Protein AF-A0A7S4JQU4-F1 (afdb_monomer_lite)

Foldseek 3Di:
DDDDDPLVVCVVVLVVQLLVLLPDQLLPHLLLVQCLVALLQEWEWEPAQLAIDTQDHHNQPDDPDLSLVSSLSVLLSQLCDCQQHNNVVSVVVNVLSCVLSDPPDDSPDDSSVSSSVSCVPPPVRGDDTSNNSLSSCRHDSSCVSVVVSCCVQPCVQFNKDWDPSFWHWYWYHYPFKIKIKTKGKIWGPPPPPLQQTKMWMKMWIWIDGPPDRIDIDIATQEMGRHPNHHPVNVVSNCSRRVVRHDPLRQLSHQLPPPCDLQLLLLQLLQQFFDDWDPPDLFKTKTAFDPDDDFLVRSLVSLLVLCVSLVNVVSNVLSVPQDPVLRPDPDDSSVSSSNSRNPDPDDCLDPSNSLSSNQGCSSCVVVVVVLCVQQCVQFAKAFDPRFWMWMWGHDSWKTKIKIKGKMWGPDPDLQQTKIWMKIWIWIAGNSSPDGPDIDIATADIDHRPNHHPVNVVSCCVSRVVRHDPPPPPPPPPPDDDDDDDDDDDDPDDQDPLNVLVVVLVVCVVVQVVADFCDQVPDDTHTPSVVSVLVNVPVVDPPDDRPPSPDDPVRVVVVVVVVVVVVVD

pLDDT: mean 83.94, std 16.04, range [27.67, 97.81]

Radius of gyration: 31.35 Å; chains: 1; bounding box: 81×71×100 Å

Structure (mmCIF, N/CA/C/O backbone):
data_AF-A0A7S4JQU4-F1
#
_entry.id   AF-A0A7S4JQU4-F1
#
loop_
_atom_site.group_PDB
_atom_site.id
_atom_site.type_symbol
_atom_site.label_atom_id
_atom_site.label_alt_id
_atom_site.label_comp_id
_atom_site.label_asym_id
_atom_site.label_entity_id
_atom_site.label_seq_id
_atom_site.pdbx_PDB_ins_code
_atom_site.Cartn_x
_atom_site.Cartn_y
_atom_site.Cartn_z
_atom_site.occupancy
_atom_site.B_iso_or_equiv
_atom_site.auth_seq_id
_atom_site.auth_comp_id
_atom_site.auth_asym_id
_atom_site.auth_atom_id
_atom_site.pdbx_PDB_model_num
ATOM 1 N N . MET A 1 1 ? 35.955 -9.091 7.797 1.00 28.62 1 MET A N 1
ATOM 2 C CA . MET A 1 1 ? 34.805 -10.010 7.665 1.00 28.62 1 MET A CA 1
ATOM 3 C C . MET A 1 1 ? 33.885 -9.771 8.851 1.00 28.62 1 MET A C 1
ATOM 5 O O . MET A 1 1 ? 34.128 -10.321 9.913 1.00 28.62 1 MET A O 1
ATOM 9 N N . ALA A 1 2 ? 32.921 -8.859 8.713 1.00 27.67 2 ALA A N 1
ATOM 10 C CA . ALA A 1 2 ? 31.910 -8.626 9.743 1.00 27.67 2 ALA A CA 1
ATOM 11 C C . ALA A 1 2 ? 30.810 -9.679 9.570 1.00 27.67 2 ALA A C 1
ATOM 13 O O . ALA A 1 2 ? 30.332 -9.871 8.451 1.00 27.67 2 ALA A O 1
ATOM 14 N N . ALA A 1 3 ? 30.474 -10.387 10.647 1.00 29.59 3 ALA A N 1
ATOM 15 C CA . ALA A 1 3 ? 29.395 -11.362 10.666 1.00 29.59 3 ALA A CA 1
ATOM 16 C C . ALA A 1 3 ? 28.101 -10.726 10.130 1.00 29.59 3 ALA A C 1
ATOM 18 O O . ALA A 1 3 ? 27.749 -9.605 10.501 1.00 29.59 3 ALA A O 1
ATOM 19 N N . HIS A 1 4 ? 27.410 -11.428 9.230 1.00 35.84 4 HIS A N 1
ATOM 20 C CA . HIS A 1 4 ? 26.032 -11.090 8.885 1.00 35.84 4 HIS A CA 1
ATOM 21 C C . HIS A 1 4 ? 25.196 -11.052 10.176 1.00 35.84 4 HIS A C 1
ATOM 23 O O . HIS A 1 4 ? 25.405 -11.916 11.030 1.00 35.84 4 HIS A O 1
ATOM 29 N N . PRO A 1 5 ? 24.261 -10.100 10.348 1.00 44.84 5 PRO A N 1
ATOM 30 C CA . PRO A 1 5 ? 23.523 -9.990 11.596 1.00 44.84 5 PRO A CA 1
ATOM 31 C C . PRO A 1 5 ? 22.704 -11.261 11.819 1.00 44.84 5 PRO A C 1
ATOM 33 O O . PRO A 1 5 ? 21.935 -11.669 10.947 1.00 44.84 5 PRO A O 1
ATOM 36 N N . GLU A 1 6 ? 22.810 -11.835 13.014 1.00 49.19 6 GLU A N 1
ATOM 37 C CA . GLU A 1 6 ? 22.021 -12.961 13.540 1.00 49.19 6 GLU A CA 1
ATOM 38 C C . GLU A 1 6 ? 20.499 -12.676 13.619 1.00 49.19 6 GLU A C 1
ATOM 40 O O . GLU A 1 6 ? 19.743 -13.409 14.252 1.00 49.19 6 GLU A O 1
ATOM 45 N N . GLY A 1 7 ? 20.009 -11.625 12.951 1.00 47.19 7 GLY A N 1
ATOM 46 C CA . GLY A 1 7 ? 18.621 -11.166 12.984 1.00 47.19 7 GLY A CA 1
ATOM 47 C C . GLY A 1 7 ? 17.603 -12.180 12.458 1.00 47.19 7 GLY A C 1
ATOM 48 O O . GLY A 1 7 ? 16.443 -12.117 12.849 1.00 47.19 7 GLY A O 1
ATOM 49 N N . LYS A 1 8 ? 18.017 -13.170 11.652 1.00 49.44 8 LYS A N 1
ATOM 50 C CA . LYS A 1 8 ? 17.114 -14.250 11.213 1.00 49.44 8 LYS A CA 1
ATOM 51 C C . LYS A 1 8 ? 16.727 -15.216 12.342 1.00 49.44 8 LYS A C 1
ATOM 53 O O . LYS A 1 8 ? 15.673 -15.833 12.246 1.00 49.44 8 LYS A O 1
ATOM 58 N N . ASN A 1 9 ? 17.512 -15.302 13.420 1.00 56.78 9 ASN A N 1
ATOM 59 C CA . ASN A 1 9 ? 17.240 -16.219 14.535 1.00 56.78 9 ASN A CA 1
ATOM 60 C C . ASN A 1 9 ? 16.360 -15.614 15.644 1.00 56.78 9 ASN A C 1
ATOM 62 O O . ASN A 1 9 ? 15.936 -16.353 16.525 1.00 56.78 9 ASN A O 1
ATOM 66 N N . ARG A 1 10 ? 16.048 -14.307 15.608 1.00 68.94 10 ARG A N 1
ATOM 67 C CA . ARG A 1 10 ? 15.188 -13.646 16.617 1.00 68.94 10 ARG A CA 1
ATOM 68 C C . ARG A 1 10 ? 13.702 -13.610 16.262 1.00 68.94 10 ARG A C 1
ATOM 70 O O . ARG A 1 10 ? 12.894 -13.179 17.079 1.00 68.94 10 ARG A O 1
ATOM 77 N N . VAL A 1 11 ? 13.331 -14.062 15.062 1.00 72.94 11 VAL A N 1
ATOM 78 C CA . VAL A 1 11 ? 11.927 -14.111 14.622 1.00 72.94 11 VAL A CA 1
ATOM 79 C C . VAL A 1 11 ? 11.049 -14.880 15.626 1.00 72.94 11 VAL A C 1
ATOM 81 O O . VAL A 1 11 ? 10.040 -14.315 16.042 1.00 72.94 11 VAL A O 1
ATOM 84 N N . PRO A 1 12 ? 11.452 -16.067 16.133 1.00 78.94 12 PRO A N 1
ATOM 85 C CA . PRO A 1 12 ? 10.636 -16.794 17.105 1.00 78.94 12 PRO A CA 1
ATOM 86 C C . PRO A 1 12 ? 10.444 -16.046 18.432 1.00 78.94 12 PRO A C 1
ATOM 88 O O . PRO A 1 12 ? 9.383 -16.138 19.033 1.00 78.94 12 PRO A O 1
ATOM 91 N N . GLU A 1 13 ? 11.437 -15.286 18.905 1.00 90.12 13 GLU A N 1
ATOM 92 C CA . GLU A 1 13 ? 11.335 -14.549 20.176 1.00 90.12 13 GLU A CA 1
ATOM 93 C C . GLU A 1 13 ? 10.331 -13.392 20.081 1.00 90.12 13 GLU A C 1
ATOM 95 O O . GLU A 1 13 ? 9.493 -13.219 20.965 1.00 90.12 13 GLU A O 1
ATOM 100 N N . ILE A 1 14 ? 10.376 -12.635 18.980 1.00 91.56 14 ILE A N 1
ATOM 101 C CA . ILE A 1 14 ? 9.450 -11.523 18.715 1.00 91.56 14 ILE A CA 1
ATOM 102 C C . ILE A 1 14 ? 8.012 -12.031 18.625 1.00 91.56 14 ILE A C 1
ATOM 104 O O . ILE A 1 14 ? 7.107 -11.414 19.187 1.00 91.56 14 ILE A O 1
ATOM 108 N N . GLU A 1 15 ? 7.808 -13.160 17.946 1.00 91.75 15 GLU A N 1
ATOM 109 C CA . GLU A 1 15 ? 6.507 -13.816 17.850 1.00 91.75 15 GLU A CA 1
ATOM 110 C C . GLU A 1 15 ? 5.935 -14.128 19.233 1.00 91.75 15 GLU A C 1
ATOM 112 O O . GLU A 1 15 ? 4.806 -13.746 19.540 1.00 91.75 15 GLU A O 1
ATOM 117 N N . GLN A 1 16 ? 6.734 -14.761 20.097 1.00 94.44 16 GLN A N 1
ATOM 118 C CA . GLN A 1 16 ? 6.310 -15.115 21.451 1.00 94.44 16 GLN A CA 1
ATOM 119 C C . GLN A 1 16 ? 6.015 -13.879 22.311 1.00 94.44 16 GLN A C 1
ATOM 121 O O . GLN A 1 16 ? 5.042 -13.887 23.064 1.00 94.44 16 GLN A O 1
ATOM 126 N N . GLU A 1 17 ? 6.797 -12.799 22.186 1.00 96.19 17 GLU A N 1
ATOM 127 C CA . GLU A 1 17 ? 6.513 -11.541 22.890 1.00 96.19 17 GLU A CA 1
ATOM 128 C C . GLU A 1 17 ? 5.176 -10.924 22.431 1.00 96.19 17 GLU A C 1
ATOM 130 O O . GLU A 1 17 ? 4.354 -10.558 23.273 1.00 96.19 17 GLU A O 1
ATOM 135 N N . ILE A 1 18 ? 4.912 -10.854 21.118 1.00 96.38 18 ILE A N 1
ATOM 136 C CA . ILE A 1 18 ? 3.650 -10.317 20.569 1.00 96.38 18 ILE A CA 1
ATOM 137 C C . ILE A 1 18 ? 2.457 -11.172 21.012 1.00 96.38 18 ILE A C 1
ATOM 139 O O . ILE A 1 18 ? 1.455 -10.635 21.497 1.00 96.38 18 ILE A O 1
ATOM 143 N N . LEU A 1 19 ? 2.569 -12.498 20.891 1.00 95.56 19 LEU A N 1
ATOM 144 C CA . LEU A 1 19 ? 1.540 -13.438 21.335 1.00 95.56 19 LEU A CA 1
ATOM 145 C C . LEU A 1 19 ? 1.278 -13.308 22.838 1.00 95.56 19 LEU A C 1
ATOM 147 O O . LEU A 1 19 ? 0.121 -13.269 23.250 1.00 95.56 19 LEU A O 1
ATOM 151 N N . GLY A 1 20 ? 2.331 -13.163 23.646 1.00 96.50 20 GLY A N 1
ATOM 152 C CA . GLY A 1 20 ? 2.229 -12.971 25.091 1.00 96.50 20 GLY A CA 1
ATOM 153 C C . GLY A 1 20 ? 1.590 -11.640 25.502 1.00 96.50 20 GLY A C 1
ATOM 154 O O . GLY A 1 20 ? 0.980 -11.555 26.567 1.00 96.50 20 GLY A O 1
ATOM 155 N N . ILE A 1 21 ? 1.699 -10.589 24.682 1.00 96.56 21 ILE A N 1
ATOM 156 C CA . ILE A 1 21 ? 0.972 -9.325 24.893 1.00 96.56 21 ILE A CA 1
ATOM 157 C C . ILE A 1 21 ? -0.504 -9.499 24.511 1.00 96.56 21 ILE A C 1
ATOM 159 O O . ILE A 1 21 ? -1.385 -9.102 25.275 1.00 96.56 21 ILE A O 1
ATOM 163 N N . HIS A 1 22 ? -0.792 -10.127 23.365 1.00 96.62 22 HIS A N 1
ATOM 164 C CA . HIS A 1 22 ? -2.162 -10.343 22.878 1.00 96.62 22 HIS A CA 1
ATOM 165 C C . HIS A 1 22 ? -2.972 -11.315 23.750 1.00 96.62 22 HIS A C 1
ATOM 167 O O . HIS A 1 22 ? -4.180 -11.139 23.932 1.00 96.62 22 HIS A O 1
ATOM 173 N N . SER A 1 23 ? -2.318 -12.310 24.352 1.00 95.75 23 SER A N 1
ATOM 174 C CA . SER A 1 23 ? -2.973 -13.308 25.202 1.00 95.75 23 SER A CA 1
ATOM 175 C C . SER A 1 23 ? -3.478 -12.746 26.534 1.00 95.75 23 SER A C 1
ATOM 177 O O . SER A 1 23 ? -4.308 -13.383 27.182 1.00 95.75 23 SER A O 1
ATOM 179 N N . ARG A 1 24 ? -3.017 -11.559 26.955 1.00 96.56 24 ARG A N 1
ATOM 180 C CA . ARG A 1 24 ? -3.458 -10.909 28.202 1.00 96.56 24 ARG A CA 1
ATOM 181 C C . ARG A 1 24 ? -4.947 -10.594 28.163 1.00 96.56 24 ARG A C 1
ATOM 183 O O . ARG A 1 24 ? -5.516 -10.352 27.099 1.00 96.56 24 ARG A O 1
ATOM 190 N N . GLU A 1 25 ? -5.589 -10.554 29.324 1.00 95.94 25 GLU A N 1
ATOM 191 C CA . GLU A 1 25 ? -6.954 -10.033 29.438 1.00 95.94 25 GLU A CA 1
ATOM 192 C C . GLU A 1 25 ? -7.019 -8.585 28.944 1.00 95.94 25 GLU A C 1
ATOM 194 O O . GLU A 1 25 ? -6.062 -7.826 29.098 1.00 95.94 25 GLU A O 1
ATOM 199 N N . MET A 1 26 ? -8.144 -8.180 28.350 1.00 94.88 26 MET A N 1
ATOM 200 C CA . MET A 1 26 ? -8.263 -6.849 27.742 1.00 94.88 26 MET A CA 1
ATOM 201 C C . MET A 1 26 ? -7.996 -5.728 28.758 1.00 94.88 26 MET A C 1
ATOM 203 O O . MET A 1 26 ? -7.332 -4.744 28.433 1.00 94.88 26 MET A O 1
ATOM 207 N N . GLN A 1 27 ? -8.446 -5.921 29.999 1.00 94.75 27 GLN A N 1
ATOM 208 C CA . GLN A 1 27 ? -8.264 -5.016 31.135 1.00 94.75 27 GLN A CA 1
ATOM 209 C C . GLN A 1 27 ? -6.788 -4.856 31.537 1.00 94.75 27 GLN A C 1
ATOM 211 O O . GLN A 1 27 ? -6.417 -3.833 32.106 1.00 94.75 27 GLN A O 1
ATOM 216 N N . ALA A 1 28 ? -5.948 -5.850 31.232 1.00 95.56 28 ALA A N 1
ATOM 217 C CA . ALA A 1 28 ? -4.514 -5.841 31.511 1.00 95.56 28 ALA A CA 1
ATOM 218 C C . ALA A 1 28 ? -3.674 -5.257 30.358 1.00 95.56 28 ALA A C 1
ATOM 220 O O . ALA A 1 28 ? -2.453 -5.172 30.477 1.00 95.56 28 ALA A O 1
ATOM 221 N N . THR A 1 29 ? -4.301 -4.869 29.242 1.00 95.50 29 THR A N 1
ATOM 222 C CA . THR A 1 29 ? -3.622 -4.195 28.122 1.00 95.50 29 THR A CA 1
ATOM 223 C C . THR A 1 29 ? -3.688 -2.673 28.261 1.00 95.50 29 THR A C 1
ATOM 225 O O . THR A 1 29 ? -4.557 -2.127 28.943 1.00 95.50 29 THR A O 1
ATOM 228 N N . THR A 1 30 ? -2.821 -1.952 27.546 1.00 95.62 30 THR A N 1
ATOM 229 C CA . THR A 1 30 ? -2.833 -0.478 27.515 1.00 95.62 30 THR A CA 1
ATOM 230 C C . THR A 1 30 ? -3.852 0.110 26.537 1.00 95.62 30 THR A C 1
ATOM 232 O O . THR A 1 30 ? -3.897 1.328 26.367 1.00 95.62 30 THR A O 1
ATOM 235 N N . VAL A 1 31 ? -4.725 -0.706 25.924 1.00 95.75 31 VAL A N 1
ATOM 236 C CA . VAL A 1 31 ? -5.722 -0.243 24.935 1.00 95.75 31 VAL A CA 1
ATOM 237 C C . VAL A 1 31 ? -6.567 0.919 25.458 1.00 95.75 31 VAL A C 1
ATOM 239 O O . VAL A 1 31 ? -6.847 1.861 24.722 1.00 95.75 31 VAL A O 1
ATOM 242 N N . ALA A 1 32 ? -6.925 0.900 26.744 1.00 94.19 32 ALA A N 1
ATOM 243 C CA . ALA A 1 32 ? -7.737 1.945 27.355 1.00 94.19 32 ALA A CA 1
ATOM 244 C C . ALA A 1 32 ? -7.038 3.316 27.412 1.00 94.19 32 ALA A C 1
ATOM 246 O O . ALA A 1 32 ? -7.696 4.354 27.422 1.00 94.19 32 ALA A O 1
ATOM 247 N N . GLN A 1 33 ? -5.705 3.319 27.447 1.00 94.19 33 GLN A N 1
ATOM 248 C CA . GLN A 1 33 ? -4.877 4.525 27.467 1.00 94.19 33 GLN A CA 1
ATOM 249 C C . GLN A 1 33 ? -4.515 4.977 26.047 1.00 94.19 33 GLN A C 1
ATOM 251 O O . GLN A 1 33 ? -4.486 6.174 25.759 1.00 94.19 33 GLN A O 1
ATOM 256 N N . ASP A 1 34 ? -4.252 4.016 25.161 1.00 95.44 34 ASP A N 1
ATOM 257 C CA . ASP A 1 34 ? -3.728 4.273 23.823 1.00 95.44 34 ASP A CA 1
ATOM 258 C C . ASP A 1 34 ? -4.824 4.585 22.803 1.00 95.44 34 ASP A C 1
ATOM 260 O O . ASP A 1 34 ? -4.692 5.544 22.041 1.00 95.44 34 ASP A O 1
ATOM 264 N N . LEU A 1 35 ? -5.921 3.819 22.790 1.00 95.25 35 LEU A N 1
ATOM 265 C CA . LEU A 1 35 ? -6.958 3.951 21.766 1.00 95.25 35 LEU A CA 1
ATOM 266 C C . LEU A 1 35 ? -7.592 5.351 21.724 1.00 95.25 35 LEU A C 1
ATOM 268 O O . LEU A 1 35 ? -7.710 5.874 20.620 1.00 95.25 35 LEU A O 1
ATOM 272 N N . PRO A 1 36 ? -7.927 6.022 22.846 1.00 94.69 36 PRO A N 1
ATOM 273 C CA . PRO A 1 36 ? -8.434 7.397 22.801 1.00 94.69 36 PRO A CA 1
ATOM 274 C C . PRO A 1 36 ? -7.510 8.367 22.054 1.00 94.69 36 PRO A C 1
ATOM 276 O O . PRO A 1 36 ? -7.976 9.229 21.318 1.00 94.69 36 PRO A O 1
ATOM 279 N N . ARG A 1 37 ? -6.190 8.181 22.187 1.00 91.38 37 ARG A N 1
ATOM 280 C CA . ARG A 1 37 ? -5.164 9.018 21.546 1.00 91.38 37 ARG A CA 1
ATOM 281 C C . ARG A 1 37 ? -4.907 8.637 20.090 1.00 91.38 37 ARG A C 1
ATOM 283 O O . ARG A 1 37 ? -4.405 9.454 19.324 1.00 91.38 37 ARG A O 1
ATOM 290 N N . LEU A 1 38 ? -5.181 7.384 19.732 1.00 93.12 38 LEU A N 1
ATOM 291 C CA . LEU A 1 38 ? -4.957 6.836 18.395 1.00 93.12 38 LEU A CA 1
ATOM 292 C C . LEU A 1 38 ? -6.221 6.839 17.529 1.00 93.12 38 LEU A C 1
ATOM 294 O O . LEU A 1 38 ? -6.098 6.681 16.320 1.00 93.12 38 LEU A O 1
ATOM 298 N N . ALA A 1 39 ? -7.413 7.036 18.104 1.00 94.12 39 ALA A N 1
ATOM 299 C CA . ALA A 1 39 ? -8.702 6.893 17.420 1.00 94.12 39 ALA A CA 1
ATOM 300 C C . ALA A 1 39 ? -8.814 7.758 16.153 1.00 94.12 39 ALA A C 1
ATOM 302 O O . ALA A 1 39 ? -9.303 7.292 15.125 1.00 94.12 39 ALA A O 1
ATOM 303 N N . SER A 1 40 ? -8.286 8.986 16.188 1.00 92.12 40 SER A N 1
ATOM 304 C CA . SER A 1 40 ? -8.233 9.900 15.035 1.00 92.12 40 SER A CA 1
ATOM 305 C C . SER A 1 40 ? -7.323 9.430 13.898 1.00 92.12 40 SER A C 1
ATOM 307 O O . SER A 1 40 ? -7.345 10.006 12.815 1.00 92.12 40 SER A O 1
ATOM 309 N N . ARG A 1 41 ? -6.552 8.364 14.116 1.00 93.88 41 ARG A N 1
ATOM 310 C CA . ARG A 1 41 ? -5.626 7.764 13.149 1.00 93.88 41 ARG A CA 1
ATOM 311 C C . ARG A 1 41 ? -5.939 6.314 12.834 1.00 93.88 41 ARG A C 1
ATOM 313 O O . ARG A 1 41 ? -5.088 5.606 12.295 1.00 93.88 41 ARG A O 1
ATOM 320 N N . VAL A 1 42 ? -7.146 5.874 13.173 1.00 95.75 42 VAL A N 1
ATOM 321 C CA . VAL A 1 42 ? -7.635 4.565 12.767 1.00 95.75 42 VAL A CA 1
ATOM 322 C C . VAL A 1 42 ? -8.444 4.691 11.483 1.00 95.75 42 VAL A C 1
ATOM 324 O O . VAL A 1 42 ? -9.275 5.587 11.340 1.00 95.75 42 VAL A O 1
ATOM 327 N N . THR A 1 43 ? -8.236 3.754 10.566 1.00 95.56 43 THR A N 1
ATOM 328 C CA . THR A 1 43 ? -9.117 3.527 9.417 1.00 95.56 43 THR A CA 1
ATOM 329 C C . THR A 1 43 ? -9.671 2.109 9.480 1.00 95.56 43 THR A C 1
ATOM 331 O O . THR A 1 43 ? -8.921 1.175 9.754 1.00 95.56 43 THR A O 1
ATOM 334 N N . VAL A 1 44 ? -10.969 1.942 9.230 1.00 96.44 44 VAL A N 1
ATOM 335 C CA . VAL A 1 44 ? -11.650 0.641 9.168 1.00 96.44 44 VAL A CA 1
ATOM 336 C C . VAL A 1 44 ? -12.180 0.430 7.757 1.00 96.44 44 VAL A C 1
ATOM 338 O O . VAL A 1 44 ? -12.938 1.259 7.250 1.00 96.44 44 VAL A O 1
ATOM 341 N N . VAL A 1 45 ? -11.792 -0.681 7.139 1.00 93.94 45 VAL A N 1
ATOM 342 C CA . VAL A 1 45 ? -12.181 -1.064 5.778 1.00 93.94 45 VAL A CA 1
ATOM 343 C C . VAL A 1 45 ? -12.799 -2.454 5.803 1.00 93.94 45 VAL A C 1
ATOM 345 O O . VAL A 1 45 ? -12.207 -3.382 6.348 1.00 93.94 45 VAL A O 1
ATOM 348 N N . ASP A 1 46 ? -13.968 -2.594 5.197 1.00 93.62 46 ASP A N 1
ATOM 349 C CA . ASP A 1 46 ? -14.666 -3.863 5.002 1.00 93.62 46 ASP A CA 1
ATOM 350 C C . ASP A 1 46 ? -14.478 -4.362 3.566 1.00 93.62 46 ASP A C 1
ATOM 352 O O . ASP A 1 46 ? -14.776 -3.642 2.619 1.00 93.62 46 ASP A O 1
ATOM 356 N N . TYR A 1 47 ? -13.982 -5.589 3.420 1.00 88.00 47 TYR A N 1
ATOM 357 C CA . TYR A 1 47 ? -13.738 -6.302 2.165 1.00 88.00 47 TYR A CA 1
ATOM 358 C C . TYR A 1 47 ? -14.699 -7.488 1.944 1.00 88.00 47 TYR A C 1
ATOM 360 O O . TYR A 1 47 ? -14.507 -8.260 1.002 1.00 88.00 47 TYR A O 1
ATOM 368 N N . CYS A 1 48 ? -15.719 -7.685 2.786 1.00 89.00 48 CYS A N 1
ATOM 369 C CA . CYS A 1 48 ? -16.593 -8.864 2.724 1.00 89.00 48 CYS A CA 1
ATOM 370 C C . CYS A 1 48 ? -17.481 -8.884 1.465 1.00 89.00 48 CYS A C 1
ATOM 372 O O . CYS A 1 48 ? -17.809 -9.952 0.950 1.00 89.00 48 CYS A O 1
ATOM 374 N N . HIS A 1 49 ? -17.833 -7.715 0.921 1.00 85.06 49 HIS A N 1
ATOM 375 C CA . HIS A 1 49 ? -18.818 -7.568 -0.161 1.00 85.06 49 HIS A CA 1
ATOM 376 C C . HIS A 1 49 ? -18.205 -7.302 -1.550 1.00 85.06 49 HIS A C 1
ATOM 378 O O . HIS A 1 49 ? -18.810 -6.635 -2.389 1.00 85.06 49 HIS A O 1
ATOM 384 N N . GLY A 1 50 ? -17.000 -7.824 -1.803 1.00 71.31 50 GLY A N 1
ATOM 385 C CA . GLY A 1 50 ? -16.267 -7.638 -3.061 1.00 71.31 50 GLY A CA 1
ATOM 386 C C . GLY A 1 50 ? -15.576 -6.279 -3.104 1.00 71.31 50 GLY A C 1
ATOM 387 O O . GLY A 1 50 ? -14.359 -6.201 -2.933 1.00 71.31 50 GLY A O 1
ATOM 388 N N . ASN A 1 51 ? -16.359 -5.205 -3.216 1.00 70.81 51 ASN A N 1
ATOM 389 C CA . ASN A 1 51 ? -15.820 -3.851 -3.190 1.00 70.81 51 ASN A CA 1
ATOM 390 C C . ASN A 1 51 ? -15.483 -3.405 -1.759 1.00 70.81 51 ASN A C 1
ATOM 392 O O . ASN A 1 51 ? -16.351 -3.463 -0.883 1.00 70.81 51 ASN A O 1
ATOM 396 N N . PRO A 1 52 ? -14.258 -2.917 -1.511 1.00 78.94 52 PRO A N 1
ATOM 397 C CA . PRO A 1 52 ? -13.864 -2.405 -0.220 1.00 78.94 52 PRO A CA 1
ATOM 398 C C . PRO A 1 52 ? -14.663 -1.165 0.131 1.00 78.94 52 PRO A C 1
ATOM 400 O O . PRO A 1 52 ? -14.760 -0.212 -0.645 1.00 78.94 52 PRO A O 1
ATOM 403 N N . LYS A 1 53 ? -15.189 -1.165 1.345 1.00 87.62 53 LYS A N 1
ATOM 404 C CA . LYS A 1 53 ? -15.954 -0.062 1.893 1.00 87.62 53 LYS A CA 1
ATOM 405 C C . LYS A 1 53 ? -15.227 0.502 3.098 1.00 87.62 53 LYS A C 1
ATOM 407 O O . LYS A 1 53 ? -15.023 -0.184 4.096 1.00 87.62 53 LYS A O 1
ATOM 412 N N . VAL A 1 54 ? -14.863 1.776 3.023 1.00 89.44 54 VAL A N 1
ATOM 413 C CA . VAL A 1 54 ? -14.341 2.505 4.181 1.00 89.44 54 VAL A CA 1
ATOM 414 C C . VAL A 1 54 ? -15.501 2.733 5.143 1.00 89.44 54 VAL A C 1
ATOM 416 O O . VAL A 1 54 ? -16.405 3.516 4.862 1.00 89.44 54 VAL A O 1
ATOM 419 N N . LEU A 1 55 ? -15.508 2.010 6.260 1.00 94.19 55 LEU A N 1
ATOM 420 C CA . LEU A 1 55 ? -16.557 2.124 7.273 1.00 94.19 55 LEU A CA 1
ATOM 421 C C . LEU A 1 55 ? -16.293 3.279 8.238 1.00 94.19 55 LEU A C 1
ATOM 423 O O . LEU A 1 55 ? -17.225 3.891 8.749 1.00 94.19 55 LEU A O 1
ATOM 427 N N . PHE A 1 56 ? -15.016 3.561 8.494 1.00 94.88 56 PHE A N 1
ATOM 428 C CA . PHE A 1 56 ? -14.581 4.627 9.384 1.00 94.88 56 PHE A CA 1
ATOM 429 C C . PHE A 1 56 ? -13.205 5.138 8.958 1.00 94.88 56 PHE A C 1
ATOM 431 O O . PHE A 1 56 ? -12.311 4.347 8.658 1.00 94.88 56 PHE A O 1
ATOM 438 N N . ARG A 1 57 ? -13.019 6.458 8.980 1.00 91.81 57 ARG A N 1
ATOM 439 C CA . ARG A 1 57 ? -11.731 7.120 8.760 1.00 91.81 57 ARG A CA 1
ATOM 440 C C . ARG A 1 57 ? -11.574 8.223 9.801 1.00 91.81 57 ARG A C 1
ATOM 442 O O . ARG A 1 57 ? -12.358 9.172 9.829 1.00 91.81 57 ARG A O 1
ATOM 449 N N . GLY A 1 58 ? -10.578 8.080 10.668 1.00 88.50 58 GLY A N 1
ATOM 450 C CA . GLY A 1 58 ? -10.203 9.125 11.613 1.00 88.50 58 GLY A CA 1
ATOM 451 C C . GLY A 1 58 ? -9.729 10.396 10.891 1.00 88.50 58 GLY A C 1
ATOM 452 O O . GLY A 1 58 ? -9.160 10.334 9.803 1.00 88.50 58 GLY A O 1
ATOM 453 N N . SER A 1 59 ? -9.990 11.564 11.483 1.00 80.25 59 SER A N 1
ATOM 454 C CA . SER A 1 59 ? -9.529 12.858 10.959 1.00 80.25 59 SER A CA 1
ATOM 455 C C . SER A 1 59 ? -8.102 13.123 11.432 1.00 80.25 59 SER A C 1
ATOM 457 O O . SER A 1 59 ? -7.883 13.319 12.627 1.00 80.25 59 SER A O 1
ATOM 459 N N . VAL A 1 60 ? -7.135 13.130 10.510 1.00 63.25 60 VAL A N 1
ATOM 460 C CA . VAL A 1 60 ? -5.714 13.195 10.883 1.00 63.25 60 VAL A CA 1
ATOM 461 C C . VAL A 1 60 ? -5.270 14.604 11.277 1.00 63.25 60 VAL A C 1
ATOM 463 O O . VAL A 1 60 ? -4.446 14.699 12.177 1.00 63.25 60 VAL A O 1
ATOM 466 N N . GLU A 1 61 ? -5.798 15.696 10.701 1.00 54.88 61 GLU A N 1
ATOM 467 C CA . GLU A 1 61 ? -5.182 17.017 10.960 1.00 54.88 61 GLU A CA 1
ATOM 468 C C . GLU A 1 61 ? -5.988 18.290 10.610 1.00 54.88 61 GLU A C 1
ATOM 470 O O . GLU A 1 61 ? -5.557 19.377 10.992 1.00 54.88 61 GLU A O 1
ATOM 475 N N . LYS A 1 62 ? -7.153 18.223 9.940 1.00 52.25 62 LYS A N 1
ATOM 476 C CA . LYS A 1 62 ? -7.857 19.444 9.461 1.00 52.25 62 LYS A CA 1
ATOM 477 C C . LYS A 1 62 ? -9.175 19.774 10.162 1.00 52.25 62 LYS A C 1
ATOM 479 O O . LYS A 1 62 ? -9.552 20.941 10.223 1.00 52.25 62 LYS A O 1
ATOM 484 N N . GLU A 1 63 ? -9.834 18.794 10.769 1.00 60.00 63 GLU A N 1
ATOM 485 C CA . GLU A 1 63 ? -11.069 19.013 11.524 1.00 60.00 63 GLU A CA 1
ATOM 486 C C . GLU A 1 63 ? -10.822 18.648 12.985 1.00 60.00 63 GLU A C 1
ATOM 488 O O . GLU A 1 63 ? -10.553 17.484 13.289 1.00 60.00 63 GLU A O 1
ATOM 493 N N . LYS A 1 64 ? -10.903 19.635 13.890 1.00 67.00 64 LYS A N 1
ATOM 494 C CA . LYS A 1 64 ? -10.924 19.406 15.343 1.00 67.00 64 LYS A CA 1
ATOM 495 C C . LYS A 1 64 ? -12.228 18.694 15.717 1.00 67.00 64 LYS A C 1
ATOM 497 O O . LYS A 1 64 ? -13.155 19.322 16.222 1.00 67.00 64 LYS A O 1
ATOM 502 N N . LYS A 1 65 ? -12.320 17.400 15.418 1.00 75.69 65 LYS A N 1
ATOM 503 C CA . LYS A 1 65 ? -13.403 16.543 15.906 1.00 75.69 65 LYS A CA 1
ATOM 504 C C . LYS A 1 65 ? -13.181 16.262 17.390 1.00 75.69 65 LYS A C 1
ATOM 506 O O . LYS A 1 65 ? -12.037 16.187 17.838 1.00 75.69 65 LYS A O 1
ATOM 511 N N . ASP A 1 66 ? -14.270 16.126 18.141 1.00 87.88 66 ASP A N 1
ATOM 512 C CA . ASP A 1 66 ? -14.220 15.707 19.543 1.00 87.88 66 ASP A CA 1
ATOM 513 C C . ASP A 1 66 ? -13.609 14.293 19.611 1.00 87.88 66 ASP A C 1
ATOM 515 O O . ASP A 1 66 ? -14.176 13.346 19.066 1.00 87.88 66 ASP A O 1
ATOM 519 N N . GLU A 1 67 ? -12.441 14.137 20.249 1.00 89.50 67 GLU A N 1
ATOM 520 C CA . GLU A 1 67 ? -11.734 12.848 20.375 1.00 89.50 67 GLU A CA 1
ATOM 521 C C . GLU A 1 67 ? -12.637 11.757 20.970 1.00 89.50 67 GLU A C 1
ATOM 523 O O . GLU A 1 67 ? -12.556 10.589 20.580 1.00 89.50 67 GLU A O 1
ATOM 528 N N . ARG A 1 68 ? -13.555 12.144 21.866 1.00 91.88 68 ARG A N 1
ATOM 529 C CA . ARG A 1 68 ? -14.568 11.248 22.431 1.00 91.88 68 ARG A CA 1
ATOM 530 C C . ARG A 1 68 ? -15.519 10.737 21.359 1.00 91.88 68 ARG A C 1
ATOM 532 O O . ARG A 1 68 ? -15.818 9.546 21.329 1.00 91.88 68 ARG A O 1
ATOM 539 N N . GLU A 1 69 ? -16.010 11.623 20.497 1.00 91.88 69 GLU A N 1
ATOM 540 C CA . GLU A 1 69 ? -16.920 11.247 19.418 1.00 91.88 69 GLU A CA 1
ATOM 541 C C . GLU A 1 69 ? -16.227 10.284 18.451 1.00 91.88 69 GLU A C 1
ATOM 543 O O . GLU A 1 69 ? -16.784 9.238 18.124 1.00 91.88 69 GLU A O 1
ATOM 548 N N . VAL A 1 70 ? -14.981 10.586 18.080 1.00 93.19 70 VAL A N 1
ATOM 549 C CA . VAL A 1 70 ? -14.156 9.733 17.214 1.00 93.19 70 VAL A CA 1
ATOM 550 C C . VAL A 1 70 ? -13.965 8.343 17.836 1.00 93.19 70 VAL A C 1
ATOM 552 O O . VAL A 1 70 ? -14.169 7.339 17.152 1.00 93.19 70 VAL A O 1
ATOM 555 N N . LEU A 1 71 ? -13.653 8.264 19.138 1.00 95.50 71 LEU A N 1
ATOM 556 C CA . LEU A 1 71 ? -13.534 7.004 19.885 1.00 95.50 71 LEU A CA 1
ATOM 557 C C . LEU A 1 71 ? -14.850 6.207 19.911 1.00 95.50 71 LEU A C 1
ATOM 559 O O . LEU A 1 71 ? -14.862 4.996 19.683 1.00 95.50 71 LEU A O 1
ATOM 563 N N . VAL A 1 72 ? -15.976 6.865 20.183 1.00 95.62 72 VAL A N 1
ATOM 564 C CA . VAL A 1 72 ? -17.287 6.200 20.207 1.00 95.62 72 VAL A CA 1
ATOM 565 C C . VAL A 1 72 ? -17.662 5.701 18.811 1.00 95.62 72 VAL A C 1
ATOM 567 O O . VAL A 1 72 ? -18.154 4.580 18.678 1.00 95.62 72 VAL A O 1
ATOM 570 N N . GLN A 1 73 ? -17.401 6.488 17.766 1.00 95.56 73 GLN A N 1
ATOM 571 C CA . GLN A 1 73 ? -17.688 6.116 16.381 1.00 95.56 73 GLN A CA 1
ATOM 572 C C . GLN A 1 73 ? -16.893 4.886 15.934 1.00 95.56 73 GLN A C 1
ATOM 574 O O . GLN A 1 73 ? -17.489 3.974 15.356 1.00 95.56 73 GLN A O 1
ATOM 579 N N . ILE A 1 74 ? -15.592 4.792 16.240 1.00 96.88 74 ILE A N 1
ATOM 580 C CA . ILE A 1 74 ? -14.826 3.582 15.904 1.00 96.88 74 ILE A CA 1
ATOM 581 C C . ILE A 1 74 ? -15.355 2.352 16.650 1.00 96.88 74 ILE A C 1
ATOM 583 O O . ILE A 1 74 ? -15.564 1.307 16.033 1.00 96.88 74 ILE A O 1
ATOM 587 N N . LEU A 1 75 ? -15.627 2.464 17.954 1.00 97.25 75 LEU A N 1
ATOM 588 C CA . LEU A 1 75 ? -16.136 1.341 18.748 1.00 97.25 75 LEU A CA 1
ATOM 589 C C . LEU A 1 75 ? -17.506 0.873 18.244 1.00 97.25 75 LEU A C 1
ATOM 591 O O . LEU A 1 75 ? -17.738 -0.331 18.145 1.00 97.25 75 LEU A O 1
ATOM 595 N N . LYS A 1 76 ? -18.389 1.806 17.866 1.00 96.88 76 LYS A N 1
ATOM 596 C CA . LYS A 1 76 ? -19.672 1.499 17.215 1.00 96.88 76 LYS A CA 1
ATOM 597 C C . LYS A 1 76 ? -19.478 0.825 15.865 1.00 96.88 76 LYS A C 1
ATOM 599 O O . LYS A 1 76 ? -20.164 -0.157 15.595 1.00 96.88 76 LYS A O 1
ATOM 604 N N . THR A 1 77 ? -18.555 1.323 15.044 1.00 97.38 77 THR A N 1
ATOM 605 C CA . THR A 1 77 ? -18.268 0.769 13.713 1.00 97.38 77 THR A CA 1
ATOM 606 C C . THR A 1 77 ? -17.835 -0.688 13.824 1.00 97.38 77 THR A C 1
ATOM 608 O O . THR A 1 77 ? -18.442 -1.562 13.211 1.00 97.38 77 THR A O 1
ATOM 611 N N . LEU A 1 78 ? -16.851 -0.968 14.682 1.00 97.06 78 LEU A N 1
ATOM 612 C CA . LEU A 1 78 ? -16.359 -2.326 14.910 1.00 97.06 78 LEU A CA 1
ATOM 613 C C . LEU A 1 78 ? -17.430 -3.225 15.545 1.00 97.06 78 LEU A C 1
ATOM 615 O O . LEU A 1 78 ? -17.572 -4.377 15.150 1.00 97.06 78 LEU A O 1
ATOM 619 N N . ALA A 1 79 ? -18.209 -2.715 16.503 1.00 96.38 79 ALA A N 1
ATOM 620 C CA . ALA A 1 79 ? -19.264 -3.494 17.149 1.00 96.38 79 ALA A CA 1
ATOM 621 C C . ALA A 1 79 ? -20.459 -3.786 16.231 1.00 96.38 79 ALA A C 1
ATOM 623 O O . ALA A 1 79 ? -21.161 -4.760 16.477 1.00 96.38 79 ALA A O 1
ATOM 624 N N . SER A 1 80 ? -20.712 -2.954 15.217 1.00 96.31 80 SER A N 1
ATOM 625 C CA . SER A 1 80 ? -21.837 -3.121 14.283 1.00 96.31 80 SER A CA 1
ATOM 626 C C . SER A 1 80 ? -21.530 -4.081 13.135 1.00 96.31 80 SER A C 1
ATOM 628 O O . SER A 1 80 ? -22.453 -4.491 12.437 1.00 96.31 80 SER A O 1
ATOM 630 N N . HIS A 1 81 ? -20.261 -4.439 12.928 1.00 96.44 81 HIS A N 1
ATOM 631 C CA . HIS A 1 81 ? -19.875 -5.370 11.875 1.00 96.44 81 HIS A CA 1
ATOM 632 C C . HIS A 1 81 ? -20.091 -6.817 12.323 1.00 96.44 81 HIS A C 1
ATOM 634 O O . HIS A 1 81 ? -19.492 -7.279 13.294 1.00 96.44 81 HIS A O 1
ATOM 640 N N . ASP A 1 82 ? -20.907 -7.548 11.575 1.00 93.19 82 ASP A N 1
ATOM 641 C CA . ASP A 1 82 ? -21.313 -8.936 11.829 1.00 93.19 82 ASP A CA 1
ATOM 642 C C . ASP A 1 82 ? -20.147 -9.936 11.982 1.00 93.19 82 ASP A C 1
ATOM 644 O O . ASP A 1 82 ? -20.205 -10.808 12.851 1.00 93.19 82 ASP A O 1
ATOM 648 N N . LYS A 1 83 ? -19.068 -9.783 11.201 1.00 92.88 83 LYS A N 1
ATOM 649 C CA . LYS A 1 83 ? -17.835 -10.590 11.295 1.00 92.88 83 LYS A CA 1
ATOM 650 C C . LYS A 1 83 ? -17.038 -10.340 12.570 1.00 92.88 83 LYS A C 1
ATOM 652 O O . LYS A 1 83 ? -16.320 -11.219 13.038 1.00 92.88 83 LYS A O 1
ATOM 657 N N . ILE A 1 84 ? -17.166 -9.149 13.147 1.00 90.88 84 ILE A N 1
ATOM 658 C CA . ILE A 1 84 ? -16.463 -8.773 14.374 1.00 90.88 84 ILE A CA 1
ATOM 659 C C . ILE A 1 84 ? -17.320 -9.085 15.606 1.00 90.88 84 ILE A C 1
ATOM 661 O O . ILE A 1 84 ? -16.808 -9.559 16.628 1.00 90.88 84 ILE A O 1
ATOM 665 N N . LYS A 1 85 ? -18.626 -8.816 15.537 1.00 90.75 85 LYS A N 1
ATOM 666 C CA . LYS A 1 85 ? -19.555 -9.024 16.645 1.00 90.75 85 LYS A CA 1
ATOM 667 C C . LYS A 1 85 ? -20.950 -9.400 16.124 1.00 90.75 85 LYS A C 1
ATOM 669 O O . LYS A 1 85 ? -21.508 -8.676 15.304 1.00 90.75 85 LYS A O 1
ATOM 674 N N . PRO A 1 86 ? -21.582 -10.462 16.661 1.00 87.56 86 PRO A N 1
ATOM 675 C CA . PRO A 1 86 ? -22.954 -10.807 16.298 1.00 87.56 86 PRO A CA 1
ATOM 676 C C . PRO A 1 86 ? -23.933 -9.658 16.578 1.00 87.56 86 PRO A C 1
ATOM 678 O O . PRO A 1 86 ? -23.889 -9.050 17.654 1.00 87.56 86 PRO A O 1
ATOM 681 N N . ALA A 1 87 ? -24.873 -9.414 15.658 1.00 85.94 87 ALA A N 1
ATOM 682 C CA . ALA A 1 87 ? -25.833 -8.305 15.739 1.00 85.94 87 ALA A CA 1
ATOM 683 C C . ALA A 1 87 ? -26.660 -8.287 17.041 1.00 85.94 87 ALA A C 1
ATOM 685 O O . ALA A 1 87 ? -26.935 -7.224 17.607 1.00 85.94 87 ALA A O 1
ATOM 686 N N . SER A 1 88 ? -27.004 -9.464 17.575 1.00 86.56 88 SER A N 1
ATOM 687 C CA . SER A 1 88 ? -27.727 -9.601 18.846 1.00 86.56 88 SER A CA 1
ATOM 688 C C . SER A 1 88 ? -26.946 -9.027 20.041 1.00 86.56 88 SER A C 1
ATOM 690 O O . SER A 1 88 ? -27.543 -8.432 20.940 1.00 86.56 88 SER A O 1
ATOM 692 N N . SER A 1 89 ? -25.615 -9.138 20.029 1.00 89.75 89 SER A N 1
ATOM 693 C CA . SER A 1 89 ? -24.712 -8.621 21.067 1.00 89.75 89 SER A CA 1
ATOM 694 C C . SER A 1 89 ? -24.241 -7.188 20.794 1.00 89.75 89 SER A C 1
ATOM 696 O O . SER A 1 89 ? -23.897 -6.467 21.732 1.00 89.75 89 SER A O 1
ATOM 698 N N . ALA A 1 90 ? -24.235 -6.759 19.529 1.00 92.94 90 ALA A N 1
ATOM 699 C CA . ALA A 1 90 ? -23.851 -5.411 19.110 1.00 92.94 90 ALA A CA 1
ATOM 700 C C . ALA A 1 90 ? -24.744 -4.330 19.730 1.00 92.94 90 ALA A C 1
ATOM 702 O O . ALA A 1 90 ? -24.248 -3.393 20.353 1.00 92.94 90 ALA A O 1
ATOM 703 N N . SER A 1 91 ? -26.066 -4.494 19.634 1.00 94.44 91 SER A N 1
ATOM 704 C CA . SER A 1 91 ? -27.030 -3.488 20.105 1.00 94.44 91 SER A CA 1
ATOM 705 C C . SER A 1 91 ? -26.933 -3.205 21.610 1.00 94.44 91 SER A C 1
ATOM 707 O O . SER A 1 91 ? -27.025 -2.052 22.030 1.00 94.44 91 SER A O 1
ATOM 709 N N . LYS A 1 92 ? -26.714 -4.242 22.431 1.00 94.69 92 LYS A N 1
ATOM 710 C CA . LYS A 1 92 ? -26.528 -4.102 23.884 1.00 94.69 92 LYS A CA 1
ATOM 711 C C . LYS A 1 92 ? -25.243 -3.342 24.210 1.00 94.69 92 LYS A C 1
ATOM 713 O O . LYS A 1 92 ? -25.283 -2.413 25.012 1.00 94.69 92 LYS A O 1
ATOM 718 N N . PHE A 1 93 ? -24.140 -3.696 23.548 1.00 95.69 93 PHE A N 1
ATOM 719 C CA . PHE A 1 93 ? -22.853 -3.024 23.725 1.00 95.69 93 PHE A CA 1
ATOM 720 C C . PHE A 1 93 ? -22.921 -1.549 23.312 1.00 95.69 93 PHE A C 1
ATOM 722 O O . PHE A 1 93 ? -22.488 -0.685 24.066 1.00 95.69 93 PHE A O 1
ATOM 729 N N . ILE A 1 94 ? -23.522 -1.244 22.157 1.00 96.38 94 ILE A N 1
ATOM 730 C CA . ILE A 1 94 ? -23.650 0.134 21.662 1.00 96.38 94 ILE A CA 1
ATOM 731 C C . ILE A 1 94 ? -24.472 0.991 22.631 1.00 96.38 94 ILE A C 1
ATOM 733 O O . ILE A 1 94 ? -24.053 2.097 22.955 1.00 96.38 94 ILE A O 1
ATOM 737 N N . LYS A 1 95 ? -25.582 0.467 23.169 1.00 95.75 95 LYS A N 1
ATOM 738 C CA . LYS A 1 95 ? -26.373 1.171 24.193 1.00 95.75 95 LYS A CA 1
ATOM 739 C C . LYS A 1 95 ? -25.580 1.418 25.479 1.00 95.75 95 LYS A C 1
ATOM 741 O O . LYS A 1 95 ? -25.697 2.490 26.066 1.00 95.75 95 LYS A O 1
ATOM 746 N N . SER A 1 96 ? -24.784 0.441 25.921 1.00 96.62 96 SER A N 1
ATOM 747 C CA . SER A 1 96 ? -23.898 0.596 27.084 1.00 96.62 96 SER A CA 1
ATOM 748 C C . SER A 1 96 ? -22.846 1.684 26.841 1.00 96.62 96 SER A C 1
ATOM 750 O O . SER A 1 96 ? -22.671 2.581 27.665 1.00 96.62 96 SER A O 1
ATOM 752 N N . LEU A 1 97 ? -22.224 1.666 25.658 1.00 96.12 97 LEU A N 1
ATOM 753 C CA . LEU A 1 97 ? -21.236 2.649 25.222 1.00 96.12 97 LEU A CA 1
ATOM 754 C C . LEU A 1 97 ? -21.825 4.067 25.171 1.00 96.12 97 LEU A C 1
ATOM 756 O O . LEU A 1 97 ? -21.248 4.992 25.733 1.00 96.12 97 LEU A O 1
ATOM 760 N N . GLU A 1 98 ? -22.986 4.248 24.541 1.00 95.12 98 GLU A N 1
ATOM 761 C CA . GLU A 1 98 ? -23.669 5.547 24.455 1.00 95.12 98 GLU A CA 1
ATOM 762 C C . GLU A 1 98 ? -24.078 6.081 25.824 1.00 95.12 98 GLU A C 1
ATOM 764 O O . GLU A 1 98 ? -23.951 7.274 26.082 1.00 95.12 98 GLU A O 1
ATOM 769 N N . LYS A 1 99 ? -24.537 5.200 26.718 1.00 94.81 99 LYS A N 1
ATOM 770 C CA . LYS A 1 99 ? -24.864 5.575 28.093 1.00 94.81 99 LYS A CA 1
ATOM 771 C C . LYS A 1 99 ? -23.621 6.026 28.861 1.00 94.81 99 LYS A C 1
ATOM 773 O O . LYS A 1 99 ? -23.699 6.987 29.618 1.00 94.81 99 LYS A O 1
ATOM 778 N N . HIS A 1 100 ? -22.490 5.339 28.685 1.00 94.81 100 HIS A N 1
ATOM 779 C CA . HIS A 1 100 ? -21.248 5.655 29.396 1.00 94.81 100 HIS A CA 1
ATOM 780 C C . HIS A 1 100 ? -20.576 6.929 28.875 1.00 94.81 100 HIS A C 1
ATOM 782 O O . HIS A 1 100 ? -20.052 7.699 29.669 1.00 94.81 100 HIS A O 1
ATOM 788 N N . PHE A 1 101 ? -20.624 7.178 27.563 1.00 93.62 101 PHE A N 1
ATOM 789 C CA . PHE A 1 101 ? -20.013 8.346 26.906 1.00 93.62 101 PHE A CA 1
ATOM 790 C C . PHE A 1 101 ? -21.022 9.439 26.519 1.00 93.62 101 PHE A C 1
ATOM 792 O O . PHE A 1 101 ? -20.732 10.266 25.652 1.00 93.62 101 PHE A O 1
ATOM 799 N N . GLY A 1 102 ? -22.203 9.436 27.140 1.00 86.94 102 GLY A N 1
ATOM 800 C CA . GLY A 1 102 ? -23.308 10.336 26.818 1.00 86.94 102 GLY A CA 1
ATOM 801 C C . GLY A 1 102 ? -22.992 11.833 26.984 1.00 86.94 102 GLY A C 1
ATOM 802 O O . GLY A 1 102 ? -21.920 12.212 27.467 1.00 86.94 102 GLY A O 1
ATOM 803 N N . PRO A 1 103 ? -23.939 12.712 26.606 1.00 80.44 103 PRO A N 1
ATOM 804 C CA . PRO A 1 103 ? -23.746 14.167 26.603 1.00 80.44 103 PRO A CA 1
ATOM 805 C C . PRO A 1 103 ? -23.438 14.752 27.989 1.00 80.44 103 PRO A C 1
ATOM 807 O O . PRO A 1 103 ? -22.792 15.793 28.074 1.00 80.44 103 PRO A O 1
ATOM 810 N N . ASP A 1 104 ? -23.834 14.060 29.061 1.00 77.12 104 ASP A N 1
ATOM 811 C CA . ASP A 1 104 ? -23.595 14.470 30.450 1.00 77.12 104 ASP A CA 1
ATOM 812 C C . ASP A 1 104 ? -22.118 14.363 30.867 1.00 77.12 104 ASP A C 1
ATOM 814 O O . ASP A 1 104 ? -21.714 14.892 31.907 1.00 77.12 104 ASP A O 1
ATOM 818 N N . LEU A 1 105 ? -21.283 13.687 30.067 1.00 78.06 105 LEU A N 1
ATOM 819 C CA . LEU A 1 105 ? -19.857 13.607 30.335 1.00 78.06 105 LEU A CA 1
ATOM 820 C C . LEU A 1 105 ? -19.204 14.965 30.048 1.00 78.06 105 LEU A C 1
ATOM 822 O O . LEU A 1 105 ? -19.196 15.444 28.911 1.00 78.06 105 LEU A O 1
ATOM 826 N N . SER A 1 106 ? -18.636 15.573 31.091 1.00 77.44 106 SER A N 1
ATOM 827 C CA . SER A 1 106 ? -17.911 16.841 30.992 1.00 77.44 106 SER A CA 1
ATOM 828 C C . SER A 1 106 ? -16.850 16.782 29.894 1.00 77.44 106 SER A C 1
ATOM 830 O O . SER A 1 106 ? -16.037 15.859 29.862 1.00 77.44 106 SER A O 1
ATOM 832 N N . SER A 1 107 ? -16.784 17.819 29.056 1.00 75.19 107 SER A N 1
ATOM 833 C CA . SER A 1 107 ? -15.736 17.980 28.036 1.00 75.19 107 SER A CA 1
ATOM 834 C C . SER A 1 107 ? -14.317 18.067 28.616 1.00 75.19 107 SER A C 1
ATOM 836 O O . SER A 1 107 ? -13.344 18.005 27.873 1.00 75.19 107 SER A O 1
ATOM 838 N N . LYS A 1 108 ? -14.186 18.210 29.944 1.00 77.75 108 LYS A N 1
ATOM 839 C CA . LYS A 1 108 ? -12.911 18.199 30.676 1.00 77.75 108 LYS A CA 1
ATOM 840 C C . LYS A 1 108 ? -12.557 16.838 31.286 1.00 77.75 108 LYS A C 1
ATOM 842 O O . LYS A 1 108 ? -11.542 16.744 31.973 1.00 77.75 108 LYS A O 1
ATOM 847 N N . ALA A 1 109 ? -13.397 15.815 31.127 1.00 84.31 109 ALA A N 1
ATOM 848 C CA . ALA A 1 109 ? -13.105 14.488 31.653 1.00 84.31 109 ALA A CA 1
ATOM 849 C C . ALA A 1 109 ? -11.893 13.879 30.930 1.00 84.31 109 ALA A C 1
ATOM 851 O O . ALA A 1 109 ? -11.770 13.979 29.712 1.00 84.31 109 ALA A O 1
ATOM 852 N N . ASP A 1 110 ? -11.004 13.230 31.684 1.00 91.31 110 ASP A N 1
ATOM 853 C CA . ASP A 1 110 ? -9.904 12.455 31.110 1.00 91.31 110 ASP A CA 1
ATOM 854 C C . ASP A 1 110 ? -10.491 11.265 30.336 1.00 91.31 110 ASP A C 1
ATOM 856 O O . ASP A 1 110 ? -11.070 10.340 30.922 1.00 91.31 110 ASP A O 1
ATOM 860 N N . LEU A 1 111 ? -10.379 11.314 29.007 1.00 92.12 111 LEU A N 1
ATOM 861 C CA . LEU A 1 111 ? -10.965 10.316 28.119 1.00 92.12 111 LEU A CA 1
ATOM 862 C C . LEU A 1 111 ? -10.323 8.933 28.306 1.00 92.12 111 LEU A C 1
ATOM 864 O O . LEU A 1 111 ? -11.029 7.927 28.251 1.00 92.12 111 LEU A O 1
ATOM 868 N N . GLY A 1 112 ? -9.019 8.878 28.595 1.00 93.69 112 GLY A N 1
ATOM 869 C CA . GLY A 1 112 ? -8.302 7.632 28.875 1.00 93.69 112 GLY A CA 1
ATOM 870 C C . GLY A 1 112 ? -8.793 6.974 30.157 1.00 93.69 112 GLY A C 1
ATOM 871 O O . GLY A 1 112 ? -9.104 5.782 30.168 1.00 93.69 112 GLY A O 1
ATOM 872 N N . LYS A 1 113 ? -8.960 7.759 31.227 1.00 94.88 113 LYS A N 1
ATOM 873 C CA . LYS A 1 113 ? -9.550 7.258 32.478 1.00 94.88 113 LYS A CA 1
ATOM 874 C C . LYS A 1 113 ? -10.996 6.801 32.278 1.00 94.88 113 LYS A C 1
ATOM 876 O O . LYS A 1 113 ? -11.360 5.715 32.714 1.00 94.88 113 LYS A O 1
ATOM 881 N N . THR A 1 114 ? -11.800 7.594 31.570 1.00 95.12 114 THR A N 1
ATOM 882 C CA . THR A 1 114 ? -13.210 7.271 31.293 1.00 95.12 114 THR A CA 1
ATOM 883 C C . THR A 1 114 ? -13.345 5.970 30.504 1.00 95.12 114 THR A C 1
ATOM 885 O O . THR A 1 114 ? -14.207 5.143 30.814 1.00 95.12 114 THR A O 1
ATOM 888 N N . PHE A 1 115 ? -12.491 5.767 29.497 1.00 96.00 115 PHE A N 1
ATOM 889 C CA . PHE A 1 115 ? -12.495 4.547 28.700 1.00 96.00 115 PHE A CA 1
ATOM 890 C C . PHE A 1 115 ? -11.948 3.347 29.471 1.00 96.00 115 PHE A C 1
ATOM 892 O O . PHE A 1 115 ? -12.501 2.257 29.351 1.00 96.00 115 PHE A O 1
ATOM 899 N N . LYS A 1 116 ? -10.951 3.536 30.340 1.00 96.19 116 LYS A N 1
ATOM 900 C CA . LYS A 1 116 ? -10.502 2.484 31.260 1.00 96.19 116 LYS A CA 1
ATOM 901 C C . LYS A 1 116 ? -11.633 2.008 32.172 1.00 96.19 116 LYS A C 1
ATOM 903 O O . LYS A 1 116 ? -11.900 0.809 32.221 1.00 96.19 116 LYS A O 1
ATOM 908 N N . ASP A 1 117 ? -12.352 2.940 32.794 1.00 96.38 117 ASP A N 1
ATOM 909 C CA . ASP A 1 117 ? -13.503 2.624 33.645 1.00 96.38 117 ASP A CA 1
ATOM 910 C C . ASP A 1 117 ? -14.596 1.862 32.869 1.00 96.38 117 ASP A C 1
ATOM 912 O O . ASP A 1 117 ? -15.268 0.998 33.433 1.00 96.38 117 ASP A O 1
ATOM 916 N N . PHE A 1 118 ? -14.782 2.166 31.577 1.00 96.94 118 PHE A N 1
ATOM 917 C CA . PHE A 1 118 ? -15.693 1.424 30.701 1.00 96.94 118 PHE A CA 1
ATOM 918 C C . PHE A 1 118 ? -15.204 -0.010 30.455 1.00 96.94 118 PHE A C 1
ATOM 920 O O . PHE A 1 118 ? -15.968 -0.952 30.647 1.00 96.94 118 PHE A O 1
ATOM 927 N N . VAL A 1 119 ? -13.930 -0.191 30.084 1.00 96.19 119 VAL A N 1
ATOM 928 C CA . VAL A 1 119 ? -13.329 -1.510 29.798 1.00 96.19 119 VAL A CA 1
ATOM 929 C C . VAL A 1 119 ? -13.360 -2.445 31.016 1.00 96.19 119 VAL A C 1
ATOM 931 O O . VAL A 1 119 ? -13.556 -3.652 30.865 1.00 96.19 119 VAL A O 1
ATOM 934 N N . GLU A 1 120 ? -13.209 -1.906 32.227 1.00 95.62 120 GLU A N 1
ATOM 935 C CA . GLU A 1 120 ? -13.287 -2.677 33.478 1.00 95.62 120 GLU A CA 1
ATOM 936 C C . GLU A 1 120 ? -14.726 -3.131 33.812 1.00 95.62 120 GLU A C 1
ATOM 938 O O . GLU A 1 120 ? -14.946 -4.229 34.344 1.00 95.62 120 GLU A O 1
ATOM 943 N N . LYS A 1 121 ? -15.727 -2.301 33.487 1.00 96.06 121 LYS A N 1
ATOM 944 C CA . LYS A 1 121 ? -17.140 -2.542 33.828 1.00 96.06 121 LYS A CA 1
ATOM 945 C C . LYS A 1 121 ? -17.908 -3.319 32.760 1.00 96.06 121 LYS A C 1
ATOM 947 O O . LYS A 1 121 ? -18.837 -4.045 33.108 1.00 96.06 121 LYS A O 1
ATOM 952 N N . GLU A 1 122 ? -17.546 -3.174 31.491 1.00 96.38 122 GLU A N 1
ATOM 953 C CA . GLU A 1 122 ? -18.290 -3.742 30.369 1.00 96.38 122 GLU A CA 1
ATOM 954 C C . GLU A 1 122 ? -18.066 -5.257 30.245 1.00 96.38 122 GLU A C 1
ATOM 956 O O . GLU A 1 122 ? -16.999 -5.737 29.857 1.00 96.38 122 GLU A O 1
ATOM 961 N N . GLU A 1 123 ? -19.108 -6.034 30.541 1.00 93.94 123 GLU A N 1
ATOM 962 C CA . GLU A 1 123 ? -19.064 -7.501 30.528 1.00 93.94 123 GLU A CA 1
ATOM 963 C C . GLU A 1 123 ? -18.729 -8.065 29.139 1.00 93.94 123 GLU A C 1
ATOM 965 O O . GLU A 1 123 ? -17.990 -9.045 29.023 1.00 93.94 123 GLU A O 1
ATOM 970 N N . ALA A 1 124 ? -19.182 -7.398 28.072 1.00 92.31 124 ALA A N 1
ATOM 971 C CA . ALA A 1 124 ? -18.915 -7.807 26.695 1.00 92.31 124 ALA A CA 1
ATOM 972 C C . ALA A 1 124 ? -17.428 -7.743 26.293 1.00 92.31 124 ALA A C 1
ATOM 974 O O . ALA A 1 124 ? -17.085 -8.209 25.205 1.00 92.31 124 ALA A O 1
ATOM 975 N N . LEU A 1 125 ? -16.570 -7.154 27.137 1.00 94.50 125 LEU A N 1
ATOM 976 C CA . LEU A 1 125 ? -15.122 -7.044 26.946 1.00 94.50 125 LEU A CA 1
ATOM 977 C C . LEU A 1 125 ? -14.314 -8.026 27.813 1.00 94.50 125 LEU A C 1
ATOM 979 O O . LEU A 1 125 ? -13.085 -8.026 27.751 1.00 94.50 125 LEU A O 1
ATOM 983 N N . ARG A 1 126 ? -14.974 -8.861 28.628 1.00 93.19 126 ARG A N 1
ATOM 984 C CA . ARG A 1 126 ? -14.303 -9.849 29.495 1.00 93.19 126 ARG A CA 1
ATOM 985 C C . ARG A 1 126 ? -14.000 -11.157 28.775 1.00 93.19 126 ARG A C 1
ATOM 987 O O . ARG A 1 126 ? -12.931 -11.727 28.953 1.00 93.19 126 ARG A O 1
ATOM 994 N N . ALA A 1 127 ? -14.937 -11.634 27.959 1.00 91.50 127 ALA A N 1
ATOM 995 C CA . ALA A 1 127 ? -14.777 -12.889 27.236 1.00 91.50 127 ALA A CA 1
ATOM 996 C C . ALA A 1 127 ? -14.003 -12.686 25.918 1.00 91.50 127 ALA A C 1
ATOM 998 O O . ALA A 1 127 ? -14.258 -11.706 25.204 1.00 91.50 127 ALA A O 1
ATOM 999 N N . PRO A 1 128 ? -13.108 -13.620 25.540 1.00 92.44 128 PRO A N 1
ATOM 1000 C CA . PRO A 1 128 ? -12.508 -13.633 24.212 1.00 92.44 128 PRO A CA 1
ATOM 1001 C C . PRO A 1 128 ? -13.589 -13.630 23.126 1.00 92.44 128 PRO A C 1
ATOM 1003 O O . PRO A 1 128 ? -14.538 -14.410 23.155 1.00 92.44 128 PRO A O 1
ATOM 1006 N N . SER A 1 129 ? -13.453 -12.725 22.167 1.00 94.44 129 SER A N 1
ATOM 1007 C CA . SER A 1 129 ? -14.319 -12.617 20.993 1.00 94.44 129 SER A CA 1
ATOM 1008 C C . SER A 1 129 ? -13.533 -11.951 19.863 1.00 94.44 129 SER A C 1
ATOM 1010 O O . SER A 1 129 ? -12.540 -11.280 20.159 1.00 94.44 129 SER A O 1
ATOM 1012 N N . PRO A 1 130 ? -13.950 -12.068 18.588 1.00 95.38 130 PRO A N 1
ATOM 1013 C CA . PRO A 1 130 ? -13.274 -11.371 17.493 1.00 95.38 130 PRO A CA 1
ATOM 1014 C C . PRO A 1 130 ? -13.171 -9.859 17.750 1.00 95.38 130 PRO A C 1
ATOM 1016 O O . PRO A 1 130 ? -12.096 -9.285 17.605 1.00 95.38 130 PRO A O 1
ATOM 1019 N N . PHE A 1 131 ? -14.241 -9.240 18.266 1.00 96.19 131 PHE A N 1
ATOM 1020 C CA . PHE A 1 131 ? -14.241 -7.848 18.727 1.00 96.19 131 PHE A CA 1
ATOM 1021 C C . PHE A 1 131 ? -13.149 -7.548 19.758 1.00 96.19 131 PHE A C 1
ATOM 1023 O O . PHE A 1 131 ? -12.350 -6.636 19.560 1.00 96.19 131 PHE A O 1
ATOM 1030 N N . VAL A 1 132 ? -13.075 -8.327 20.839 1.00 96.25 132 VAL A N 1
ATOM 1031 C CA . VAL A 1 132 ? -12.057 -8.136 21.883 1.00 96.25 132 VAL A CA 1
ATOM 1032 C C . VAL A 1 132 ? -10.650 -8.362 21.329 1.00 96.25 132 VAL A C 1
ATOM 1034 O O . VAL A 1 132 ? -9.749 -7.587 21.632 1.00 96.25 132 VAL A O 1
ATOM 1037 N N . ASN A 1 133 ? -10.457 -9.371 20.479 1.00 96.69 133 ASN A N 1
ATOM 1038 C CA . ASN A 1 133 ? -9.160 -9.676 19.878 1.00 96.69 133 ASN A CA 1
ATOM 1039 C C . ASN A 1 133 ? -8.664 -8.552 18.963 1.00 96.69 133 ASN A C 1
ATOM 1041 O O . ASN A 1 133 ? -7.473 -8.253 18.995 1.00 96.69 133 ASN A O 1
ATOM 1045 N N . VAL A 1 134 ? -9.560 -7.904 18.208 1.00 97.56 134 VAL A N 1
ATOM 1046 C CA . VAL A 1 134 ? -9.237 -6.701 17.426 1.00 97.56 134 VAL A CA 1
ATOM 1047 C C . VAL A 1 134 ? -8.859 -5.550 18.354 1.00 97.56 134 VAL A C 1
ATOM 1049 O O . VAL A 1 134 ? -7.815 -4.939 18.154 1.00 97.56 134 VAL A O 1
ATOM 1052 N N . LEU A 1 135 ? -9.652 -5.271 19.398 1.00 97.19 135 LEU A N 1
ATOM 1053 C CA . LEU A 1 135 ? -9.357 -4.176 20.332 1.00 97.19 135 LEU A CA 1
ATOM 1054 C C . LEU A 1 135 ? -8.022 -4.372 21.061 1.00 97.19 135 LEU A C 1
ATOM 1056 O O . LEU A 1 135 ? -7.273 -3.413 21.218 1.00 97.19 135 LEU A O 1
ATOM 1060 N N . LYS A 1 136 ? -7.679 -5.607 21.441 1.00 96.88 136 LYS A N 1
ATOM 1061 C CA . LYS A 1 136 ? -6.374 -5.940 22.030 1.00 96.88 136 LYS A CA 1
ATOM 1062 C C . LYS A 1 136 ? -5.197 -5.641 21.104 1.00 96.88 136 LYS A C 1
ATOM 1064 O O . LYS A 1 136 ? -4.096 -5.464 21.604 1.00 96.88 136 LYS A O 1
ATOM 1069 N N . CYS A 1 137 ? -5.395 -5.558 19.791 1.00 97.69 137 CYS A N 1
ATOM 1070 C CA . CYS A 1 137 ? -4.350 -5.119 18.870 1.00 97.69 137 CYS A CA 1
ATOM 1071 C C . CYS A 1 137 ? -4.193 -3.588 18.848 1.00 97.69 137 CYS A C 1
ATOM 1073 O O . CYS A 1 137 ? -3.138 -3.097 18.481 1.00 97.69 137 CYS A O 1
ATOM 1075 N N . LEU A 1 138 ? -5.185 -2.803 19.282 1.00 97.12 138 LEU A N 1
ATOM 1076 C CA . LEU A 1 138 ? -5.175 -1.335 19.174 1.00 97.12 138 LEU A CA 1
ATOM 1077 C C . LEU A 1 138 ? -4.426 -0.645 20.330 1.00 97.12 138 LEU A C 1
ATOM 1079 O O . LEU A 1 138 ? -4.936 0.293 20.943 1.00 97.12 138 LEU A O 1
ATOM 1083 N N . ASN A 1 139 ? -3.217 -1.110 20.645 1.00 94.88 139 ASN A N 1
ATOM 1084 C CA . ASN A 1 139 ? -2.370 -0.524 21.684 1.00 94.88 139 ASN A CA 1
ATOM 1085 C C . ASN A 1 139 ? -0.893 -0.434 21.262 1.00 94.88 139 ASN A C 1
ATOM 1087 O O . ASN A 1 139 ? -0.471 -1.030 20.270 1.00 94.88 139 ASN A O 1
ATOM 1091 N N . GLN A 1 140 ? -0.108 0.352 21.997 1.00 94.69 140 GLN A N 1
ATOM 1092 C CA . GLN A 1 140 ? 1.294 0.625 21.673 1.00 94.69 140 GLN A CA 1
ATOM 1093 C C . GLN A 1 140 ? 2.270 -0.447 22.173 1.00 94.69 140 GLN A C 1
ATOM 1095 O O . GLN A 1 140 ? 3.408 -0.479 21.700 1.00 94.69 140 GLN A O 1
ATOM 1100 N N . GLU A 1 141 ? 1.846 -1.332 23.079 1.00 96.25 141 GLU A N 1
ATOM 1101 C CA . GLU A 1 141 ? 2.677 -2.445 23.548 1.00 96.25 141 GLU A CA 1
ATOM 1102 C C . GLU A 1 141 ? 2.860 -3.508 22.468 1.00 96.25 141 GLU A C 1
ATOM 1104 O O . GLU A 1 141 ? 3.962 -4.017 22.304 1.00 96.25 141 GLU A O 1
ATOM 1109 N N . ILE A 1 142 ? 1.819 -3.809 21.687 1.00 96.19 142 ILE A N 1
ATOM 1110 C CA . ILE A 1 142 ? 1.866 -4.835 20.634 1.00 96.19 142 ILE A CA 1
ATOM 1111 C C . ILE A 1 142 ? 3.046 -4.651 19.654 1.00 96.19 142 ILE A C 1
ATOM 1113 O O . ILE A 1 142 ? 3.763 -5.621 19.420 1.00 96.19 142 ILE A O 1
ATOM 1117 N N . PRO A 1 143 ? 3.327 -3.453 19.099 1.00 96.56 143 PRO A N 1
ATOM 1118 C CA . PRO A 1 143 ? 4.501 -3.253 18.245 1.00 96.56 143 PRO A CA 1
ATOM 1119 C C . PRO A 1 143 ? 5.824 -3.046 18.999 1.00 96.56 143 PRO A C 1
ATOM 1121 O O . PRO A 1 143 ? 6.865 -2.889 18.356 1.00 96.56 143 PRO A O 1
ATOM 1124 N N . PHE A 1 144 ? 5.838 -3.020 20.334 1.00 96.25 144 PHE A N 1
ATOM 1125 C CA . PHE A 1 144 ? 7.059 -2.774 21.107 1.00 96.25 144 PHE A CA 1
ATOM 1126 C C . PHE A 1 144 ? 8.203 -3.760 20.802 1.00 96.25 144 PHE A C 1
ATOM 1128 O O . PHE A 1 144 ? 9.328 -3.279 20.632 1.00 96.25 144 PHE A O 1
ATOM 1135 N N . PRO A 1 145 ? 7.9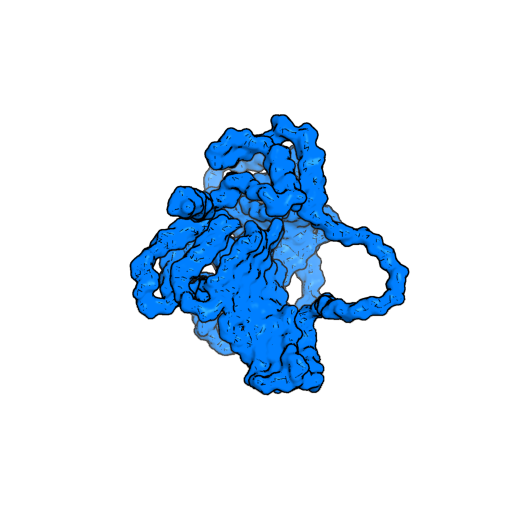75 -5.083 20.644 1.00 96.44 145 PRO A N 1
ATOM 1136 C CA . PRO A 1 145 ? 9.044 -6.027 20.297 1.00 96.44 145 PRO A CA 1
ATOM 1137 C C . PRO A 1 145 ? 9.755 -5.671 18.981 1.00 96.44 145 PRO A C 1
ATOM 1139 O O . PRO A 1 145 ? 10.982 -5.723 18.890 1.00 96.44 145 PRO A O 1
ATOM 1142 N N . ILE A 1 146 ? 9.002 -5.198 17.982 1.00 95.19 146 ILE A N 1
ATOM 1143 C CA . ILE A 1 146 ? 9.541 -4.709 16.706 1.00 95.19 146 ILE A CA 1
ATOM 1144 C C . ILE A 1 146 ? 10.366 -3.435 16.906 1.00 95.19 146 ILE A C 1
ATOM 1146 O O . ILE A 1 146 ? 11.481 -3.318 16.396 1.00 95.19 146 ILE A O 1
ATOM 1150 N N . VAL A 1 147 ? 9.849 -2.478 17.681 1.00 95.31 147 VAL A N 1
ATOM 1151 C CA . VAL A 1 147 ? 10.568 -1.229 17.979 1.00 95.31 147 VAL A CA 1
ATOM 1152 C C . VAL A 1 147 ? 11.875 -1.515 18.721 1.00 95.31 147 VAL A C 1
ATOM 1154 O O . VAL A 1 147 ? 12.897 -0.899 18.418 1.00 95.31 147 VAL A O 1
ATOM 1157 N N . LYS A 1 148 ? 11.863 -2.459 19.665 1.00 95.56 148 LYS A N 1
ATOM 1158 C CA . LYS A 1 148 ? 13.050 -2.924 20.391 1.00 95.56 148 LYS A CA 1
ATOM 1159 C C . LYS A 1 148 ? 14.058 -3.566 19.438 1.00 95.56 148 LYS A C 1
ATOM 1161 O O . LYS A 1 148 ? 15.208 -3.145 19.427 1.00 95.56 148 LYS A O 1
ATOM 1166 N N . MET A 1 149 ? 13.621 -4.474 18.562 1.00 94.56 149 MET A N 1
ATOM 1167 C CA . MET A 1 149 ? 14.476 -5.071 17.529 1.00 94.56 149 MET A CA 1
ATOM 1168 C C . MET A 1 149 ? 15.142 -4.006 16.642 1.00 94.56 149 MET A C 1
ATOM 1170 O O . MET A 1 149 ? 16.351 -4.064 16.409 1.00 94.56 149 MET A O 1
ATOM 1174 N N . LEU A 1 150 ? 14.387 -3.012 16.161 1.00 94.81 150 LEU A N 1
ATOM 1175 C CA . LEU A 1 150 ? 14.936 -1.918 15.351 1.00 94.81 150 LEU A CA 1
ATOM 1176 C C . LEU A 1 150 ? 15.909 -1.042 16.153 1.00 94.81 150 LEU A C 1
ATOM 1178 O O . LEU A 1 150 ? 16.913 -0.580 15.614 1.00 94.81 150 LEU A O 1
ATOM 1182 N N . ARG A 1 151 ? 15.662 -0.820 17.448 1.00 95.25 151 ARG A N 1
ATOM 1183 C CA . ARG A 1 151 ? 16.607 -0.097 18.312 1.00 95.25 151 ARG A CA 1
ATOM 1184 C C . ARG A 1 151 ? 17.909 -0.865 18.510 1.00 95.25 151 ARG A C 1
ATOM 1186 O O . ARG A 1 151 ? 18.979 -0.278 18.391 1.00 95.25 151 ARG A O 1
ATOM 1193 N N . ASP A 1 152 ? 17.821 -2.162 18.756 1.00 93.81 152 ASP A N 1
ATOM 1194 C CA . ASP A 1 152 ? 18.996 -2.992 19.002 1.00 93.81 152 ASP A CA 1
ATOM 1195 C C . ASP A 1 152 ? 19.846 -3.166 17.735 1.00 93.81 152 ASP A C 1
ATOM 1197 O O . ASP A 1 152 ? 21.070 -3.175 17.818 1.00 93.81 152 ASP A O 1
ATOM 1201 N N . SER A 1 153 ? 19.207 -3.276 16.562 1.00 92.25 153 SER A N 1
ATOM 1202 C CA . SER A 1 153 ? 19.890 -3.583 15.294 1.00 92.25 153 SER A CA 1
ATOM 1203 C C . SER A 1 153 ? 20.220 -2.375 14.415 1.00 92.25 153 SER A C 1
ATOM 1205 O O . SER A 1 153 ? 21.179 -2.435 13.655 1.00 92.25 153 SER A O 1
ATOM 1207 N N . VAL A 1 154 ? 19.439 -1.292 14.484 1.00 94.06 154 VAL A N 1
ATOM 1208 C CA . VAL A 1 154 ? 19.605 -0.119 13.608 1.00 94.06 154 VAL A CA 1
ATOM 1209 C C . VAL A 1 154 ? 20.038 1.105 14.407 1.00 94.06 154 VAL A C 1
ATOM 1211 O O . VAL A 1 154 ? 20.981 1.776 14.006 1.00 94.06 154 VAL A O 1
ATOM 1214 N N . HIS A 1 155 ? 19.407 1.396 15.553 1.00 94.75 155 HIS A N 1
ATOM 1215 C CA . HIS A 1 155 ? 19.623 2.669 16.265 1.00 94.75 155 HIS A CA 1
ATOM 1216 C C . HIS A 1 155 ? 21.059 2.862 16.772 1.00 94.75 155 HIS A C 1
ATOM 1218 O O . HIS A 1 155 ? 21.498 4.002 16.900 1.00 94.75 155 HIS A O 1
ATOM 1224 N N . GLN A 1 156 ? 21.779 1.775 17.062 1.00 93.56 156 GLN A N 1
ATOM 1225 C CA . GLN A 1 156 ? 23.168 1.838 17.531 1.00 93.56 156 GLN A CA 1
ATOM 1226 C C . GLN A 1 156 ? 24.123 2.384 16.461 1.00 93.56 156 GLN A C 1
ATOM 1228 O O . GLN A 1 156 ? 25.015 3.164 16.779 1.00 93.56 156 GLN A O 1
ATOM 1233 N N . GLU A 1 157 ? 23.917 2.004 15.197 1.00 95.56 157 GLU A N 1
ATOM 1234 C CA . GLU A 1 157 ? 24.758 2.433 14.072 1.00 95.56 157 GLU A CA 1
ATOM 1235 C C . GLU A 1 157 ? 24.174 3.660 13.354 1.00 95.56 157 GLU A C 1
ATOM 1237 O O . GLU A 1 157 ? 24.902 4.569 12.966 1.00 95.56 157 GLU A O 1
ATOM 1242 N N . ALA A 1 158 ? 22.849 3.725 13.222 1.00 96.06 158 ALA A N 1
ATOM 1243 C CA . ALA A 1 158 ? 22.119 4.831 12.621 1.00 96.06 158 ALA A CA 1
ATOM 1244 C C . ALA A 1 158 ? 21.020 5.310 13.590 1.00 96.06 158 ALA A C 1
ATOM 1246 O O . ALA A 1 158 ? 19.895 4.803 13.561 1.00 96.06 158 ALA A O 1
ATOM 1247 N N . PRO A 1 159 ? 21.301 6.302 14.457 1.00 96.62 159 PRO A N 1
ATOM 1248 C CA . PRO A 1 159 ? 20.326 6.791 15.426 1.00 96.62 159 PRO A CA 1
ATOM 1249 C C . PRO A 1 159 ? 19.107 7.443 14.765 1.00 96.62 159 PRO A C 1
ATOM 1251 O O . PRO A 1 159 ? 19.227 8.396 13.990 1.00 96.62 159 PRO A O 1
ATOM 1254 N N . PHE A 1 160 ? 17.916 6.988 15.149 1.00 97.31 160 PHE A N 1
ATOM 1255 C CA . PHE A 1 160 ? 16.625 7.506 14.684 1.00 97.31 160 PHE A CA 1
ATOM 1256 C C . PHE A 1 160 ? 15.682 7.839 15.848 1.00 97.31 160 PHE A C 1
ATOM 1258 O O . PHE A 1 160 ? 15.851 7.375 16.975 1.00 97.31 160 PHE A O 1
ATOM 1265 N N . LYS A 1 161 ? 14.662 8.648 15.575 1.00 96.38 161 LYS A N 1
ATOM 1266 C CA . LYS A 1 161 ? 13.569 9.002 16.488 1.00 96.38 161 LYS A CA 1
ATOM 1267 C C . LYS A 1 161 ? 12.223 8.788 15.802 1.00 96.38 161 LYS A C 1
ATOM 1269 O O . LYS A 1 161 ? 12.148 8.622 14.586 1.00 96.38 161 LYS A O 1
ATOM 1274 N N . ASP A 1 162 ? 11.148 8.773 16.577 1.00 95.88 162 ASP A N 1
ATOM 1275 C CA . ASP A 1 162 ? 9.796 8.732 16.019 1.00 95.88 162 ASP A CA 1
ATOM 1276 C C . ASP A 1 162 ? 9.495 10.034 15.262 1.00 95.88 162 ASP A C 1
ATOM 1278 O O . ASP A 1 162 ? 9.775 11.132 15.759 1.00 95.88 162 ASP A O 1
ATOM 1282 N N . LYS A 1 163 ? 8.916 9.930 14.059 1.00 93.88 163 LYS A N 1
ATOM 1283 C CA . LYS A 1 163 ? 8.357 11.096 13.371 1.00 93.88 163 LYS A CA 1
ATOM 1284 C C . LYS A 1 163 ? 7.037 11.443 14.052 1.00 93.88 163 LYS A C 1
ATOM 1286 O O . LYS A 1 163 ? 6.126 10.623 14.142 1.00 93.88 163 LYS A O 1
ATOM 1291 N N . ARG A 1 164 ? 6.937 12.649 14.615 1.00 90.75 164 ARG A N 1
ATOM 1292 C CA . ARG A 1 164 ? 5.713 13.075 15.302 1.00 90.75 164 ARG A CA 1
ATOM 1293 C C . ARG A 1 164 ? 4.564 13.014 14.304 1.00 90.75 164 ARG A C 1
ATOM 1295 O O . ARG A 1 164 ? 4.673 13.557 13.217 1.00 90.75 164 ARG A O 1
ATOM 1302 N N . GLY A 1 165 ? 3.475 12.368 14.696 1.00 88.69 165 GLY A N 1
ATOM 1303 C CA . GLY A 1 165 ? 2.296 12.298 13.844 1.00 88.69 165 GLY A CA 1
ATOM 1304 C C . GLY A 1 165 ? 2.193 11.063 12.950 1.00 88.69 165 GLY A C 1
ATOM 1305 O O . GLY A 1 165 ? 1.127 10.813 12.413 1.00 88.69 165 GLY A O 1
ATOM 1306 N N . SER A 1 166 ? 3.245 10.250 12.849 1.00 91.88 166 SER A N 1
ATOM 1307 C CA . SER A 1 166 ? 3.328 9.203 11.823 1.00 91.88 166 SER A CA 1
ATOM 1308 C C . SER A 1 166 ? 2.680 7.865 12.178 1.00 91.88 166 SER A C 1
ATOM 1310 O O . SER A 1 166 ? 2.771 6.930 11.391 1.00 91.88 166 SER A O 1
ATOM 1312 N N . TRP A 1 167 ? 2.100 7.722 13.372 1.00 94.62 167 TRP A N 1
ATOM 1313 C CA . TRP A 1 167 ? 1.523 6.448 13.801 1.00 94.62 167 TRP A CA 1
ATOM 1314 C C . TRP A 1 167 ? 0.073 6.338 13.341 1.00 94.62 167 TRP A C 1
ATOM 1316 O O . TRP A 1 167 ? -0.769 7.091 13.829 1.00 94.62 167 TRP A O 1
ATOM 1326 N N . PHE A 1 168 ? -0.207 5.368 12.475 1.00 94.00 168 PHE A N 1
ATOM 1327 C CA . PHE A 1 168 ? -1.537 5.031 11.978 1.00 94.00 168 PHE A CA 1
ATOM 1328 C C . PHE A 1 168 ? -1.910 3.582 12.294 1.00 94.00 168 PHE A C 1
ATOM 1330 O O . PHE A 1 168 ? -1.047 2.707 12.414 1.00 94.00 168 PHE A O 1
ATOM 1337 N N . LEU A 1 169 ? -3.212 3.343 12.429 1.00 96.44 169 LEU A N 1
ATOM 1338 C CA . LEU A 1 169 ? -3.794 2.015 12.577 1.00 96.44 169 LEU A CA 1
ATOM 1339 C C . LEU A 1 169 ? -4.759 1.764 11.419 1.00 96.44 169 LEU A C 1
ATOM 1341 O O . LEU A 1 169 ? -5.605 2.605 11.110 1.00 96.44 169 LEU A O 1
ATOM 1345 N N . ARG A 1 170 ? -4.677 0.592 10.798 1.00 95.94 170 ARG A N 1
ATOM 1346 C CA . ARG A 1 170 ? -5.633 0.169 9.768 1.00 95.94 170 ARG A CA 1
ATOM 1347 C C . ARG A 1 170 ? -6.241 -1.166 10.162 1.00 95.94 170 ARG A C 1
ATOM 1349 O O . ARG A 1 170 ? -5.516 -2.093 10.500 1.00 95.94 170 ARG A O 1
ATOM 1356 N N . ILE A 1 171 ? -7.563 -1.245 10.141 1.00 97.62 171 ILE A N 1
ATOM 1357 C CA . ILE A 1 171 ? -8.327 -2.457 10.419 1.00 97.62 171 ILE A CA 1
ATOM 1358 C C . ILE A 1 171 ? -9.000 -2.865 9.115 1.00 97.62 171 ILE A C 1
ATOM 1360 O O . ILE A 1 171 ? -9.804 -2.112 8.569 1.00 97.62 171 ILE A O 1
ATOM 1364 N N . GLU A 1 172 ? -8.658 -4.040 8.613 1.00 95.25 172 GLU A N 1
ATOM 1365 C CA . GLU A 1 172 ? -9.188 -4.599 7.373 1.00 95.25 172 GLU A CA 1
ATOM 1366 C C . GLU A 1 172 ? -9.986 -5.854 7.706 1.00 95.25 172 GLU A C 1
ATOM 1368 O O . GLU A 1 172 ? -9.458 -6.794 8.302 1.00 95.25 172 GLU A O 1
ATOM 1373 N N . ILE A 1 173 ? -11.266 -5.859 7.356 1.00 95.94 173 ILE A N 1
ATOM 1374 C CA . ILE A 1 173 ? -12.205 -6.921 7.704 1.00 95.94 173 ILE A CA 1
ATOM 1375 C C . ILE A 1 173 ? -12.491 -7.713 6.439 1.00 95.94 173 ILE A C 1
ATOM 1377 O O . ILE A 1 173 ? -12.939 -7.154 5.445 1.00 95.94 173 ILE A O 1
ATOM 1381 N N . PHE A 1 174 ? -12.201 -9.005 6.467 1.00 93.12 174 PHE A N 1
ATOM 1382 C CA . PHE A 1 174 ? -12.463 -9.941 5.384 1.00 93.12 174 PHE A CA 1
ATOM 1383 C C . PHE A 1 174 ? -13.466 -10.996 5.856 1.00 93.12 174 PHE A C 1
ATOM 1385 O O . PHE A 1 174 ? -13.752 -11.125 7.046 1.00 93.12 174 PHE A O 1
ATOM 1392 N N . GLU A 1 175 ? -13.961 -11.794 4.913 1.00 92.38 175 GLU A N 1
ATOM 1393 C CA . GLU A 1 175 ? -14.934 -12.853 5.191 1.00 92.38 175 GLU A CA 1
ATOM 1394 C C . GLU A 1 175 ? -14.417 -13.884 6.213 1.00 92.38 175 GLU A C 1
ATOM 1396 O O . GLU A 1 175 ? -15.178 -14.358 7.056 1.00 92.38 175 GLU A O 1
ATOM 1401 N N . ASP A 1 176 ? -13.123 -14.215 6.152 1.00 92.38 176 ASP A N 1
ATOM 1402 C CA . ASP A 1 176 ? -12.474 -15.274 6.934 1.00 92.38 176 ASP A CA 1
ATOM 1403 C C . ASP A 1 176 ? -11.506 -14.761 8.015 1.00 92.38 176 ASP A C 1
ATOM 1405 O O . ASP A 1 176 ? -11.058 -15.536 8.866 1.00 92.38 176 ASP A O 1
ATOM 1409 N N . LYS A 1 177 ? -11.142 -13.474 7.982 1.00 95.06 177 LYS A N 1
ATOM 1410 C CA . LYS A 1 177 ? -10.091 -12.906 8.838 1.00 95.06 177 LYS A CA 1
ATOM 1411 C C . LYS A 1 177 ? -10.250 -11.404 9.056 1.00 95.06 177 LYS A C 1
ATOM 1413 O O . LYS A 1 177 ? -10.829 -10.705 8.233 1.00 95.06 177 LYS A O 1
ATOM 1418 N N . THR A 1 178 ? -9.612 -10.893 10.103 1.00 96.88 178 THR A N 1
ATOM 1419 C CA . THR A 1 178 ? -9.416 -9.453 10.318 1.00 96.88 178 THR A CA 1
ATOM 1420 C C . THR A 1 178 ? -7.928 -9.156 10.422 1.00 96.88 178 THR A C 1
ATOM 1422 O O . THR A 1 178 ? -7.209 -9.859 11.128 1.00 96.88 178 THR A O 1
ATOM 1425 N N . VAL A 1 179 ? -7.453 -8.119 9.737 1.00 96.19 179 VAL A N 1
ATOM 1426 C CA . VAL A 1 179 ? -6.053 -7.684 9.780 1.00 96.19 179 VAL A CA 1
ATOM 1427 C C . VAL A 1 179 ? -5.966 -6.330 10.473 1.00 96.19 179 VAL A C 1
ATOM 1429 O O . VAL A 1 179 ? -6.636 -5.384 10.071 1.00 96.19 179 VAL A O 1
ATOM 1432 N N . VAL A 1 180 ? -5.140 -6.227 11.514 1.00 97.81 180 VAL A N 1
ATOM 1433 C CA . VAL A 1 180 ? -4.837 -4.966 12.205 1.00 97.81 180 VAL A CA 1
ATOM 1434 C C . VAL A 1 180 ? -3.397 -4.572 11.901 1.00 97.81 180 VAL A C 1
ATOM 1436 O O . VAL A 1 180 ? -2.464 -5.272 12.286 1.00 97.81 180 VAL A O 1
ATOM 1439 N N . LYS A 1 181 ? -3.204 -3.459 11.197 1.00 96.62 181 LYS A N 1
ATOM 1440 C CA . LYS A 1 181 ? -1.895 -2.955 10.778 1.00 96.62 181 LYS A CA 1
ATOM 1441 C C . LYS A 1 181 ? -1.487 -1.757 11.620 1.00 96.62 181 LYS A C 1
ATOM 1443 O O . LYS A 1 181 ? -2.240 -0.790 11.725 1.00 96.62 181 LYS A O 1
ATOM 1448 N N . HIS A 1 182 ? -0.282 -1.806 12.175 1.00 97.44 182 HIS A N 1
ATOM 1449 C CA . HIS A 1 182 ? 0.403 -0.664 12.772 1.00 97.44 182 HIS A CA 1
ATOM 1450 C C . HIS A 1 182 ? 1.393 -0.122 11.758 1.00 97.44 182 HIS A C 1
ATOM 1452 O O . HIS A 1 182 ? 2.325 -0.828 11.384 1.00 97.44 182 HIS A O 1
ATOM 1458 N N . ILE A 1 183 ? 1.208 1.128 11.351 1.00 94.94 183 ILE A N 1
ATOM 1459 C CA . ILE A 1 183 ? 2.093 1.810 10.410 1.00 94.94 183 ILE A CA 1
ATOM 1460 C C . ILE A 1 183 ? 2.740 2.971 11.149 1.00 94.94 183 ILE A C 1
ATOM 1462 O O . ILE A 1 183 ? 2.047 3.751 11.809 1.00 94.94 183 ILE A O 1
ATOM 1466 N N . LYS A 1 184 ? 4.067 3.084 11.069 1.00 95.62 184 LYS A N 1
ATOM 1467 C CA . LYS A 1 184 ? 4.798 4.165 11.731 1.00 95.62 184 LYS A CA 1
ATOM 1468 C C . LYS A 1 184 ? 6.018 4.586 10.928 1.00 95.62 184 LYS A C 1
ATOM 1470 O O . LYS A 1 184 ? 6.754 3.745 10.418 1.00 95.62 184 LYS A O 1
ATOM 1475 N N . SER A 1 185 ? 6.257 5.894 10.888 1.00 95.50 185 SER A N 1
ATOM 1476 C CA . SER A 1 185 ? 7.469 6.473 10.302 1.00 95.50 185 SER A CA 1
ATOM 1477 C C . SER A 1 185 ? 8.447 6.943 11.375 1.00 95.50 185 SER A C 1
ATOM 1479 O O . SER A 1 185 ? 8.070 7.543 12.392 1.00 95.50 185 SER A O 1
ATOM 1481 N N . ASN A 1 186 ? 9.724 6.709 11.118 1.00 96.94 186 ASN A N 1
ATOM 1482 C CA . ASN A 1 186 ? 10.868 7.091 11.925 1.00 96.94 186 ASN A CA 1
ATOM 1483 C C . ASN A 1 186 ? 11.809 7.952 11.084 1.00 96.94 186 ASN A C 1
ATOM 1485 O O . ASN A 1 186 ? 11.925 7.752 9.886 1.00 96.94 186 ASN A O 1
ATOM 1489 N N . GLN A 1 187 ? 12.498 8.899 11.708 1.00 96.56 187 GLN A N 1
ATOM 1490 C CA . GLN A 1 187 ? 13.430 9.800 11.025 1.00 96.56 187 GLN A CA 1
ATOM 1491 C C . GLN A 1 187 ? 14.758 9.865 11.766 1.00 96.56 187 GLN A C 1
ATOM 1493 O O . GLN A 1 187 ? 14.809 9.598 12.971 1.00 96.56 187 GLN A O 1
ATOM 1498 N N . SER A 1 188 ? 15.827 10.252 11.077 1.00 97.00 188 SER A N 1
ATOM 1499 C CA . SER A 1 188 ? 17.150 10.371 11.675 1.00 97.00 188 SER A CA 1
ATOM 1500 C C . SER A 1 188 ? 17.120 11.301 12.892 1.00 97.00 188 SER A C 1
ATOM 1502 O O . SER A 1 188 ? 16.415 12.319 12.945 1.00 97.00 188 SER A O 1
ATOM 1504 N N . ARG A 1 189 ? 17.866 10.935 13.940 1.00 94.62 189 ARG A N 1
ATOM 1505 C CA . ARG A 1 189 ? 17.929 11.740 15.168 1.00 94.62 189 ARG A CA 1
ATOM 1506 C C . ARG A 1 189 ? 18.572 13.098 14.891 1.00 94.62 189 ARG A C 1
ATOM 1508 O O . ARG A 1 189 ? 18.118 14.091 15.464 1.00 94.62 189 ARG A O 1
ATOM 1515 N N . SER A 1 190 ? 19.547 13.103 13.981 1.00 88.31 190 SER A N 1
ATOM 1516 C CA . SER A 1 190 ? 20.303 14.263 13.509 1.00 88.31 190 SER A CA 1
ATOM 1517 C C . SER A 1 190 ? 19.494 15.234 12.649 1.00 88.31 190 SER A C 1
ATOM 1519 O O . SER A 1 190 ? 20.014 16.296 12.332 1.00 88.31 190 SER A O 1
ATOM 1521 N N . ALA A 1 191 ? 18.231 14.939 12.305 1.00 78.06 191 ALA A N 1
ATOM 1522 C CA . ALA A 1 191 ? 17.355 15.916 11.662 1.00 78.06 191 ALA A CA 1
ATOM 1523 C C . ALA A 1 191 ? 17.310 17.216 12.503 1.00 78.06 191 ALA A C 1
ATOM 1525 O O . ALA A 1 191 ? 16.924 17.146 13.683 1.00 78.06 191 ALA A O 1
ATOM 1526 N N . PRO A 1 192 ? 17.698 18.376 11.927 1.00 83.50 192 PRO A N 1
ATOM 1527 C CA . PRO A 1 192 ? 17.585 18.695 10.497 1.00 83.50 192 PRO A CA 1
ATOM 1528 C C . PRO A 1 192 ? 18.862 18.590 9.634 1.00 83.50 192 PRO A C 1
ATOM 1530 O O . PRO A 1 192 ? 18.813 19.064 8.506 1.00 83.50 192 PRO A O 1
ATOM 1533 N N . ASP A 1 193 ? 19.978 18.015 10.098 1.00 92.25 193 ASP A N 1
ATOM 1534 C CA . ASP A 1 193 ? 21.206 17.910 9.286 1.00 92.25 193 ASP A CA 1
ATOM 1535 C C . ASP A 1 193 ? 20.940 17.154 7.966 1.00 92.25 193 ASP A C 1
ATOM 1537 O O . ASP A 1 193 ? 20.696 15.941 7.996 1.00 92.25 193 ASP A O 1
ATOM 1541 N N . PRO A 1 194 ? 20.990 17.839 6.806 1.00 91.19 194 PRO A N 1
ATOM 1542 C CA . PRO A 1 194 ? 20.642 17.242 5.525 1.00 91.19 194 PRO A CA 1
ATOM 1543 C C . PRO A 1 194 ? 21.667 16.198 5.061 1.00 91.19 194 PRO A C 1
ATOM 1545 O O . PRO A 1 194 ? 21.309 15.328 4.267 1.00 91.19 194 PRO A O 1
ATOM 1548 N N . LEU A 1 195 ? 22.907 16.236 5.573 1.00 93.88 195 LEU A N 1
ATOM 1549 C CA . LEU A 1 195 ? 23.957 15.263 5.249 1.00 93.88 195 LEU A CA 1
ATOM 1550 C C . LEU A 1 195 ? 23.732 13.909 5.932 1.00 93.88 195 LEU A C 1
ATOM 1552 O O . LEU A 1 195 ? 24.214 12.888 5.442 1.00 93.88 195 LEU A O 1
ATOM 1556 N N . LEU A 1 196 ? 22.989 13.903 7.041 1.00 94.69 196 LEU A N 1
ATOM 1557 C CA . LEU A 1 196 ? 22.675 12.723 7.851 1.00 94.69 196 LEU A CA 1
ATOM 1558 C C . LEU A 1 196 ? 21.169 12.404 7.852 1.00 94.69 196 LEU A C 1
ATOM 1560 O O . LEU A 1 196 ? 20.680 11.625 8.679 1.00 94.69 196 LEU A O 1
ATOM 1564 N N . TYR A 1 197 ? 20.394 13.049 6.976 1.00 95.19 197 TYR A N 1
ATOM 1565 C CA . TYR A 1 197 ? 18.945 12.908 6.958 1.00 95.19 197 TYR A CA 1
ATOM 1566 C C . TYR A 1 197 ? 18.507 11.612 6.275 1.00 95.19 197 TYR A C 1
ATOM 1568 O O . TYR A 1 197 ? 18.869 11.325 5.133 1.00 95.19 197 TYR A O 1
ATOM 1576 N N . TYR A 1 198 ? 17.661 10.859 6.971 1.00 95.50 198 TYR A N 1
ATOM 1577 C CA . TYR A 1 198 ? 16.902 9.752 6.411 1.00 95.50 198 TYR A CA 1
ATOM 1578 C C . TYR A 1 198 ? 15.589 9.586 7.185 1.00 95.50 198 TYR A C 1
ATOM 1580 O O . TYR A 1 198 ? 15.473 9.988 8.344 1.00 95.50 198 TYR A O 1
ATOM 1588 N N . GLU A 1 199 ? 14.610 8.972 6.545 1.00 94.94 199 GLU A N 1
ATOM 1589 C CA . GLU A 1 199 ? 13.318 8.576 7.085 1.00 94.94 199 GLU A CA 1
ATOM 1590 C C . GLU A 1 199 ? 13.024 7.150 6.627 1.00 94.94 199 GLU A C 1
ATOM 1592 O O . GLU A 1 199 ? 13.454 6.732 5.556 1.00 94.94 199 GLU A O 1
ATOM 1597 N N . PHE A 1 200 ? 12.318 6.380 7.440 1.00 95.06 200 PHE A N 1
ATOM 1598 C CA . PHE A 1 200 ? 11.806 5.083 7.036 1.00 95.06 200 PHE A CA 1
ATOM 1599 C C . PHE A 1 200 ? 10.439 4.829 7.652 1.00 95.06 200 PHE A C 1
ATOM 1601 O O . PHE A 1 200 ? 10.155 5.265 8.767 1.00 95.06 200 PHE A O 1
ATOM 1608 N N . THR A 1 201 ? 9.601 4.100 6.929 1.00 93.19 201 THR A N 1
ATOM 1609 C CA . THR A 1 201 ? 8.263 3.702 7.361 1.00 93.19 201 THR A CA 1
ATOM 1610 C C . THR A 1 201 ? 8.198 2.188 7.424 1.00 93.19 201 THR A C 1
ATOM 1612 O O . THR A 1 201 ? 8.671 1.504 6.518 1.00 93.19 201 THR A O 1
ATOM 1615 N N . TRP A 1 202 ? 7.613 1.655 8.488 1.00 94.94 202 TRP A N 1
ATOM 1616 C CA . TRP A 1 202 ? 7.425 0.221 8.677 1.00 94.94 202 TRP A CA 1
ATOM 1617 C C . TRP A 1 202 ? 5.967 -0.116 8.971 1.00 94.94 202 TRP A C 1
ATOM 1619 O O . TRP A 1 202 ? 5.196 0.740 9.416 1.00 94.94 202 TRP A O 1
ATOM 1629 N N . GLU A 1 203 ? 5.616 -1.375 8.724 1.00 93.94 203 GLU A N 1
ATOM 1630 C CA . GLU A 1 203 ? 4.308 -1.948 9.015 1.00 93.94 203 GLU A CA 1
ATOM 1631 C C . GLU A 1 203 ? 4.445 -3.233 9.837 1.00 93.94 203 GLU A C 1
ATOM 1633 O O . GLU A 1 203 ? 5.284 -4.090 9.554 1.00 93.94 203 GLU A O 1
ATOM 1638 N N . LEU A 1 204 ? 3.591 -3.363 10.852 1.00 95.50 204 LEU A N 1
ATOM 1639 C CA . LEU A 1 204 ? 3.302 -4.616 11.542 1.00 95.50 204 LEU A CA 1
ATOM 1640 C C . LEU A 1 204 ? 1.834 -4.978 11.300 1.00 95.50 204 LEU A C 1
ATOM 1642 O O . LEU A 1 204 ? 0.948 -4.315 11.837 1.00 95.50 204 LEU A O 1
ATOM 1646 N N . ALA A 1 205 ? 1.581 -6.029 10.526 1.00 94.94 205 ALA A N 1
ATOM 1647 C CA . ALA A 1 205 ? 0.251 -6.565 10.264 1.00 94.94 205 ALA A CA 1
ATOM 1648 C C . ALA A 1 205 ? -0.047 -7.755 11.185 1.00 94.94 205 ALA A C 1
ATOM 1650 O O . ALA A 1 205 ? 0.749 -8.686 11.271 1.00 94.94 205 ALA A O 1
ATOM 1651 N N . LEU A 1 206 ? -1.201 -7.733 11.847 1.00 97.12 206 LEU A N 1
ATOM 1652 C CA . LEU A 1 206 ? -1.674 -8.732 12.808 1.00 97.12 206 LEU A CA 1
ATOM 1653 C C . LEU A 1 206 ? -2.930 -9.394 12.244 1.00 97.12 206 LEU A C 1
ATOM 1655 O O . LEU A 1 206 ? -3.954 -8.735 12.085 1.00 97.12 206 LEU A O 1
ATOM 1659 N N . ILE A 1 207 ? -2.855 -10.677 11.910 1.00 96.06 207 ILE A N 1
ATOM 1660 C CA . ILE A 1 207 ? -3.909 -11.422 11.222 1.00 96.06 207 ILE A CA 1
ATOM 1661 C C . ILE A 1 207 ? -4.646 -12.294 12.237 1.00 96.06 207 ILE A C 1
ATOM 1663 O O . ILE A 1 207 ? -4.093 -13.246 12.787 1.00 96.06 207 ILE A O 1
ATOM 1667 N N . LEU A 1 208 ? -5.917 -11.971 12.445 1.00 96.44 208 LEU A N 1
ATOM 1668 C CA . LEU A 1 208 ? -6.836 -12.646 13.350 1.00 96.44 208 LEU A CA 1
ATOM 1669 C C . LEU A 1 208 ? -7.792 -13.528 12.545 1.00 96.44 208 LEU A C 1
ATOM 1671 O O . LEU A 1 208 ? -8.476 -13.039 11.646 1.00 96.44 208 LEU A O 1
ATOM 1675 N N . ARG A 1 209 ? -7.883 -14.811 12.897 1.00 95.06 209 ARG A N 1
ATOM 1676 C CA . ARG A 1 209 ? -8.897 -15.748 12.387 1.00 95.06 209 ARG A CA 1
ATOM 1677 C C . ARG A 1 209 ? -9.622 -16.388 13.559 1.00 95.06 209 ARG A C 1
ATOM 1679 O O . ARG A 1 209 ? -9.095 -16.422 14.666 1.00 95.06 209 ARG A O 1
ATOM 1686 N N . ALA A 1 210 ? -10.833 -16.889 13.326 1.00 86.31 210 ALA A N 1
ATOM 1687 C CA . ALA A 1 210 ? -11.688 -17.392 14.402 1.00 86.31 210 ALA A CA 1
ATOM 1688 C C . ALA A 1 210 ? -11.054 -18.539 15.216 1.00 86.31 210 ALA A C 1
ATOM 1690 O O . ALA A 1 210 ? -11.316 -18.630 16.412 1.00 86.31 210 ALA A O 1
ATOM 1691 N N . ASN A 1 211 ? -10.214 -19.371 14.587 1.00 84.44 211 ASN A N 1
ATOM 1692 C CA . ASN A 1 211 ? -9.665 -20.591 15.191 1.00 84.44 211 ASN A CA 1
ATOM 1693 C C . ASN A 1 211 ? -8.136 -20.717 15.099 1.00 84.44 211 ASN A C 1
ATOM 1695 O O . ASN A 1 211 ? -7.594 -21.716 15.566 1.00 84.44 211 ASN A O 1
ATOM 1699 N N . ASP A 1 212 ? -7.446 -19.733 14.520 1.00 86.94 212 ASP A N 1
ATOM 1700 C CA . ASP A 1 212 ? -5.995 -19.808 14.337 1.00 86.94 212 ASP A CA 1
ATOM 1701 C C . ASP A 1 212 ? -5.277 -18.927 15.361 1.00 86.94 212 ASP A C 1
ATOM 1703 O O . ASP A 1 212 ? -5.832 -17.911 15.803 1.00 86.94 212 ASP A O 1
ATOM 1707 N N . PRO A 1 213 ? -4.028 -19.272 15.725 1.00 88.94 213 PRO A N 1
ATOM 1708 C CA . PRO A 1 213 ? -3.179 -18.346 16.454 1.00 88.94 213 PRO A CA 1
ATOM 1709 C C . PRO A 1 213 ? -3.033 -17.035 15.676 1.00 88.94 213 PRO A C 1
ATOM 1711 O O . PRO A 1 213 ? -3.081 -17.002 14.443 1.00 88.94 213 PRO A O 1
ATOM 1714 N N . LEU A 1 214 ? -2.841 -15.946 16.417 1.00 92.69 214 LEU A N 1
ATOM 1715 C CA . LEU A 1 214 ? -2.514 -14.654 15.835 1.00 92.69 214 LEU A CA 1
ATOM 1716 C C . LEU A 1 214 ? -1.237 -14.794 14.994 1.00 92.69 214 LEU A C 1
ATOM 1718 O O . LEU A 1 214 ? -0.187 -15.156 15.514 1.00 92.69 214 LEU A O 1
ATOM 1722 N N . VAL A 1 215 ? -1.329 -14.476 13.706 1.00 91.88 215 VAL A N 1
ATOM 1723 C CA . VAL A 1 215 ? -0.164 -14.417 12.815 1.00 91.88 215 VAL A CA 1
ATOM 1724 C C . VAL A 1 215 ? 0.274 -12.965 12.707 1.00 91.88 215 VAL A C 1
ATOM 1726 O O . VAL A 1 215 ? -0.572 -12.083 12.566 1.00 91.88 215 VAL A O 1
ATOM 1729 N N . TYR A 1 216 ? 1.576 -12.699 12.736 1.00 93.19 216 TYR A N 1
ATOM 1730 C CA . TYR A 1 216 ? 2.106 -11.356 12.522 1.00 93.19 216 TYR A CA 1
ATOM 1731 C C . TYR A 1 216 ? 3.053 -11.325 11.323 1.00 93.19 216 TYR A C 1
ATOM 1733 O O . TYR A 1 216 ? 3.771 -12.283 11.059 1.00 93.19 216 TYR A O 1
ATOM 1741 N N . ASN A 1 217 ? 3.065 -10.202 10.612 1.00 88.44 217 ASN A N 1
ATOM 1742 C CA . ASN A 1 217 ? 3.994 -9.929 9.524 1.00 88.44 217 ASN A CA 1
ATOM 1743 C C . ASN A 1 217 ? 4.598 -8.543 9.731 1.00 88.44 217 ASN A C 1
ATOM 1745 O O . ASN A 1 217 ? 3.866 -7.561 9.846 1.00 88.44 217 ASN A O 1
ATOM 1749 N N . PHE A 1 218 ? 5.925 -8.459 9.748 1.00 91.12 218 PHE A N 1
ATOM 1750 C CA . PHE A 1 218 ? 6.651 -7.196 9.833 1.00 91.12 218 PHE A CA 1
ATOM 1751 C C . PHE A 1 218 ? 7.439 -6.951 8.553 1.00 91.12 218 PHE A C 1
ATOM 1753 O O . PHE A 1 218 ? 8.133 -7.847 8.072 1.00 91.12 218 PHE A O 1
ATOM 1760 N N . HIS A 1 219 ? 7.368 -5.732 8.029 1.00 86.06 219 HIS A N 1
ATOM 1761 C CA . HIS A 1 219 ? 8.193 -5.320 6.903 1.00 86.06 219 HIS A CA 1
ATOM 1762 C C . HIS A 1 219 ? 8.417 -3.808 6.881 1.00 86.06 219 HIS A C 1
ATOM 1764 O O . HIS A 1 219 ? 7.637 -3.009 7.407 1.00 86.06 219 HIS A O 1
ATOM 1770 N N . LEU A 1 220 ? 9.509 -3.411 6.237 1.00 89.31 220 LEU A N 1
ATOM 1771 C CA . LEU A 1 220 ? 9.781 -2.026 5.899 1.00 89.31 220 LEU A CA 1
ATOM 1772 C C . LEU A 1 220 ? 8.977 -1.654 4.650 1.00 89.31 220 LEU A C 1
ATOM 1774 O O . LEU A 1 220 ? 9.078 -2.332 3.624 1.00 89.31 220 LEU A O 1
ATOM 1778 N N . LEU A 1 221 ? 8.187 -0.589 4.751 1.00 84.06 221 LEU A N 1
ATOM 1779 C CA . LEU A 1 221 ? 7.377 -0.055 3.658 1.00 84.06 221 LEU A CA 1
ATOM 1780 C C . LEU A 1 221 ? 8.180 0.906 2.781 1.00 84.06 221 LEU A C 1
ATOM 1782 O O . LEU A 1 221 ? 8.041 0.874 1.564 1.00 84.06 221 LEU A O 1
ATOM 1786 N N . ASP A 1 222 ? 8.985 1.769 3.402 1.00 86.94 222 ASP A N 1
ATOM 1787 C CA . ASP A 1 222 ? 9.737 2.810 2.701 1.00 86.94 222 ASP A CA 1
ATOM 1788 C C . ASP A 1 222 ? 10.999 3.224 3.473 1.00 86.94 222 ASP A C 1
ATOM 1790 O O . ASP A 1 222 ? 11.047 3.126 4.701 1.00 86.94 222 ASP A O 1
ATOM 1794 N N . VAL A 1 223 ? 12.008 3.701 2.746 1.00 90.19 223 VAL A N 1
ATOM 1795 C CA . VAL A 1 223 ? 13.218 4.369 3.240 1.00 90.19 223 VAL A CA 1
ATOM 1796 C C . VAL A 1 223 ? 13.527 5.508 2.287 1.00 90.19 223 VAL A C 1
ATOM 1798 O O . VAL A 1 223 ? 13.994 5.306 1.165 1.00 90.19 223 VAL A O 1
ATOM 1801 N N . THR A 1 224 ? 13.346 6.715 2.790 1.00 89.06 224 THR A N 1
ATOM 1802 C CA . THR A 1 224 ? 13.712 7.944 2.111 1.00 89.06 224 THR A CA 1
ATOM 1803 C C . THR A 1 224 ? 15.044 8.430 2.669 1.00 89.06 224 THR A C 1
ATOM 1805 O O . THR A 1 224 ? 15.171 8.736 3.851 1.00 89.06 224 THR A O 1
ATOM 1808 N N . ILE A 1 225 ? 16.065 8.521 1.821 1.00 89.69 225 ILE A N 1
ATOM 1809 C CA . ILE A 1 225 ? 17.363 9.105 2.182 1.00 89.69 225 ILE A CA 1
ATOM 1810 C C . ILE A 1 225 ? 17.402 10.521 1.610 1.00 89.69 225 ILE A C 1
ATOM 1812 O O . ILE A 1 225 ? 17.070 10.721 0.441 1.00 89.69 225 ILE A O 1
ATOM 1816 N N . GLY A 1 226 ? 17.788 11.506 2.426 1.00 88.12 226 GLY A N 1
ATOM 1817 C CA . GLY A 1 226 ? 17.803 12.909 2.016 1.00 88.12 226 GLY A CA 1
ATOM 1818 C C . GLY A 1 226 ? 18.606 13.134 0.734 1.00 88.12 226 GLY A C 1
ATOM 1819 O O . GLY A 1 226 ? 19.658 12.524 0.535 1.00 88.12 226 GLY A O 1
ATOM 1820 N N . LYS A 1 227 ? 18.137 14.050 -0.127 1.00 87.88 227 LYS A N 1
ATOM 1821 C CA . LYS A 1 227 ? 18.794 14.384 -1.409 1.00 87.88 227 LYS A CA 1
ATOM 1822 C C . LYS A 1 227 ? 20.274 14.768 -1.220 1.00 87.88 227 LYS A C 1
ATOM 1824 O O . LYS A 1 227 ? 21.096 14.455 -2.073 1.00 87.88 227 LYS A O 1
ATOM 1829 N N . HIS A 1 228 ? 20.611 15.373 -0.079 1.00 90.88 228 HIS A N 1
ATOM 1830 C CA . HIS A 1 228 ? 21.967 15.805 0.277 1.00 90.88 228 HIS A CA 1
ATOM 1831 C C . HIS A 1 228 ? 22.699 14.866 1.246 1.00 90.88 228 HIS A C 1
ATOM 1833 O O . HIS A 1 228 ? 23.785 15.212 1.702 1.00 90.88 228 HIS A O 1
ATOM 1839 N N . ALA A 1 229 ? 22.140 13.697 1.576 1.00 93.50 229 ALA A N 1
ATOM 1840 C CA . ALA A 1 229 ? 22.800 12.774 2.489 1.00 93.50 229 ALA A CA 1
ATOM 1841 C C . ALA A 1 229 ? 24.142 12.305 1.909 1.00 93.50 229 ALA A C 1
ATOM 1843 O O . ALA A 1 229 ? 24.228 11.970 0.721 1.00 93.50 229 ALA A O 1
ATOM 1844 N N . ASN A 1 230 ? 25.178 12.261 2.748 1.00 94.69 230 ASN A N 1
ATOM 1845 C CA . ASN A 1 230 ? 26.499 11.813 2.323 1.00 94.69 230 ASN A CA 1
ATOM 1846 C C . ASN A 1 230 ? 26.501 10.309 1.972 1.00 94.69 230 ASN A C 1
ATOM 1848 O O . ASN A 1 230 ? 25.613 9.543 2.362 1.00 94.69 230 ASN A O 1
ATOM 1852 N N . GLU A 1 231 ? 27.496 9.884 1.192 1.00 94.50 231 GLU A N 1
ATOM 1853 C CA . GLU A 1 231 ? 27.587 8.507 0.694 1.00 94.50 231 GLU A CA 1
ATOM 1854 C C . GLU A 1 231 ? 27.718 7.483 1.833 1.00 94.50 231 GLU A C 1
ATOM 1856 O O . GLU A 1 231 ? 27.114 6.413 1.778 1.00 94.50 231 GLU A O 1
ATOM 1861 N N . GLU A 1 232 ? 28.430 7.839 2.906 1.00 95.81 232 GLU A N 1
ATOM 1862 C CA . GLU A 1 232 ? 28.586 7.000 4.096 1.00 95.81 232 GLU A CA 1
ATOM 1863 C C . GLU A 1 232 ? 27.237 6.693 4.761 1.00 95.81 232 GLU A C 1
ATOM 1865 O O . GLU A 1 232 ? 26.900 5.525 4.957 1.00 95.81 232 GLU A O 1
ATOM 1870 N N . THR A 1 233 ? 26.417 7.717 5.018 1.00 93.94 233 THR A N 1
ATOM 1871 C CA . THR A 1 233 ? 25.064 7.562 5.577 1.00 93.94 233 THR A CA 1
ATOM 1872 C C . THR A 1 233 ? 24.191 6.738 4.648 1.00 93.94 233 THR A C 1
ATOM 1874 O O . THR A 1 233 ? 23.487 5.833 5.097 1.00 93.94 233 THR A O 1
ATOM 1877 N N . ARG A 1 234 ? 24.247 7.009 3.339 1.00 94.38 234 ARG A N 1
ATOM 1878 C CA . ARG A 1 234 ? 23.456 6.280 2.345 1.00 94.38 234 ARG A CA 1
ATOM 1879 C C . ARG A 1 234 ? 23.788 4.790 2.353 1.00 94.38 234 ARG A C 1
ATOM 1881 O O . ARG A 1 234 ? 22.876 3.962 2.409 1.00 94.38 234 ARG A O 1
ATOM 1888 N N . ASN A 1 235 ? 25.075 4.458 2.336 1.00 93.81 235 ASN A N 1
ATOM 1889 C CA . ASN A 1 235 ? 25.561 3.083 2.357 1.00 93.81 235 ASN A CA 1
ATOM 1890 C C . ASN A 1 235 ? 25.219 2.393 3.681 1.00 93.81 235 ASN A C 1
ATOM 1892 O O . ASN A 1 235 ? 24.738 1.259 3.668 1.00 93.81 235 ASN A O 1
ATOM 1896 N N . LEU A 1 236 ? 25.398 3.085 4.810 1.00 95.00 236 LEU A N 1
ATOM 1897 C CA . LEU A 1 236 ? 25.093 2.567 6.141 1.00 95.00 236 LEU A CA 1
ATOM 1898 C C . LEU A 1 236 ? 23.600 2.264 6.309 1.00 95.00 236 LEU A C 1
ATOM 1900 O O . LEU A 1 236 ? 23.234 1.129 6.609 1.00 95.00 236 LEU A O 1
ATOM 1904 N N . VAL A 1 237 ? 22.729 3.248 6.065 1.00 94.50 237 VAL A N 1
ATOM 1905 C CA . VAL A 1 237 ? 21.271 3.100 6.203 1.00 94.50 237 VAL A CA 1
ATOM 1906 C C . VAL A 1 237 ? 20.751 2.026 5.254 1.00 94.50 237 VAL A C 1
ATOM 1908 O O . VAL A 1 237 ? 19.975 1.164 5.669 1.00 94.50 237 VAL A O 1
ATOM 1911 N N . THR A 1 238 ? 21.226 2.018 4.003 1.00 91.81 238 THR A N 1
ATOM 1912 C CA . THR A 1 238 ? 20.855 0.977 3.037 1.00 91.81 238 THR A CA 1
ATOM 1913 C C . THR A 1 238 ? 21.256 -0.395 3.557 1.00 91.81 238 THR A C 1
ATOM 1915 O O . THR A 1 238 ? 20.407 -1.276 3.602 1.00 91.81 238 THR A O 1
ATOM 1918 N N . LYS A 1 239 ? 22.504 -0.576 4.008 1.00 93.19 239 LYS A N 1
ATOM 1919 C CA . LYS A 1 239 ? 23.003 -1.847 4.550 1.00 93.19 239 LYS A CA 1
ATOM 1920 C C . LYS A 1 239 ? 22.172 -2.334 5.743 1.00 93.19 239 LYS A C 1
ATOM 1922 O O . LYS A 1 239 ? 21.805 -3.506 5.766 1.00 93.19 239 LYS A O 1
ATOM 1927 N N . LEU A 1 240 ? 21.875 -1.456 6.703 1.00 93.94 240 LEU A N 1
ATOM 1928 C CA . LEU A 1 240 ? 21.136 -1.803 7.924 1.00 93.94 240 LEU A CA 1
ATOM 1929 C C . LEU A 1 240 ? 19.678 -2.173 7.639 1.00 93.94 240 LEU A C 1
ATOM 1931 O O . LEU A 1 240 ? 19.160 -3.134 8.204 1.00 93.94 240 LEU A O 1
ATOM 1935 N N . LEU A 1 241 ? 19.017 -1.431 6.747 1.00 93.25 241 LEU A N 1
ATOM 1936 C CA . LEU A 1 241 ? 17.586 -1.587 6.493 1.00 93.25 241 LEU A CA 1
ATOM 1937 C C . LEU A 1 241 ? 17.256 -2.585 5.376 1.00 93.25 241 LEU A C 1
ATOM 1939 O O . LEU A 1 241 ? 16.119 -3.050 5.303 1.00 93.25 241 LEU A O 1
ATOM 1943 N N . ASN A 1 242 ? 18.223 -2.971 4.531 1.00 87.25 242 ASN A N 1
ATOM 1944 C CA . ASN A 1 242 ? 17.969 -3.873 3.399 1.00 87.25 242 ASN A CA 1
ATOM 1945 C C . ASN A 1 242 ? 17.389 -5.227 3.826 1.00 87.25 242 ASN A C 1
ATOM 1947 O O . ASN A 1 242 ? 16.589 -5.800 3.096 1.00 87.25 242 ASN A O 1
ATOM 1951 N N . GLY A 1 243 ? 17.787 -5.728 5.001 1.00 84.44 243 GLY A N 1
ATOM 1952 C CA . GLY A 1 243 ? 17.317 -7.010 5.534 1.00 84.44 243 GLY A CA 1
ATOM 1953 C C . GLY A 1 243 ? 15.836 -7.029 5.922 1.00 84.44 243 GLY A C 1
ATOM 1954 O O . GLY A 1 243 ? 15.276 -8.110 6.065 1.00 84.44 243 GLY A O 1
ATOM 1955 N N . TYR A 1 244 ? 15.209 -5.857 6.065 1.00 86.56 244 TYR A N 1
ATOM 1956 C CA . TYR A 1 244 ? 13.807 -5.704 6.466 1.00 86.56 244 TYR A CA 1
ATOM 1957 C C . TYR A 1 244 ? 12.882 -5.312 5.306 1.00 86.56 244 TYR A C 1
ATOM 1959 O O . TYR A 1 244 ? 11.675 -5.167 5.505 1.00 86.56 244 TYR A O 1
ATOM 1967 N N . LYS A 1 245 ? 13.427 -5.102 4.102 1.00 83.50 245 LYS A N 1
ATOM 1968 C CA . LYS A 1 245 ? 12.644 -4.703 2.929 1.00 83.50 245 LYS A CA 1
ATOM 1969 C C . LYS A 1 245 ? 11.718 -5.834 2.488 1.00 83.50 245 LYS A C 1
ATOM 1971 O O . LYS A 1 245 ? 12.155 -6.972 2.327 1.00 83.50 245 LYS A O 1
ATOM 1976 N N . SER A 1 246 ? 10.455 -5.496 2.238 1.00 72.19 246 SER A N 1
ATOM 1977 C CA . SER A 1 246 ? 9.527 -6.384 1.532 1.00 72.19 246 SER A CA 1
ATOM 1978 C C . SER A 1 246 ? 10.069 -6.738 0.133 1.00 72.19 246 SER A C 1
ATOM 1980 O O . SER A 1 246 ? 10.729 -5.897 -0.484 1.00 72.19 246 SER A O 1
ATOM 1982 N N . PRO A 1 247 ? 9.756 -7.917 -0.437 1.00 66.00 247 PRO A N 1
ATOM 1983 C CA . PRO A 1 247 ? 9.970 -8.187 -1.862 1.00 66.00 247 PRO A CA 1
ATOM 1984 C C . PRO A 1 247 ? 9.372 -7.106 -2.778 1.00 66.00 247 PRO A C 1
ATOM 1986 O O . PRO A 1 247 ? 9.948 -6.785 -3.815 1.00 66.00 247 PRO A O 1
ATOM 1989 N N . THR A 1 248 ? 8.266 -6.484 -2.355 1.00 73.81 248 THR A N 1
ATOM 1990 C CA . THR A 1 248 ? 7.591 -5.392 -3.074 1.00 73.81 248 THR A CA 1
ATOM 1991 C C . THR A 1 248 ? 8.193 -4.011 -2.804 1.00 73.81 248 THR A C 1
ATOM 1993 O O . THR A 1 248 ? 7.754 -3.037 -3.405 1.00 73.81 248 THR A O 1
ATOM 1996 N N . TYR A 1 249 ? 9.210 -3.898 -1.939 1.00 79.88 249 TYR A N 1
ATOM 1997 C CA . TYR A 1 249 ? 9.703 -2.622 -1.408 1.00 79.88 249 TYR A CA 1
ATOM 1998 C C . TYR A 1 249 ? 10.039 -1.595 -2.492 1.00 79.88 249 TYR A C 1
ATOM 2000 O O . TYR A 1 249 ? 9.587 -0.465 -2.392 1.00 79.88 249 TYR A O 1
ATOM 2008 N N . ASN A 1 250 ? 10.800 -1.962 -3.530 1.00 78.56 250 ASN A N 1
ATOM 2009 C CA . ASN A 1 250 ? 11.225 -0.984 -4.542 1.00 78.56 250 ASN A CA 1
ATOM 2010 C C . ASN A 1 250 ? 10.026 -0.425 -5.324 1.00 78.56 250 ASN A C 1
ATOM 2012 O O . ASN A 1 250 ? 9.944 0.776 -5.568 1.00 78.56 250 ASN A O 1
ATOM 2016 N N . ALA A 1 251 ? 9.085 -1.294 -5.694 1.00 82.75 251 ALA A N 1
ATOM 2017 C CA . ALA A 1 251 ? 7.872 -0.883 -6.387 1.00 82.75 251 ALA A CA 1
ATOM 2018 C C . ALA A 1 251 ? 6.959 -0.067 -5.461 1.00 82.75 251 ALA A C 1
ATOM 2020 O O . ALA A 1 251 ? 6.437 0.966 -5.869 1.00 82.75 251 ALA A O 1
ATOM 2021 N N . LEU A 1 252 ? 6.837 -0.473 -4.195 1.00 81.75 252 LEU A N 1
ATOM 2022 C CA . LEU A 1 252 ? 6.064 0.222 -3.172 1.00 81.75 252 LEU A CA 1
ATOM 2023 C C . LEU A 1 252 ? 6.626 1.617 -2.871 1.00 81.75 252 LEU A C 1
ATOM 2025 O O . LEU A 1 252 ? 5.851 2.566 -2.810 1.00 81.75 252 LEU A O 1
ATOM 2029 N N . SER A 1 253 ? 7.946 1.764 -2.719 1.00 80.56 253 SER A N 1
ATOM 2030 C CA . SER A 1 253 ? 8.595 3.058 -2.473 1.00 80.56 253 SER A CA 1
ATOM 2031 C C . SER A 1 253 ? 8.419 4.000 -3.660 1.00 80.56 253 SER A C 1
ATOM 2033 O O . SER A 1 253 ? 8.155 5.185 -3.479 1.00 80.56 253 SER A O 1
ATOM 2035 N N . MET A 1 254 ? 8.504 3.468 -4.886 1.00 83.19 254 MET A N 1
ATOM 2036 C CA . MET A 1 254 ? 8.248 4.254 -6.092 1.00 83.19 254 MET A CA 1
ATOM 2037 C C . MET A 1 254 ? 6.786 4.685 -6.184 1.00 83.19 254 MET A C 1
ATOM 2039 O O . MET A 1 254 ? 6.500 5.853 -6.426 1.00 83.19 254 MET A O 1
ATOM 2043 N N . TRP A 1 255 ? 5.861 3.761 -5.930 1.00 87.50 255 TRP A N 1
ATOM 2044 C CA . TRP A 1 255 ? 4.429 4.020 -5.994 1.00 87.50 255 TRP A CA 1
ATOM 2045 C C . TRP A 1 255 ? 3.934 4.956 -4.884 1.00 87.50 255 TRP A C 1
ATOM 2047 O O . TRP A 1 255 ? 3.055 5.779 -5.119 1.00 87.50 255 TRP A O 1
ATOM 2057 N N . LYS A 1 256 ? 4.518 4.900 -3.682 1.00 82.94 256 LYS A N 1
ATOM 2058 C CA . LYS A 1 256 ? 4.176 5.795 -2.563 1.00 82.94 256 LYS A CA 1
ATOM 2059 C C . LYS A 1 256 ? 4.865 7.152 -2.616 1.00 82.94 256 LYS A C 1
ATOM 2061 O O . LYS A 1 256 ? 4.502 8.017 -1.823 1.00 82.94 256 LYS A O 1
ATOM 2066 N N . ARG A 1 257 ? 5.808 7.368 -3.537 1.00 80.69 257 ARG A N 1
ATOM 2067 C CA . ARG A 1 257 ? 6.474 8.663 -3.690 1.00 80.69 257 ARG A CA 1
ATOM 2068 C C . ARG A 1 257 ? 5.417 9.770 -3.844 1.00 80.69 257 ARG A C 1
ATOM 2070 O O . ARG A 1 257 ? 4.508 9.589 -4.662 1.00 80.69 257 ARG A O 1
ATOM 2077 N N . PRO A 1 258 ? 5.485 10.864 -3.065 1.00 77.56 258 PRO A N 1
ATOM 2078 C CA . PRO A 1 258 ? 4.563 11.982 -3.223 1.00 77.56 258 PRO A CA 1
ATOM 2079 C C . PRO A 1 258 ? 4.630 12.521 -4.647 1.00 77.56 258 PRO A C 1
ATOM 2081 O O . PRO A 1 258 ? 5.673 12.418 -5.307 1.00 77.56 258 PRO A O 1
ATOM 2084 N N . ILE A 1 259 ? 3.538 13.113 -5.116 1.00 76.38 259 ILE A N 1
ATOM 2085 C CA . ILE A 1 259 ? 3.523 13.793 -6.414 1.00 76.38 259 ILE A CA 1
ATOM 2086 C C . ILE A 1 259 ? 4.208 15.151 -6.225 1.00 76.38 259 ILE A C 1
ATOM 2088 O O . ILE A 1 259 ? 3.571 16.196 -6.147 1.00 76.38 259 ILE A O 1
ATOM 2092 N N . GLU A 1 260 ? 5.534 15.133 -6.081 1.00 70.94 260 GLU A N 1
ATOM 2093 C CA . GLU A 1 260 ? 6.342 16.350 -6.135 1.00 70.94 260 GLU A CA 1
ATOM 2094 C C . GLU A 1 260 ? 6.311 16.858 -7.586 1.00 70.94 260 GLU A C 1
ATOM 2096 O O . GLU A 1 260 ? 6.671 16.133 -8.513 1.00 70.94 260 GLU A O 1
ATOM 2101 N N . ASP A 1 261 ? 5.818 18.082 -7.776 1.00 63.66 261 ASP A N 1
ATOM 2102 C CA . ASP A 1 261 ? 5.837 18.836 -9.036 1.00 63.66 261 ASP A CA 1
ATOM 2103 C C . ASP A 1 261 ? 5.054 18.234 -10.220 1.00 63.66 261 ASP A C 1
ATOM 2105 O O . ASP A 1 261 ? 5.191 18.705 -11.341 1.00 63.66 261 ASP A O 1
ATOM 2109 N N . GLY A 1 262 ? 4.208 17.217 -10.013 1.00 66.12 262 GLY A N 1
ATOM 2110 C CA . GLY A 1 262 ? 3.355 16.649 -11.072 1.00 66.12 262 GLY A CA 1
ATOM 2111 C C . GLY A 1 262 ? 4.084 15.785 -12.115 1.00 66.12 262 GLY A C 1
ATOM 2112 O O . GLY A 1 262 ? 3.428 15.183 -12.967 1.00 66.12 262 GLY A O 1
ATOM 2113 N N . GLU A 1 263 ? 5.414 15.670 -12.033 1.00 75.44 263 GLU A N 1
ATOM 2114 C CA . GLU A 1 263 ? 6.249 15.022 -13.054 1.00 75.44 263 GLU A CA 1
ATOM 2115 C C . GLU A 1 263 ? 5.907 13.536 -13.227 1.00 75.44 263 GLU A C 1
ATOM 2117 O O . GLU A 1 263 ? 5.719 13.075 -14.349 1.00 75.44 263 GLU A O 1
ATOM 2122 N N . VAL A 1 264 ? 5.723 12.803 -12.123 1.00 73.81 264 VAL A N 1
ATOM 2123 C CA . VAL A 1 264 ? 5.367 11.370 -12.147 1.00 73.81 264 VAL A CA 1
ATOM 2124 C C . VAL A 1 264 ? 4.047 11.136 -12.886 1.00 73.81 264 VAL A C 1
ATOM 2126 O O . VAL A 1 264 ? 3.910 10.187 -13.659 1.00 73.81 264 VAL A O 1
ATOM 2129 N N . LEU A 1 265 ? 3.055 12.002 -12.673 1.00 71.31 265 LEU A N 1
ATOM 2130 C CA . LEU A 1 265 ? 1.770 11.876 -13.357 1.00 71.31 265 LEU A CA 1
ATOM 2131 C C . LEU A 1 265 ? 1.897 12.234 -14.834 1.00 71.31 265 LEU A C 1
ATOM 2133 O O . LEU A 1 265 ? 1.318 11.547 -15.669 1.00 71.31 265 LEU A O 1
ATOM 2137 N N . ALA A 1 266 ? 2.676 13.262 -15.167 1.00 70.38 266 ALA A N 1
ATOM 2138 C CA . ALA A 1 266 ? 2.918 13.648 -16.548 1.00 70.38 266 ALA A CA 1
ATOM 2139 C C . ALA A 1 266 ? 3.672 12.570 -17.334 1.00 70.38 266 ALA A C 1
ATOM 2141 O O . ALA A 1 266 ? 3.280 12.242 -18.448 1.00 70.38 266 ALA A O 1
ATOM 2142 N N . GLU A 1 267 ? 4.718 11.969 -16.768 1.00 71.25 267 GLU A N 1
ATOM 2143 C CA . GLU A 1 267 ? 5.431 10.863 -17.416 1.00 71.25 267 GLU A CA 1
ATOM 2144 C C . GLU A 1 267 ? 4.507 9.663 -17.634 1.00 71.25 267 GLU A C 1
ATOM 2146 O O . GLU A 1 267 ? 4.462 9.105 -18.729 1.00 71.25 267 GLU A O 1
ATOM 2151 N N . SER A 1 268 ? 3.684 9.333 -16.640 1.00 69.38 268 SER A N 1
ATOM 2152 C CA . SER A 1 268 ? 2.691 8.259 -16.741 1.00 69.38 268 SER A CA 1
ATOM 2153 C C . SER A 1 268 ? 1.658 8.512 -17.839 1.00 69.38 268 SER A C 1
ATOM 2155 O O . SER A 1 268 ? 1.351 7.616 -18.620 1.00 69.38 268 SER A O 1
ATOM 2157 N N . THR A 1 269 ? 1.132 9.734 -17.951 1.00 62.25 269 THR A N 1
ATOM 2158 C CA . THR A 1 269 ? 0.122 10.064 -18.966 1.00 62.25 269 THR A CA 1
ATOM 2159 C C . THR A 1 269 ? 0.710 10.188 -20.364 1.00 62.25 269 THR A C 1
ATOM 2161 O O . THR A 1 269 ? 0.034 9.862 -21.339 1.00 62.25 269 THR A O 1
ATOM 2164 N N . CYS A 1 270 ? 1.970 10.608 -20.477 1.00 59.03 270 CYS A N 1
ATOM 2165 C CA . CYS A 1 270 ? 2.640 10.769 -21.763 1.00 59.03 270 CYS A CA 1
ATOM 2166 C C . CYS A 1 270 ? 3.086 9.451 -22.395 1.00 59.03 270 CYS A C 1
ATOM 2168 O O . CYS A 1 270 ? 3.295 9.396 -23.607 1.00 59.03 270 CYS A O 1
ATOM 2170 N N . ILE A 1 271 ? 3.246 8.395 -21.595 1.00 59.28 271 ILE A N 1
ATOM 2171 C CA . ILE A 1 271 ? 3.836 7.141 -22.062 1.00 59.28 271 ILE A CA 1
ATOM 2172 C C . ILE A 1 271 ? 2.824 6.179 -22.677 1.00 59.28 271 ILE A C 1
ATOM 2174 O O . ILE A 1 271 ? 3.279 5.322 -23.412 1.00 59.28 271 ILE A O 1
ATOM 2178 N N . PHE A 1 272 ? 1.505 6.293 -22.467 1.00 57.25 272 PHE A N 1
ATOM 2179 C CA . PHE A 1 272 ? 0.559 5.221 -22.856 1.00 57.25 272 PHE A CA 1
ATOM 2180 C C . PHE A 1 272 ? -0.625 5.634 -23.746 1.00 57.25 272 PHE A C 1
ATOM 2182 O O . PHE A 1 272 ? -1.638 4.940 -23.788 1.00 57.25 272 PHE A O 1
ATOM 2189 N N . CYS A 1 273 ? -0.559 6.772 -24.434 1.00 53.53 273 CYS A N 1
ATOM 2190 C CA . CYS A 1 273 ? -1.797 7.480 -24.752 1.00 53.53 273 CYS A CA 1
ATOM 2191 C C . CYS A 1 273 ? -1.994 7.809 -26.237 1.00 53.53 273 CYS A C 1
ATOM 2193 O O . CYS A 1 273 ? -1.921 8.958 -26.672 1.00 53.53 273 CYS A O 1
ATOM 2195 N N . THR A 1 274 ? -2.308 6.780 -27.018 1.00 50.25 274 THR A N 1
ATOM 2196 C CA . THR A 1 274 ? -2.700 6.953 -28.433 1.00 50.25 274 THR A CA 1
ATOM 2197 C C . THR A 1 274 ? -3.747 5.947 -28.902 1.00 50.25 274 THR A C 1
ATOM 2199 O O . THR A 1 274 ? -4.548 6.310 -29.752 1.00 50.25 274 THR A O 1
ATOM 2202 N N . ASP A 1 275 ? -3.803 4.746 -28.313 1.00 54.38 275 ASP A N 1
ATOM 2203 C CA . ASP A 1 275 ? -4.910 3.806 -28.497 1.00 54.38 275 ASP A CA 1
ATOM 2204 C C . ASP A 1 275 ? -5.399 3.344 -27.123 1.00 54.38 275 ASP A C 1
ATOM 2206 O O . ASP A 1 275 ? -4.754 2.565 -26.422 1.00 54.38 275 ASP A O 1
ATOM 2210 N N . PHE A 1 276 ? -6.549 3.872 -26.716 1.00 53.94 276 PHE A N 1
ATOM 2211 C CA . PHE A 1 276 ? -7.209 3.499 -25.475 1.00 53.94 276 PHE A CA 1
ATOM 2212 C C . PHE A 1 276 ? -8.459 2.689 -25.788 1.00 53.94 276 PHE A C 1
ATOM 2214 O O . PHE A 1 276 ? -9.318 3.122 -26.562 1.00 53.94 276 PHE A O 1
ATOM 2221 N N . LYS A 1 277 ? -8.572 1.506 -25.182 1.00 64.75 277 LYS A N 1
ATOM 2222 C CA . LYS A 1 277 ? -9.742 0.640 -25.338 1.00 64.75 277 LYS A CA 1
ATOM 2223 C C . LYS A 1 277 ? -10.257 0.227 -23.970 1.00 64.75 277 LYS A C 1
ATOM 2225 O O . LYS A 1 277 ? -9.635 -0.570 -23.268 1.00 64.75 277 LYS A O 1
ATOM 2230 N N . ILE A 1 278 ? -11.446 0.720 -23.632 1.00 62.44 278 ILE A N 1
ATOM 2231 C CA . ILE A 1 278 ? -12.272 0.123 -22.582 1.00 62.44 278 ILE A CA 1
ATOM 2232 C C . ILE A 1 278 ? -12.936 -1.094 -23.207 1.00 62.44 278 ILE A C 1
ATOM 2234 O O . ILE A 1 278 ? -13.894 -0.977 -23.968 1.00 62.44 278 ILE A O 1
ATOM 2238 N N . THR A 1 279 ? -12.379 -2.267 -22.928 1.00 64.44 279 THR A N 1
ATOM 2239 C CA . THR A 1 279 ? -12.955 -3.527 -23.421 1.00 64.44 279 THR A CA 1
ATOM 2240 C C . THR A 1 279 ? -14.154 -3.953 -22.578 1.00 64.44 279 THR A C 1
ATOM 2242 O O . THR A 1 279 ? -15.086 -4.568 -23.091 1.00 64.44 279 THR A O 1
ATOM 2245 N N . SER A 1 280 ? -14.166 -3.567 -21.300 1.00 68.00 280 SER A N 1
ATOM 2246 C CA . SER A 1 280 ? -15.282 -3.735 -20.370 1.00 68.00 280 SER A CA 1
ATOM 2247 C C . SER A 1 280 ? -15.153 -2.736 -19.214 1.00 68.00 280 SER A C 1
ATOM 2249 O O . SER A 1 280 ? -14.128 -2.069 -19.089 1.00 68.00 280 SER A O 1
ATOM 2251 N N . LYS A 1 281 ? -16.154 -2.661 -18.323 1.00 64.75 281 LYS A N 1
ATOM 2252 C CA . LYS A 1 281 ? -16.051 -1.886 -17.065 1.00 64.75 281 LYS A CA 1
ATOM 2253 C C . LYS A 1 281 ? -14.866 -2.315 -16.179 1.00 64.75 281 LYS A C 1
ATOM 2255 O O . LYS A 1 281 ? -14.489 -1.576 -15.282 1.00 64.75 281 LYS A O 1
ATOM 2260 N N . GLU A 1 282 ? -14.306 -3.494 -16.435 1.00 75.44 282 GLU A N 1
ATOM 2261 C CA . GLU A 1 282 ? -13.319 -4.174 -15.592 1.00 75.44 282 GLU A CA 1
ATOM 2262 C C . GLU A 1 282 ? -11.930 -4.244 -16.239 1.00 75.44 282 GLU A C 1
ATOM 2264 O O . GLU A 1 282 ? -10.958 -4.588 -15.577 1.00 75.44 282 GLU A O 1
ATOM 2269 N N . LYS A 1 283 ? -11.791 -3.925 -17.533 1.00 81.81 283 LYS A N 1
ATOM 2270 C CA . LYS A 1 283 ? -10.502 -4.004 -18.229 1.00 81.81 283 LYS A CA 1
ATOM 2271 C C . LYS A 1 283 ? -10.268 -2.801 -19.125 1.00 81.81 283 LYS A C 1
ATOM 2273 O O . LYS A 1 283 ? -10.961 -2.583 -20.128 1.00 81.81 283 LYS A O 1
ATOM 2278 N N . ILE A 1 284 ? -9.217 -2.081 -18.765 1.00 78.06 284 ILE A N 1
ATOM 2279 C CA . ILE A 1 284 ? -8.778 -0.833 -19.357 1.00 78.06 284 ILE A CA 1
ATOM 2280 C C . ILE A 1 284 ? -7.387 -1.060 -19.957 1.00 78.06 284 ILE A C 1
ATOM 2282 O O . ILE A 1 284 ? -6.457 -1.434 -19.247 1.00 78.06 284 ILE A O 1
ATOM 2286 N N . ILE A 1 285 ? -7.235 -0.855 -21.266 1.00 76.88 285 ILE A N 1
ATOM 2287 C CA . ILE A 1 285 ? -5.957 -1.044 -21.965 1.00 76.88 285 ILE A CA 1
ATOM 2288 C C . ILE A 1 285 ? -5.476 0.301 -22.506 1.00 76.88 285 ILE A C 1
ATOM 2290 O O . ILE A 1 285 ? -6.228 1.000 -23.192 1.00 76.88 285 ILE A O 1
ATOM 2294 N N . PHE A 1 286 ? -4.217 0.621 -22.222 1.00 74.00 286 PHE A N 1
ATOM 2295 C CA . PHE A 1 286 ? -3.500 1.795 -22.697 1.00 74.00 286 PHE A CA 1
ATOM 2296 C C . PHE A 1 286 ? -2.335 1.360 -23.602 1.00 74.00 286 PHE A C 1
ATOM 2298 O O . PHE A 1 286 ? -1.414 0.665 -23.160 1.00 74.00 286 PHE A O 1
ATOM 2305 N N . GLU A 1 287 ? -2.367 1.753 -24.875 1.00 67.56 287 GLU A N 1
ATOM 2306 C CA . GLU A 1 287 ? -1.346 1.413 -25.871 1.00 67.56 287 GLU A CA 1
ATOM 2307 C C . GLU A 1 287 ? -0.719 2.662 -26.506 1.00 67.56 287 GLU A C 1
ATOM 2309 O O . GLU A 1 287 ? -1.392 3.661 -26.806 1.00 67.56 287 GLU A O 1
ATOM 2314 N N . VAL A 1 288 ? 0.592 2.565 -26.769 1.00 62.81 288 VAL A N 1
ATOM 2315 C CA . VAL A 1 288 ? 1.305 3.496 -27.648 1.00 62.81 288 VAL A CA 1
ATOM 2316 C C . VAL A 1 288 ? 1.222 3.017 -29.095 1.00 62.81 288 VAL A C 1
ATOM 2318 O O . VAL A 1 288 ? 1.728 1.967 -29.467 1.00 62.81 288 VAL A O 1
ATOM 2321 N N . ALA A 1 289 ? 0.647 3.854 -29.931 1.00 55.38 289 ALA A N 1
ATOM 2322 C CA . ALA A 1 289 ? 0.613 3.864 -31.369 1.00 55.38 289 ALA A CA 1
ATOM 2323 C C . ALA A 1 289 ? 1.542 5.008 -31.780 1.00 55.38 289 ALA A C 1
ATOM 2325 O O . ALA A 1 289 ? 1.579 6.064 -31.151 1.00 55.38 289 ALA A O 1
ATOM 2326 N N . GLY A 1 290 ? 2.355 4.795 -32.810 1.00 54.53 290 GLY A N 1
ATOM 2327 C CA . GLY A 1 290 ? 3.454 5.691 -33.190 1.00 54.53 290 GLY A CA 1
ATOM 2328 C C . GLY A 1 290 ? 3.059 7.061 -33.770 1.00 54.53 290 GLY A C 1
ATOM 2329 O O . GLY A 1 290 ? 3.752 7.529 -34.670 1.00 54.53 290 GLY A O 1
ATOM 2330 N N . GLY A 1 291 ? 1.972 7.684 -33.306 1.00 60.12 291 GLY A N 1
ATOM 2331 C CA . GLY A 1 291 ? 1.484 8.999 -33.724 1.00 60.12 291 GLY A CA 1
ATOM 2332 C C . GLY A 1 291 ? 1.961 10.161 -32.844 1.00 60.12 291 GLY A C 1
ATOM 2333 O O . GLY A 1 291 ? 2.520 9.970 -31.765 1.00 60.12 291 GLY A O 1
ATOM 2334 N N . SER A 1 292 ? 1.740 11.390 -33.324 1.00 63.72 292 SER A N 1
ATOM 2335 C CA . SER A 1 292 ? 1.961 12.618 -32.554 1.00 63.72 292 SER A CA 1
ATOM 2336 C C . SER A 1 292 ? 0.986 12.684 -31.381 1.00 63.72 292 SER A C 1
ATOM 2338 O O . SER A 1 292 ? -0.229 12.686 -31.576 1.00 63.72 292 SER A O 1
ATOM 2340 N N . PHE A 1 293 ? 1.531 12.734 -30.174 1.00 72.19 293 PHE A N 1
ATOM 2341 C CA . PHE A 1 293 ? 0.777 12.775 -28.931 1.00 72.19 293 PHE A CA 1
ATOM 2342 C C . PHE A 1 293 ? 0.292 14.201 -28.620 1.00 72.19 293 PHE A C 1
ATOM 2344 O O . PHE A 1 293 ? 1.070 15.147 -28.743 1.00 72.19 293 PHE A O 1
ATOM 2351 N N . SER A 1 294 ? -0.977 14.357 -28.223 1.00 82.62 294 SER A N 1
ATOM 2352 C CA . SER A 1 294 ? -1.582 15.643 -27.847 1.00 82.62 294 SER A CA 1
ATOM 2353 C C . SER A 1 294 ? -2.015 15.653 -26.377 1.00 82.62 294 SER A C 1
ATOM 2355 O O . SER A 1 294 ? -2.365 14.619 -25.803 1.00 82.62 294 SER A O 1
ATOM 2357 N N . VAL A 1 295 ? -2.030 16.840 -25.764 1.00 83.56 295 VAL A N 1
ATOM 2358 C CA . VAL A 1 295 ? -2.519 17.038 -24.384 1.00 83.56 295 VAL A CA 1
ATOM 2359 C C . VAL A 1 295 ? -4.002 16.635 -24.269 1.00 83.56 295 VAL A C 1
ATOM 2361 O O . VAL A 1 295 ? -4.414 16.078 -23.255 1.00 83.56 295 VAL A O 1
ATOM 2364 N N . GLU A 1 296 ? -4.805 16.839 -25.320 1.00 85.00 296 GLU A N 1
ATOM 2365 C CA . GLU A 1 296 ? -6.227 16.461 -25.350 1.00 85.00 296 GLU A CA 1
ATOM 2366 C C . GLU A 1 296 ? -6.431 14.950 -25.162 1.00 85.00 296 GLU A C 1
ATOM 2368 O O . GLU A 1 296 ? -7.265 14.530 -24.354 1.00 85.00 296 GLU A O 1
ATOM 2373 N N . SER A 1 297 ? -5.627 14.125 -25.842 1.00 82.19 297 SER A N 1
ATOM 2374 C CA . SER A 1 297 ? -5.665 12.669 -25.677 1.00 82.19 297 SER A CA 1
ATOM 2375 C C . SER A 1 297 ? -5.317 12.258 -24.243 1.00 82.19 297 SER A C 1
ATOM 2377 O O . SER A 1 297 ? -6.022 11.435 -23.654 1.00 82.19 297 SER A O 1
ATOM 2379 N N . ALA A 1 298 ? -4.296 12.890 -23.650 1.00 83.62 298 ALA A N 1
ATOM 2380 C CA . ALA A 1 298 ? -3.869 12.642 -22.271 1.00 83.62 298 ALA A CA 1
ATOM 2381 C C . ALA A 1 298 ? -4.992 12.917 -21.256 1.00 83.62 298 ALA A C 1
ATOM 2383 O O . ALA A 1 298 ? -5.270 12.095 -20.377 1.00 83.62 298 ALA A O 1
ATOM 2384 N N . LEU A 1 299 ? -5.662 14.064 -21.392 1.00 86.62 299 LEU A N 1
ATOM 2385 C CA . LEU A 1 299 ? -6.760 14.468 -20.513 1.00 86.62 299 LEU A CA 1
ATOM 2386 C C . LEU A 1 299 ? -7.993 13.586 -20.705 1.00 86.62 299 LEU A C 1
ATOM 2388 O O . LEU A 1 299 ? -8.598 13.164 -19.719 1.00 86.62 299 LEU A O 1
ATOM 2392 N N . SER A 1 300 ? -8.332 13.251 -21.953 1.00 86.81 300 SER A N 1
ATOM 2393 C CA . SER A 1 300 ? -9.436 12.339 -22.271 1.00 86.81 300 SER A CA 1
ATOM 2394 C C . SER A 1 300 ? -9.237 10.968 -21.621 1.00 86.81 300 SER A C 1
ATOM 2396 O O . SER A 1 300 ? -10.159 10.443 -20.996 1.00 86.81 300 SER A O 1
ATOM 2398 N N . MET A 1 301 ? -8.020 10.422 -21.682 1.00 85.69 301 MET A N 1
ATOM 2399 C CA . MET A 1 301 ? -7.658 9.168 -21.021 1.00 85.69 301 MET A CA 1
ATOM 2400 C C . MET A 1 301 ? -7.827 9.253 -19.497 1.00 85.69 301 MET A C 1
ATOM 2402 O O . MET A 1 301 ? -8.492 8.402 -18.906 1.00 85.69 301 MET A O 1
ATOM 2406 N N . CYS A 1 302 ? -7.269 10.290 -18.858 1.00 88.38 302 CYS A N 1
ATOM 2407 C CA . CYS A 1 302 ? -7.398 10.485 -17.408 1.00 88.38 302 CYS A CA 1
ATOM 2408 C C . CYS A 1 302 ? -8.865 10.617 -16.988 1.00 88.38 302 CYS A C 1
ATOM 2410 O O . CYS A 1 302 ? -9.279 10.045 -15.981 1.00 88.38 302 CYS A O 1
ATOM 2412 N N . LYS A 1 303 ? -9.666 11.329 -17.789 1.00 89.88 303 LYS A N 1
ATOM 2413 C CA . LYS A 1 303 ? -11.091 11.532 -17.529 1.00 89.88 303 LYS A CA 1
ATOM 2414 C C . LYS A 1 303 ? -11.865 10.228 -17.656 1.00 89.88 303 LYS A C 1
ATOM 2416 O O . LYS A 1 303 ? -12.702 9.936 -16.812 1.00 89.88 303 LYS A O 1
ATOM 2421 N N . GLN A 1 304 ? -11.580 9.419 -18.674 1.00 86.31 304 GLN A N 1
ATOM 2422 C CA . GLN A 1 304 ? -12.213 8.109 -18.841 1.00 86.31 304 GLN A CA 1
ATOM 2423 C C . GLN A 1 304 ? -11.869 7.152 -17.698 1.00 86.31 304 GLN A C 1
ATOM 2425 O O . GLN A 1 304 ? -12.768 6.486 -17.182 1.00 86.31 304 GLN A O 1
ATOM 2430 N N . LEU A 1 305 ? -10.612 7.144 -17.243 1.00 88.25 305 LEU A N 1
ATOM 2431 C CA . LEU A 1 305 ? -10.204 6.395 -16.056 1.00 88.25 305 LEU A CA 1
ATOM 2432 C C . LEU A 1 305 ? -10.980 6.863 -14.813 1.00 88.25 305 LEU A C 1
ATOM 2434 O O . LEU A 1 305 ? -11.621 6.043 -14.158 1.00 88.25 305 LEU A O 1
ATOM 2438 N N . ALA A 1 306 ? -11.017 8.170 -14.545 1.00 90.94 306 ALA A N 1
ATOM 2439 C CA . ALA A 1 306 ? -11.751 8.732 -13.412 1.00 90.94 306 ALA A CA 1
ATOM 2440 C C . ALA A 1 306 ? -13.254 8.415 -13.456 1.00 90.94 306 ALA A C 1
ATOM 2442 O O . ALA A 1 306 ? -13.820 7.974 -12.456 1.00 90.94 306 ALA A O 1
ATOM 2443 N N . MET A 1 307 ? -13.895 8.545 -14.623 1.00 88.00 307 MET A N 1
ATOM 2444 C CA . MET A 1 307 ? -15.302 8.174 -14.811 1.00 88.00 307 MET A CA 1
ATOM 2445 C C . MET A 1 307 ? -15.538 6.682 -14.553 1.00 88.00 307 MET A C 1
ATOM 2447 O O . MET A 1 307 ? -16.509 6.328 -13.888 1.00 88.00 307 MET A O 1
ATOM 2451 N N . SER A 1 308 ? -14.648 5.802 -15.030 1.00 84.69 308 SER A N 1
ATOM 2452 C CA . SER A 1 308 ? -14.760 4.352 -14.798 1.00 84.69 308 SER A CA 1
ATOM 2453 C C . SER A 1 308 ? -14.637 3.974 -13.317 1.00 84.69 308 SER A C 1
ATOM 2455 O O . SER A 1 308 ? -15.236 2.996 -12.873 1.00 84.69 308 SER A O 1
ATOM 2457 N N . LEU A 1 309 ? -13.922 4.793 -12.541 1.00 86.31 309 LEU A N 1
ATOM 2458 C CA . LEU A 1 309 ? -13.735 4.648 -11.099 1.00 86.31 309 LEU A CA 1
ATOM 2459 C C . LEU A 1 309 ? -14.779 5.421 -10.276 1.00 86.31 309 LEU A C 1
ATOM 2461 O O . LEU A 1 309 ? -14.743 5.348 -9.047 1.00 86.31 309 LEU A O 1
ATOM 2465 N N . GLY A 1 310 ? -15.705 6.145 -10.913 1.00 88.50 310 GLY A N 1
ATOM 2466 C CA . GLY A 1 310 ? -16.700 6.971 -10.224 1.00 88.50 310 GLY A CA 1
ATOM 2467 C C . GLY A 1 310 ? -16.106 8.166 -9.467 1.00 88.50 310 GLY A C 1
ATOM 2468 O O . GLY A 1 310 ? -16.687 8.609 -8.482 1.00 88.50 310 GLY A O 1
ATOM 2469 N N . GLU A 1 311 ? -14.947 8.679 -9.890 1.00 91.38 311 GLU A N 1
ATOM 2470 C CA . GLU A 1 311 ? -14.267 9.818 -9.260 1.00 91.38 311 GLU A CA 1
ATOM 2471 C C . GLU A 1 311 ? -14.645 11.136 -9.955 1.00 91.38 311 GLU A C 1
ATOM 2473 O O . GLU A 1 311 ? -13.878 11.716 -10.730 1.00 91.38 311 GLU A O 1
ATOM 2478 N N . GLU A 1 312 ? -15.866 11.612 -9.689 1.00 93.12 312 GLU A N 1
ATOM 2479 C CA . GLU A 1 312 ? -16.419 12.836 -10.294 1.00 93.12 312 GLU A CA 1
ATOM 2480 C C . GLU A 1 312 ? -15.576 14.084 -9.996 1.00 93.12 312 GLU A C 1
ATOM 2482 O O . GLU A 1 312 ? -15.421 14.942 -10.863 1.00 93.12 312 GLU A O 1
ATOM 2487 N N . GLU A 1 313 ? -14.985 14.177 -8.804 1.00 91.88 313 GLU A N 1
ATOM 2488 C CA . GLU A 1 313 ? -14.127 15.304 -8.414 1.00 91.88 313 GLU A CA 1
ATOM 2489 C C . GLU A 1 313 ? -12.893 15.420 -9.321 1.00 91.88 313 GLU A C 1
ATOM 2491 O O . GLU A 1 313 ? -12.565 16.511 -9.791 1.00 91.88 313 GLU A O 1
ATOM 2496 N N . ILE A 1 314 ? -12.260 14.290 -9.655 1.00 91.38 314 ILE A N 1
ATOM 2497 C CA . ILE A 1 314 ? -11.134 14.250 -10.596 1.00 91.38 314 ILE A CA 1
ATOM 2498 C C . ILE A 1 314 ? -11.598 14.646 -12.002 1.00 91.38 314 ILE A C 1
ATOM 2500 O O . ILE A 1 314 ? -10.910 15.402 -12.686 1.00 91.38 314 ILE A O 1
ATOM 2504 N N . CYS A 1 315 ? -12.791 14.216 -12.424 1.00 93.06 315 CYS A N 1
ATOM 2505 C CA . CYS A 1 315 ? -13.364 14.642 -13.704 1.00 93.06 315 CYS A CA 1
ATOM 2506 C C . CYS A 1 315 ? -13.567 16.165 -13.761 1.00 93.06 315 CYS A C 1
ATOM 2508 O O . CYS A 1 315 ? -13.219 16.792 -14.759 1.00 93.06 315 CYS A O 1
ATOM 2510 N N . GLN A 1 316 ? -14.070 16.773 -12.682 1.00 93.12 316 GLN A N 1
ATOM 2511 C CA . GLN A 1 316 ? -14.252 18.224 -12.583 1.00 93.12 316 GLN A CA 1
ATOM 2512 C C . GLN A 1 316 ? -12.923 18.987 -12.587 1.00 93.12 316 GLN A C 1
ATOM 2514 O O . GLN A 1 316 ? -12.863 20.100 -13.107 1.00 93.12 316 GLN A O 1
ATOM 2519 N N . ILE A 1 317 ? -11.866 18.418 -11.998 1.00 92.31 317 ILE A N 1
ATOM 2520 C CA . ILE A 1 317 ? -10.508 18.972 -12.067 1.00 92.31 317 ILE A CA 1
ATOM 2521 C C . ILE A 1 317 ? -10.010 18.954 -13.518 1.00 92.31 317 ILE A C 1
ATOM 2523 O O . ILE A 1 317 ? -9.559 19.981 -14.021 1.00 92.31 317 ILE A O 1
ATOM 2527 N N . LEU A 1 318 ? -10.153 17.822 -14.212 1.00 90.75 318 LEU A N 1
ATOM 2528 C CA . LEU A 1 318 ? -9.735 17.663 -15.609 1.00 90.75 318 LEU A CA 1
ATOM 2529 C C . LEU A 1 318 ? -10.514 18.576 -16.571 1.00 90.75 318 LEU A C 1
ATOM 2531 O O . LEU A 1 318 ? -9.935 19.105 -17.515 1.00 90.75 318 LEU A O 1
ATOM 2535 N N . ASP A 1 319 ? -11.798 18.827 -16.307 1.00 92.00 319 ASP A N 1
ATOM 2536 C CA . ASP A 1 319 ? -12.638 19.714 -17.125 1.00 92.00 319 ASP A CA 1
ATOM 2537 C C . ASP A 1 319 ? -12.296 21.204 -16.992 1.00 92.00 319 ASP A C 1
ATOM 2539 O O . ASP A 1 319 ? -12.671 22.002 -17.852 1.00 92.00 319 ASP A O 1
ATOM 2543 N N . LYS A 1 320 ? -11.563 21.593 -15.943 1.00 90.75 320 LYS A N 1
ATOM 2544 C CA . LYS A 1 320 ? -11.073 22.969 -15.758 1.00 90.75 320 LYS A CA 1
ATOM 2545 C C . LYS A 1 320 ? -9.803 23.262 -16.555 1.00 90.75 320 LYS A C 1
ATOM 2547 O O . LYS A 1 320 ? -9.321 24.391 -16.496 1.00 90.75 320 LYS A O 1
ATOM 2552 N N . PHE A 1 321 ? -9.259 22.280 -17.276 1.00 87.31 321 PHE A N 1
ATOM 2553 C CA . PHE A 1 321 ? -8.063 22.474 -18.082 1.00 87.31 321 PHE A CA 1
ATOM 2554 C C . PHE A 1 321 ? -8.320 23.529 -19.183 1.00 87.31 321 PHE A C 1
ATOM 2556 O O . PHE A 1 321 ? -9.211 23.334 -20.019 1.00 87.31 321 PHE A O 1
ATOM 2563 N N . PRO A 1 322 ? -7.576 24.651 -19.203 1.00 84.38 322 PRO A N 1
ATOM 2564 C CA . PRO A 1 322 ? -7.783 25.730 -20.166 1.00 84.38 322 PRO A CA 1
ATOM 2565 C C . PRO A 1 322 ? -7.457 25.263 -21.584 1.00 84.38 322 PRO A C 1
ATOM 2567 O O . PRO A 1 322 ? -6.344 24.820 -21.873 1.00 84.38 322 PRO A O 1
ATOM 2570 N N . LYS A 1 323 ? -8.427 25.374 -22.499 1.00 81.62 323 LYS A N 1
ATOM 2571 C CA . LYS A 1 323 ? -8.239 24.893 -23.874 1.00 81.62 323 LYS A CA 1
ATOM 2572 C C . LYS A 1 323 ? -7.186 25.697 -24.636 1.00 81.62 323 LYS A C 1
ATOM 2574 O O . LYS A 1 323 ? -6.558 25.193 -25.556 1.00 81.62 323 LYS A O 1
ATOM 2579 N N . GLU A 1 324 ? -6.953 26.937 -24.235 1.00 79.38 324 GLU A N 1
ATOM 2580 C CA . GLU A 1 324 ? -5.946 27.805 -24.838 1.00 79.38 324 GLU A CA 1
ATOM 2581 C C . GLU A 1 324 ? -4.509 27.316 -24.573 1.00 79.38 324 GLU A C 1
ATOM 2583 O O . GLU A 1 324 ? -3.571 27.769 -25.225 1.00 79.38 324 GLU A O 1
ATOM 2588 N N . GLU A 1 325 ? -4.312 26.386 -23.631 1.00 73.12 325 GLU A N 1
ATOM 2589 C CA . GLU A 1 325 ? -3.005 25.778 -23.366 1.00 73.12 325 GLU A CA 1
ATOM 2590 C C . GLU A 1 325 ? -2.679 24.582 -24.266 1.00 73.12 325 GLU A C 1
ATOM 2592 O O . GLU A 1 325 ? -1.520 24.170 -24.297 1.00 73.12 325 GLU A O 1
ATOM 2597 N N . TYR A 1 326 ? -3.644 24.075 -25.048 1.00 67.69 326 TYR A N 1
ATOM 2598 C CA . TYR A 1 326 ? -3.401 23.006 -26.027 1.00 67.69 326 TYR A CA 1
ATOM 2599 C C . TYR A 1 326 ? -2.412 23.417 -27.128 1.00 67.69 326 TYR A C 1
ATOM 2601 O O . TYR A 1 326 ? -1.684 22.564 -27.631 1.00 67.69 326 TYR A O 1
ATOM 2609 N N . ASP A 1 327 ? -2.365 24.710 -27.464 1.00 64.75 327 ASP A N 1
ATOM 2610 C CA . ASP A 1 327 ? -1.639 25.240 -28.627 1.00 64.75 327 ASP A CA 1
ATOM 2611 C C . ASP A 1 327 ? -0.271 25.862 -28.286 1.00 64.75 327 ASP A C 1
ATOM 2613 O O . ASP A 1 327 ? 0.413 26.400 -29.160 1.00 64.75 327 ASP A O 1
ATOM 2617 N N . LYS A 1 328 ? 0.155 25.825 -27.017 1.00 70.31 328 LYS A N 1
ATOM 2618 C CA . LYS A 1 328 ? 1.487 26.315 -26.628 1.00 70.31 328 LYS A CA 1
ATOM 2619 C C . LYS A 1 328 ? 2.562 25.350 -27.152 1.00 70.31 328 LYS A C 1
ATOM 2621 O O . LYS A 1 328 ? 2.387 24.142 -27.065 1.00 70.31 328 LYS A O 1
ATOM 2626 N N . GLU A 1 329 ? 3.717 25.861 -27.599 1.00 68.69 329 GLU A N 1
ATOM 2627 C CA . GLU A 1 329 ? 4.889 25.065 -28.056 1.00 68.69 329 GLU A CA 1
ATOM 2628 C C . G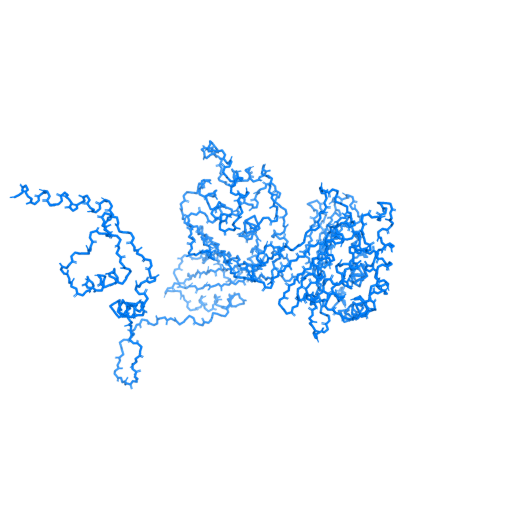LU A 1 329 ? 5.543 24.184 -26.959 1.00 68.69 329 GLU A C 1
ATOM 2630 O O . GLU A 1 329 ? 6.653 23.677 -27.125 1.00 68.69 329 GLU A O 1
ATOM 2635 N N . LEU A 1 330 ? 4.886 24.011 -25.811 1.00 70.81 330 LEU A N 1
ATOM 2636 C CA . LEU A 1 330 ? 5.354 23.154 -24.731 1.00 70.81 330 LEU A CA 1
ATOM 2637 C C . LEU A 1 330 ? 5.154 21.682 -25.098 1.00 70.81 330 LEU A C 1
ATOM 2639 O O . LEU A 1 330 ? 4.191 21.305 -25.769 1.00 70.81 330 LEU A O 1
ATOM 2643 N N . SER A 1 331 ? 6.064 20.827 -24.631 1.00 83.06 331 SER A N 1
ATOM 2644 C CA . SER A 1 331 ? 5.864 19.387 -24.762 1.00 83.06 331 SER A CA 1
ATOM 2645 C C . SER A 1 331 ? 4.642 18.956 -23.946 1.00 83.06 331 SER A C 1
ATOM 2647 O O . SER A 1 331 ? 4.337 19.549 -22.910 1.00 83.06 331 SER A O 1
ATOM 2649 N N . VAL A 1 332 ? 3.953 17.886 -24.362 1.00 80.44 332 VAL A N 1
ATOM 2650 C CA . VAL A 1 332 ? 2.803 17.372 -23.595 1.00 80.44 332 VAL A CA 1
ATOM 2651 C C . VAL A 1 332 ? 3.197 17.034 -22.152 1.00 80.44 332 VAL A C 1
ATOM 2653 O O . VAL A 1 332 ? 2.414 17.278 -21.236 1.00 80.44 332 VAL A O 1
ATOM 2656 N N . LYS A 1 333 ? 4.431 16.549 -21.937 1.00 82.38 333 LYS A N 1
ATOM 2657 C CA . LYS A 1 333 ? 4.969 16.285 -20.596 1.00 82.38 333 LYS A CA 1
ATOM 2658 C C . LYS A 1 333 ? 4.986 17.559 -19.757 1.00 82.38 333 LYS A C 1
ATOM 2660 O O . LYS A 1 333 ? 4.458 17.551 -18.648 1.00 82.38 333 LYS A O 1
ATOM 2665 N N . ASP A 1 334 ? 5.550 18.644 -20.275 1.00 82.69 334 ASP A N 1
ATOM 2666 C CA . ASP A 1 334 ? 5.686 19.895 -19.519 1.00 82.69 334 ASP A CA 1
ATOM 2667 C C . ASP A 1 334 ? 4.318 20.504 -19.200 1.00 82.69 334 ASP A C 1
ATOM 2669 O O . ASP A 1 334 ? 4.069 20.917 -18.067 1.00 82.69 334 ASP A O 1
ATOM 2673 N N . THR A 1 335 ? 3.399 20.476 -20.168 1.00 83.81 335 THR A N 1
ATOM 2674 C CA . THR A 1 335 ? 2.024 20.953 -19.993 1.00 83.81 335 THR A CA 1
ATOM 2675 C C . THR A 1 335 ? 1.271 20.147 -18.928 1.00 83.81 335 THR A C 1
ATOM 2677 O O . THR A 1 335 ? 0.683 20.725 -18.014 1.00 83.81 335 THR A O 1
ATOM 2680 N N . MET A 1 336 ? 1.330 18.810 -18.979 1.00 83.50 336 MET A N 1
ATOM 2681 C CA . MET A 1 336 ? 0.692 17.957 -17.967 1.00 83.50 336 MET A CA 1
ATOM 2682 C C . MET A 1 336 ? 1.341 18.117 -16.586 1.00 83.50 336 MET A C 1
ATOM 2684 O O . MET A 1 336 ? 0.635 18.100 -15.581 1.00 83.50 336 MET A O 1
ATOM 2688 N N . THR A 1 337 ? 2.663 18.307 -16.525 1.00 84.25 337 THR A N 1
ATOM 2689 C CA . THR A 1 337 ? 3.406 18.540 -15.273 1.00 84.25 337 THR A CA 1
ATOM 2690 C C . THR A 1 337 ? 2.913 19.817 -14.595 1.00 84.25 337 THR A C 1
ATOM 2692 O O . THR A 1 337 ? 2.502 19.784 -13.435 1.00 84.25 337 THR A O 1
ATOM 2695 N N . GLN A 1 338 ? 2.865 20.928 -15.340 1.00 84.00 338 GLN A N 1
ATOM 2696 C CA . GLN A 1 338 ? 2.366 22.212 -14.836 1.00 84.00 338 GLN A CA 1
ATOM 2697 C C . GLN A 1 338 ? 0.910 22.125 -14.381 1.00 84.00 338 GLN A C 1
ATOM 2699 O O . GLN A 1 338 ? 0.560 22.646 -13.320 1.00 84.00 338 GLN A O 1
ATOM 2704 N N . PHE A 1 339 ? 0.066 21.433 -15.150 1.00 85.94 339 PHE A N 1
ATOM 2705 C CA . PHE A 1 339 ? -1.320 21.220 -14.765 1.00 85.94 339 PHE A CA 1
ATOM 2706 C C . PHE A 1 339 ? -1.416 20.484 -13.431 1.00 85.94 339 PHE A C 1
ATOM 2708 O O . PHE A 1 339 ? -1.970 21.038 -12.484 1.00 85.94 339 PHE A O 1
ATOM 2715 N N . TRP A 1 340 ? -0.819 19.297 -13.310 1.00 85.25 340 TRP A N 1
ATOM 2716 C CA . TRP A 1 340 ? -0.903 18.498 -12.086 1.00 85.25 340 TRP A CA 1
ATOM 2717 C C . TRP A 1 340 ? -0.309 19.201 -10.863 1.00 85.25 340 TRP A C 1
ATOM 2719 O O . TRP A 1 340 ? -0.876 19.093 -9.779 1.00 85.25 340 TRP A O 1
ATOM 2729 N N . ALA A 1 341 ? 0.765 19.978 -11.034 1.00 85.31 341 ALA A N 1
ATOM 2730 C CA . ALA A 1 341 ? 1.387 20.743 -9.952 1.00 85.31 341 ALA A CA 1
ATOM 2731 C C . ALA A 1 341 ? 0.474 21.830 -9.348 1.00 85.31 341 ALA A C 1
ATOM 2733 O O . ALA A 1 341 ? 0.695 22.261 -8.217 1.00 85.31 341 ALA A O 1
ATOM 2734 N N . THR A 1 342 ? -0.545 22.291 -10.083 1.00 85.31 342 THR A N 1
ATOM 2735 C CA . THR A 1 342 ? -1.453 23.366 -9.637 1.00 85.31 342 THR A CA 1
ATOM 2736 C C . THR A 1 342 ? -2.786 22.865 -9.087 1.00 85.31 342 THR A C 1
ATOM 2738 O O . THR A 1 342 ? -3.545 23.656 -8.521 1.00 85.31 342 THR A O 1
ATOM 2741 N N . GLN A 1 343 ? -3.090 21.573 -9.229 1.00 87.62 343 GLN A N 1
ATOM 2742 C CA . GLN A 1 343 ? -4.371 21.022 -8.796 1.00 87.62 343 GLN A CA 1
ATOM 2743 C C . GLN A 1 343 ? -4.334 20.562 -7.331 1.00 87.62 343 GLN A C 1
ATOM 2745 O O . GLN A 1 343 ? -3.324 20.030 -6.868 1.00 87.62 343 GLN A O 1
ATOM 2750 N N . PRO A 1 344 ? -5.445 20.704 -6.585 1.00 84.19 344 PRO A N 1
ATOM 2751 C CA . PRO A 1 344 ? -5.591 20.091 -5.273 1.00 84.19 344 PRO A CA 1
ATOM 2752 C C . PRO A 1 344 ? -5.844 18.588 -5.449 1.00 84.19 344 PRO A C 1
ATOM 2754 O O . PRO A 1 344 ? -6.988 18.139 -5.454 1.00 84.19 344 PRO A O 1
ATOM 2757 N N . LEU A 1 345 ? -4.777 17.817 -5.649 1.00 82.38 345 LEU A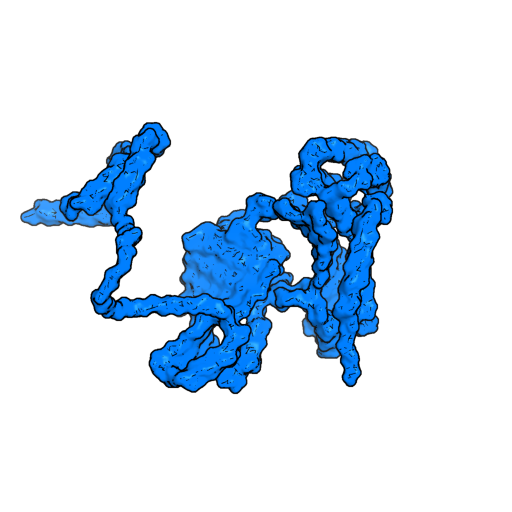 N 1
ATOM 2758 C CA . LEU A 1 345 ? -4.878 16.371 -5.816 1.00 82.38 345 LEU A CA 1
ATOM 2759 C C . LEU A 1 345 ? -5.075 15.693 -4.465 1.00 82.38 345 LEU A C 1
ATOM 2761 O O . LEU A 1 345 ? -4.298 15.901 -3.533 1.00 82.38 345 LEU A O 1
ATOM 2765 N N . ASP A 1 346 ? -6.109 14.860 -4.379 1.00 83.44 346 ASP A N 1
ATOM 2766 C CA . ASP A 1 346 ? -6.188 13.858 -3.329 1.00 83.44 346 ASP A CA 1
ATOM 2767 C C . ASP A 1 346 ? -5.238 12.717 -3.703 1.00 83.44 346 ASP A C 1
ATOM 2769 O O . ASP A 1 346 ? -5.501 11.973 -4.649 1.00 83.44 346 ASP A O 1
ATOM 2773 N N . GLU A 1 347 ? -4.113 12.589 -2.995 1.00 82.38 347 GLU A N 1
ATOM 2774 C CA . GLU A 1 347 ? -3.190 11.474 -3.225 1.00 82.38 347 GLU A CA 1
ATOM 2775 C C . GLU A 1 347 ? -3.869 10.121 -2.969 1.00 82.38 347 GLU A C 1
ATOM 2777 O O . GLU A 1 347 ? -3.420 9.127 -3.527 1.00 82.38 347 GLU A O 1
ATOM 2782 N N . ASP A 1 348 ? -4.970 10.058 -2.214 1.00 82.88 348 ASP A N 1
ATOM 2783 C CA . ASP A 1 348 ? -5.726 8.821 -1.995 1.00 82.88 348 ASP A CA 1
ATOM 2784 C C . ASP A 1 348 ? -6.685 8.464 -3.152 1.00 82.88 348 ASP A C 1
ATOM 2786 O O . ASP A 1 348 ? -7.293 7.390 -3.119 1.00 82.88 348 ASP A O 1
ATOM 2790 N N . SER A 1 349 ? -6.828 9.320 -4.176 1.00 90.81 349 SER A N 1
ATOM 2791 C CA . SER A 1 349 ? -7.650 9.030 -5.363 1.00 90.81 349 SER A CA 1
ATOM 2792 C C . SER A 1 349 ? -7.141 7.783 -6.086 1.00 90.81 349 SER A C 1
ATOM 2794 O O . SER A 1 349 ? -5.957 7.661 -6.413 1.00 90.81 349 SER A O 1
ATOM 2796 N N . ARG A 1 350 ? -8.052 6.869 -6.431 1.00 91.62 350 ARG A N 1
ATOM 2797 C CA . ARG A 1 350 ? -7.728 5.650 -7.182 1.00 91.62 350 ARG A CA 1
ATOM 2798 C C . ARG A 1 350 ? -7.207 5.971 -8.571 1.00 91.62 350 ARG A C 1
ATOM 2800 O O . ARG A 1 350 ? -6.285 5.299 -9.025 1.00 91.62 350 ARG A O 1
ATOM 2807 N N . THR A 1 351 ? -7.751 6.998 -9.227 1.00 91.88 351 THR A N 1
ATOM 2808 C CA . THR A 1 351 ? -7.241 7.472 -10.522 1.00 91.88 351 THR A CA 1
ATOM 2809 C C . THR A 1 351 ? -5.778 7.865 -10.390 1.00 91.88 351 THR A C 1
ATOM 2811 O O . THR A 1 351 ? -4.938 7.377 -11.143 1.00 91.88 351 THR A O 1
ATOM 2814 N N . ILE A 1 352 ? -5.460 8.694 -9.395 1.00 91.44 352 ILE A N 1
ATOM 2815 C CA . ILE A 1 352 ? -4.097 9.160 -9.143 1.00 91.44 352 ILE A CA 1
ATOM 2816 C C . ILE A 1 352 ? -3.171 7.987 -8.805 1.00 91.44 352 ILE A C 1
ATOM 2818 O O . ILE A 1 352 ? -2.088 7.871 -9.376 1.00 91.44 352 ILE A O 1
ATOM 2822 N N . GLN A 1 353 ? -3.608 7.062 -7.952 1.00 93.12 353 GLN A N 1
ATOM 2823 C CA . GLN A 1 353 ? -2.822 5.883 -7.591 1.00 93.12 353 GLN A CA 1
ATOM 2824 C C . GLN A 1 353 ? -2.581 4.928 -8.768 1.00 93.12 353 GLN A C 1
ATOM 2826 O O . GLN A 1 353 ? -1.497 4.350 -8.865 1.00 93.12 353 GLN A O 1
ATOM 2831 N N . ILE A 1 354 ? -3.550 4.769 -9.677 1.00 92.75 354 ILE A N 1
ATOM 2832 C CA . ILE A 1 354 ? -3.385 3.978 -10.906 1.00 92.75 354 ILE A CA 1
ATOM 2833 C C . ILE A 1 354 ? -2.408 4.672 -11.853 1.00 92.75 354 ILE A C 1
ATOM 2835 O O . ILE A 1 354 ? -1.517 4.010 -12.383 1.00 92.75 354 ILE A O 1
ATOM 2839 N N . LEU A 1 355 ? -2.512 5.995 -12.017 1.00 91.06 355 LEU A N 1
ATOM 2840 C CA . LEU A 1 355 ? -1.552 6.765 -12.809 1.00 91.06 355 LEU A CA 1
ATOM 2841 C C . LEU A 1 355 ? -0.129 6.615 -12.255 1.00 91.06 355 LEU A C 1
ATOM 2843 O O . LEU A 1 355 ? 0.800 6.404 -13.021 1.00 91.06 355 LEU A O 1
ATOM 2847 N N . LYS A 1 356 ? 0.059 6.615 -10.932 1.00 91.06 356 LYS A N 1
ATOM 2848 C CA . LYS A 1 356 ? 1.370 6.313 -10.332 1.00 91.06 356 LYS A CA 1
ATOM 2849 C C . LYS A 1 356 ? 1.820 4.879 -10.619 1.00 91.06 356 LYS A C 1
ATOM 2851 O O . LYS A 1 356 ? 3.004 4.650 -10.829 1.00 91.06 356 LYS A O 1
ATOM 2856 N N . ALA A 1 357 ? 0.902 3.914 -10.619 1.00 92.25 357 ALA A N 1
ATOM 2857 C CA . ALA A 1 357 ? 1.215 2.499 -10.816 1.00 92.25 357 ALA A CA 1
ATOM 2858 C C . ALA A 1 357 ? 1.587 2.134 -12.264 1.00 92.25 357 ALA A C 1
ATOM 2860 O O . ALA A 1 357 ? 2.324 1.172 -12.470 1.00 92.25 357 ALA A O 1
ATOM 2861 N N . ILE A 1 358 ? 1.122 2.890 -13.264 1.00 90.69 358 ILE A N 1
ATOM 2862 C CA . ILE A 1 358 ? 1.544 2.696 -14.664 1.00 90.69 358 ILE A CA 1
ATOM 2863 C C . ILE A 1 358 ? 2.935 3.289 -14.945 1.00 90.69 358 ILE A C 1
ATOM 2865 O O . ILE A 1 358 ? 3.497 3.049 -16.011 1.00 90.69 358 ILE A O 1
ATOM 2869 N N . HIS A 1 359 ? 3.518 4.045 -14.010 1.00 88.88 359 HIS A N 1
ATOM 2870 C CA . HIS A 1 359 ? 4.803 4.702 -14.220 1.00 88.88 359 HIS A CA 1
ATOM 2871 C C . HIS A 1 359 ? 5.938 3.685 -14.483 1.00 88.88 359 HIS A C 1
ATOM 2873 O O . HIS A 1 359 ? 6.125 2.752 -13.693 1.00 88.88 359 HIS A O 1
ATOM 2879 N N . PRO A 1 360 ? 6.768 3.873 -15.530 1.00 83.81 360 PRO A N 1
ATOM 2880 C CA . PRO A 1 360 ? 7.865 2.961 -15.871 1.00 83.81 360 PRO A CA 1
ATOM 2881 C C . PRO A 1 360 ? 8.853 2.685 -14.741 1.00 83.81 360 PRO A C 1
ATOM 2883 O O . PRO A 1 360 ? 9.420 1.591 -14.666 1.00 83.81 360 PRO A O 1
ATOM 2886 N N . ASP A 1 361 ? 9.072 3.664 -13.862 1.00 85.75 361 ASP A N 1
ATOM 2887 C CA . ASP A 1 361 ? 10.018 3.511 -12.756 1.00 85.75 361 ASP A CA 1
ATOM 2888 C C . ASP A 1 361 ? 9.620 2.412 -11.769 1.00 85.75 361 ASP A C 1
ATOM 2890 O O . ASP A 1 361 ? 10.492 1.893 -11.076 1.00 85.75 361 ASP A O 1
ATOM 2894 N N . LEU A 1 362 ? 8.354 1.976 -11.728 1.00 87.19 362 LEU A N 1
ATOM 2895 C CA . LEU A 1 362 ? 7.991 0.800 -10.929 1.00 87.19 362 LEU A CA 1
ATOM 2896 C C . LEU A 1 362 ? 8.734 -0.457 -11.407 1.00 87.19 362 LEU A C 1
ATOM 2898 O O . LEU A 1 362 ? 9.094 -1.305 -10.591 1.00 87.19 362 LEU A O 1
ATOM 2902 N N . ALA A 1 363 ? 9.019 -0.559 -12.708 1.00 87.25 363 ALA A N 1
ATOM 2903 C CA . ALA A 1 363 ? 9.737 -1.683 -13.298 1.00 87.25 363 ALA A CA 1
ATOM 2904 C C . ALA A 1 363 ? 11.267 -1.493 -13.311 1.00 87.25 363 ALA A C 1
ATOM 2906 O O . ALA A 1 363 ? 11.997 -2.459 -13.551 1.00 87.25 363 ALA A O 1
ATOM 2907 N N . ILE A 1 364 ? 11.790 -0.283 -13.053 1.00 85.25 364 ILE A N 1
ATOM 2908 C CA . ILE A 1 364 ? 13.202 0.048 -13.329 1.00 85.25 364 ILE A CA 1
ATOM 2909 C C . ILE A 1 364 ? 14.184 -0.834 -12.561 1.00 85.25 364 ILE A C 1
ATOM 2911 O O . ILE A 1 364 ? 15.196 -1.253 -13.117 1.00 85.25 364 ILE A O 1
ATOM 2915 N N . GLY A 1 365 ? 13.876 -1.175 -11.307 1.00 80.94 365 GLY A N 1
ATOM 2916 C CA . GLY A 1 365 ? 14.737 -2.030 -10.491 1.00 80.94 365 GLY A CA 1
ATOM 2917 C C . GLY A 1 365 ? 14.898 -3.428 -11.092 1.00 80.94 365 GLY A C 1
ATOM 2918 O O . GLY A 1 365 ? 16.016 -3.935 -11.200 1.00 80.94 365 GLY A O 1
ATOM 2919 N N . ALA A 1 366 ? 13.791 -4.029 -11.534 1.00 86.19 366 ALA A N 1
ATOM 2920 C CA . ALA A 1 366 ? 13.797 -5.343 -12.169 1.00 86.19 366 ALA A CA 1
ATOM 2921 C C . ALA A 1 366 ? 14.460 -5.298 -13.555 1.00 86.19 366 ALA A C 1
ATOM 2923 O O . ALA A 1 366 ? 15.321 -6.126 -13.855 1.00 86.19 366 ALA A O 1
ATOM 2924 N N . VAL A 1 367 ? 14.148 -4.275 -14.356 1.00 89.69 367 VAL A N 1
ATOM 2925 C CA . VAL A 1 367 ? 14.734 -4.077 -15.690 1.00 89.69 367 VAL A CA 1
ATOM 2926 C C . VAL A 1 367 ? 16.246 -3.863 -15.612 1.00 89.69 367 VAL A C 1
ATOM 2928 O O . VAL A 1 367 ? 16.982 -4.454 -16.399 1.00 89.69 367 VAL A O 1
ATOM 2931 N N . MET A 1 368 ? 16.743 -3.064 -14.661 1.00 86.75 368 MET A N 1
ATOM 2932 C CA . MET A 1 368 ? 18.183 -2.843 -14.481 1.00 86.75 368 MET A CA 1
ATOM 2933 C C . MET A 1 368 ? 18.902 -4.108 -14.019 1.00 86.75 368 MET A C 1
ATOM 2935 O O . MET A 1 368 ? 19.997 -4.395 -14.503 1.00 86.75 368 MET A O 1
ATOM 2939 N N . LYS A 1 369 ? 18.282 -4.896 -13.131 1.00 87.44 369 LYS A N 1
ATOM 2940 C CA . LYS A 1 369 ? 18.818 -6.199 -12.723 1.00 87.44 369 LYS A CA 1
ATOM 2941 C C . LYS A 1 369 ? 18.951 -7.138 -13.923 1.00 87.44 369 LYS A C 1
ATOM 2943 O O . LYS A 1 369 ? 20.058 -7.603 -14.191 1.00 87.44 369 LYS A O 1
ATOM 2948 N N . MET A 1 370 ? 17.870 -7.333 -14.685 1.00 93.25 370 MET A N 1
ATOM 2949 C CA . MET A 1 370 ? 17.906 -8.124 -15.919 1.00 93.25 370 MET A CA 1
ATOM 2950 C C . MET A 1 370 ? 18.993 -7.593 -16.853 1.00 93.25 370 MET A C 1
ATOM 2952 O O . MET A 1 370 ? 19.823 -8.356 -17.334 1.00 93.25 370 MET A O 1
ATOM 2956 N N . LYS A 1 371 ? 19.041 -6.279 -17.082 1.00 93.06 371 LYS A N 1
ATOM 2957 C CA . LYS A 1 371 ? 20.010 -5.672 -17.994 1.00 93.06 371 LYS A CA 1
ATOM 2958 C C . LYS A 1 371 ? 21.450 -5.962 -17.595 1.00 93.06 371 LYS A C 1
ATOM 2960 O O . LYS A 1 371 ? 22.242 -6.294 -18.474 1.00 93.06 371 LYS A O 1
ATOM 2965 N N . ASN A 1 372 ? 21.776 -5.892 -16.309 1.00 90.94 372 ASN A N 1
ATOM 2966 C CA . ASN A 1 372 ? 23.119 -6.175 -15.808 1.00 90.94 372 ASN A CA 1
ATOM 2967 C C . ASN A 1 372 ? 23.507 -7.656 -15.941 1.00 90.94 372 ASN A C 1
ATOM 2969 O O . ASN A 1 372 ? 24.670 -7.952 -16.199 1.00 90.94 372 ASN A O 1
ATOM 2973 N N . GLU A 1 373 ? 22.552 -8.577 -15.801 1.00 92.81 373 GLU A N 1
ATOM 2974 C CA . GLU A 1 373 ? 22.802 -10.023 -15.884 1.00 92.81 373 GLU A CA 1
ATOM 2975 C C . GLU A 1 373 ? 22.792 -10.553 -17.334 1.00 92.81 373 GLU A C 1
ATOM 2977 O O . GLU A 1 373 ? 23.594 -11.419 -17.696 1.00 92.81 373 GLU A O 1
ATOM 2982 N N . VAL A 1 374 ? 21.920 -10.001 -18.184 1.00 95.00 374 VAL A N 1
ATOM 2983 C CA . VAL A 1 374 ? 21.666 -10.460 -19.560 1.00 95.00 374 VAL A CA 1
ATOM 2984 C C . VAL A 1 374 ? 22.568 -9.757 -20.578 1.00 95.00 374 VAL A C 1
ATOM 2986 O O . VAL A 1 374 ? 23.188 -10.424 -21.406 1.00 95.00 374 VAL A O 1
ATOM 2989 N N . SER A 1 375 ? 22.708 -8.425 -20.514 1.00 94.75 375 SER A N 1
ATOM 2990 C CA . SER A 1 375 ? 23.424 -7.631 -21.540 1.00 94.75 375 SER A CA 1
ATOM 2991 C C . SER A 1 375 ? 24.908 -7.976 -21.751 1.00 94.75 375 SER A C 1
ATOM 2993 O O . SER A 1 375 ? 25.432 -7.675 -22.832 1.00 94.75 375 SER A O 1
ATOM 2995 N N . PRO A 1 376 ? 25.646 -8.545 -20.775 1.00 97.19 376 PRO A N 1
ATOM 2996 C CA . PRO A 1 376 ? 26.999 -9.041 -21.024 1.00 97.19 376 PRO A CA 1
ATOM 2997 C C . PRO A 1 376 ? 27.047 -10.231 -21.990 1.00 97.19 376 PRO A C 1
ATOM 2999 O O . PRO A 1 376 ? 28.028 -10.374 -22.713 1.00 97.19 376 PRO A O 1
ATOM 3002 N N . GLN A 1 377 ? 25.998 -11.058 -22.018 1.00 97.44 377 GLN A N 1
ATOM 3003 C CA . GLN A 1 377 ? 25.932 -12.293 -22.809 1.00 97.44 377 GLN A CA 1
ATOM 3004 C C . GLN A 1 377 ? 25.075 -12.136 -24.069 1.00 97.44 377 GLN A C 1
ATOM 3006 O O . GLN A 1 377 ? 25.369 -12.737 -25.097 1.00 97.44 377 GLN A O 1
ATOM 3011 N N . LEU A 1 378 ? 24.028 -11.314 -23.996 1.00 96.56 378 LEU A N 1
ATOM 3012 C CA . LEU A 1 378 ? 23.031 -11.160 -25.045 1.00 96.56 378 LEU A CA 1
ATOM 3013 C C . LEU A 1 378 ? 22.717 -9.670 -25.242 1.00 96.56 378 LEU A C 1
ATOM 3015 O O . LEU A 1 378 ? 22.142 -9.028 -24.368 1.00 96.56 378 LEU A O 1
ATOM 3019 N N . LYS A 1 379 ? 23.120 -9.092 -26.380 1.00 97.38 379 LYS A N 1
ATOM 3020 C CA . LYS A 1 379 ? 22.933 -7.658 -26.667 1.00 97.38 379 LYS A CA 1
ATOM 3021 C C . LYS A 1 379 ? 21.529 -7.365 -27.194 1.00 97.38 379 LYS A C 1
ATOM 3023 O O . LYS A 1 379 ? 21.150 -7.851 -28.260 1.00 97.38 379 LYS A O 1
ATOM 3028 N N . TYR A 1 380 ? 20.792 -6.510 -26.492 1.00 97.19 380 TYR A N 1
ATOM 3029 C CA . TYR A 1 380 ? 19.452 -6.060 -26.869 1.00 97.19 380 TYR A CA 1
ATOM 3030 C C . TYR A 1 380 ? 19.248 -4.572 -26.549 1.00 97.19 380 TYR A C 1
ATOM 3032 O O . TYR A 1 380 ? 20.005 -3.970 -25.786 1.00 97.19 380 TYR A O 1
ATOM 3040 N N . LYS A 1 381 ? 18.217 -3.976 -27.149 1.00 96.12 381 LYS A N 1
ATOM 3041 C CA . LYS A 1 381 ? 17.806 -2.582 -26.962 1.00 96.12 381 LYS A CA 1
ATOM 3042 C C . LYS A 1 381 ? 16.286 -2.438 -27.011 1.00 96.12 381 LYS A C 1
ATOM 3044 O O . LYS A 1 381 ? 15.605 -3.186 -27.715 1.00 96.12 381 LYS A O 1
ATOM 3049 N N . GLY A 1 382 ? 15.793 -1.378 -26.375 1.00 93.12 382 GLY A N 1
ATOM 3050 C CA . GLY A 1 382 ? 14.368 -1.064 -26.345 1.00 93.12 382 GLY A CA 1
ATOM 3051 C C . GLY A 1 382 ? 13.821 -0.701 -27.714 1.00 93.12 382 GLY A C 1
ATOM 3052 O O . GLY A 1 382 ? 14.428 0.081 -28.459 1.00 93.12 382 GLY A O 1
ATOM 3053 N N . CYS A 1 383 ? 12.646 -1.236 -28.034 1.00 90.19 383 CYS A N 1
ATOM 3054 C CA . CYS A 1 383 ? 11.843 -0.711 -29.124 1.00 90.19 383 CYS A CA 1
ATOM 3055 C C . CYS A 1 383 ? 11.254 0.647 -28.708 1.00 90.19 383 CYS A C 1
ATOM 3057 O O . CYS A 1 383 ? 10.979 0.908 -27.535 1.00 90.19 383 CYS A O 1
ATOM 3059 N N . ARG A 1 384 ? 11.142 1.567 -29.671 1.00 86.69 384 ARG A N 1
ATOM 3060 C CA . ARG A 1 384 ? 10.477 2.856 -29.447 1.00 86.69 384 ARG A CA 1
ATOM 3061 C C . ARG A 1 384 ? 8.976 2.631 -29.544 1.00 86.69 384 ARG A C 1
ATOM 3063 O O . ARG A 1 384 ? 8.561 1.884 -30.423 1.00 86.69 384 ARG A O 1
ATOM 3070 N N . ASN A 1 385 ? 8.201 3.329 -28.718 1.00 82.12 385 ASN A N 1
ATOM 3071 C CA . ASN A 1 385 ? 6.737 3.334 -28.784 1.00 82.12 385 ASN A CA 1
ATOM 3072 C C . ASN A 1 385 ? 6.105 1.941 -28.615 1.00 82.12 385 ASN A C 1
ATOM 3074 O O . ASN A 1 385 ? 5.129 1.627 -29.278 1.00 82.12 385 ASN A O 1
ATOM 3078 N N . THR A 1 386 ? 6.685 1.098 -27.758 1.00 87.88 386 THR A N 1
ATOM 3079 C CA . THR A 1 386 ? 6.185 -0.259 -27.460 1.00 87.88 386 THR A CA 1
ATOM 3080 C C . THR A 1 386 ? 5.792 -0.435 -25.999 1.00 87.88 386 THR A C 1
ATOM 3082 O O . THR A 1 386 ? 5.692 -1.559 -25.519 1.00 87.88 386 THR A O 1
ATOM 3085 N N . TRP A 1 387 ? 5.626 0.670 -25.273 1.00 88.44 387 TRP A N 1
ATOM 3086 C CA . TRP A 1 387 ? 5.076 0.630 -23.927 1.00 88.44 387 TRP A CA 1
ATOM 3087 C C . TRP A 1 387 ? 3.587 0.308 -24.000 1.00 88.44 387 TRP A C 1
ATOM 3089 O O . TRP A 1 387 ? 2.861 0.839 -24.842 1.00 88.44 387 TRP A O 1
ATOM 3099 N N . ARG A 1 388 ? 3.137 -0.552 -23.097 1.00 88.56 388 ARG A N 1
ATOM 3100 C CA . ARG A 1 388 ? 1.728 -0.885 -22.924 1.00 88.56 388 ARG A CA 1
ATOM 3101 C C . ARG A 1 388 ? 1.417 -0.947 -21.441 1.00 88.56 388 ARG A C 1
ATOM 3103 O O . ARG A 1 388 ? 2.211 -1.481 -20.673 1.00 88.56 388 ARG A O 1
ATOM 3110 N N . ALA A 1 389 ? 0.281 -0.390 -21.047 1.00 89.31 389 ALA A N 1
ATOM 3111 C CA . ALA A 1 389 ? -0.251 -0.558 -19.708 1.00 89.31 389 ALA A CA 1
ATOM 3112 C C . ALA A 1 389 ? -1.632 -1.203 -19.799 1.00 89.31 389 ALA A C 1
ATOM 3114 O O . ALA A 1 389 ? -2.468 -0.818 -20.612 1.00 89.31 389 ALA A O 1
ATOM 3115 N N . GLU A 1 390 ? -1.886 -2.188 -18.957 1.00 90.19 390 GLU A N 1
ATOM 3116 C CA . GLU A 1 390 ? -3.194 -2.789 -18.763 1.00 90.19 390 GLU A CA 1
ATOM 3117 C C . GLU A 1 390 ? -3.595 -2.584 -17.306 1.00 90.19 390 GLU A C 1
ATOM 3119 O O . GLU A 1 390 ? -2.841 -2.904 -16.391 1.00 90.19 390 GLU A O 1
ATOM 3124 N N . VAL A 1 391 ? -4.788 -2.041 -17.091 1.00 90.81 391 VAL A N 1
ATOM 3125 C CA . VAL A 1 391 ? -5.401 -1.907 -15.774 1.00 90.81 391 VAL A CA 1
ATOM 3126 C C . VAL A 1 391 ? -6.643 -2.782 -15.753 1.00 90.81 391 VAL A C 1
ATOM 3128 O O . VAL A 1 391 ? -7.634 -2.523 -16.437 1.00 90.81 391 VAL A O 1
ATOM 3131 N N . ASN A 1 392 ? -6.570 -3.849 -14.971 1.00 89.06 392 ASN A N 1
ATOM 3132 C CA . ASN A 1 392 ? -7.648 -4.798 -14.769 1.00 89.06 392 ASN A CA 1
ATOM 3133 C C . ASN A 1 392 ? -8.242 -4.584 -13.373 1.00 89.06 392 ASN A C 1
ATOM 3135 O O . ASN A 1 392 ? -7.581 -4.811 -12.359 1.00 89.06 392 ASN A O 1
ATOM 3139 N N . ILE A 1 393 ? -9.472 -4.091 -13.327 1.00 86.00 393 ILE A N 1
ATOM 3140 C CA . ILE A 1 393 ? -10.239 -3.821 -12.116 1.00 86.00 393 ILE A CA 1
ATOM 3141 C C . ILE A 1 393 ? -11.226 -4.975 -11.959 1.00 86.00 393 ILE A C 1
ATOM 3143 O O . ILE A 1 393 ? -12.288 -4.979 -12.573 1.00 86.00 393 ILE A O 1
ATOM 3147 N N . ALA A 1 394 ? -10.865 -5.957 -11.138 1.00 80.12 394 ALA A N 1
ATOM 3148 C CA . ALA A 1 394 ? -11.704 -7.114 -10.837 1.00 80.12 394 ALA A CA 1
ATOM 3149 C C . ALA A 1 394 ? -12.301 -7.002 -9.427 1.00 80.12 394 ALA A C 1
ATOM 3151 O O . ALA A 1 394 ? -11.785 -6.258 -8.596 1.00 80.12 394 ALA A O 1
ATOM 3152 N N . ASP A 1 395 ? -13.315 -7.818 -9.117 1.00 70.69 395 ASP A N 1
ATOM 3153 C CA . ASP A 1 395 ? -14.142 -7.780 -7.891 1.00 70.69 395 ASP A CA 1
ATOM 3154 C C . ASP A 1 395 ? -13.411 -7.672 -6.540 1.00 70.69 395 ASP A C 1
ATOM 3156 O O . ASP A 1 395 ? -14.059 -7.435 -5.525 1.00 70.69 395 ASP A O 1
ATOM 3160 N N . ARG A 1 396 ? -12.089 -7.886 -6.468 1.00 77.31 396 ARG A N 1
ATOM 3161 C CA . ARG A 1 396 ? -11.304 -7.832 -5.216 1.00 77.31 396 ARG A CA 1
ATOM 3162 C C . ARG A 1 396 ? -9.922 -7.186 -5.333 1.00 77.31 396 ARG A C 1
ATOM 3164 O O . ARG A 1 396 ? -9.199 -7.104 -4.330 1.00 77.31 396 ARG A O 1
ATOM 3171 N N . GLN A 1 397 ? -9.521 -6.762 -6.529 1.00 89.81 397 GLN A N 1
ATOM 3172 C CA . GLN A 1 397 ? -8.190 -6.209 -6.760 1.00 89.81 397 GLN A CA 1
ATOM 3173 C C . GLN A 1 397 ? -8.121 -5.339 -8.008 1.00 89.81 397 GLN A C 1
ATOM 3175 O O . GLN A 1 397 ? -8.860 -5.552 -8.967 1.00 89.81 397 GLN A O 1
ATOM 3180 N N . VAL A 1 398 ? -7.155 -4.429 -8.009 1.00 91.56 398 VAL A N 1
ATOM 3181 C CA . VAL A 1 398 ? -6.693 -3.768 -9.228 1.00 91.56 398 VAL A CA 1
ATOM 3182 C C . VAL A 1 398 ? -5.361 -4.394 -9.613 1.00 91.56 398 VAL A C 1
ATOM 3184 O O . VAL A 1 398 ? -4.462 -4.490 -8.782 1.00 91.56 398 VAL A O 1
ATOM 3187 N N . VAL A 1 399 ? -5.227 -4.848 -10.851 1.00 92.62 399 VAL A N 1
ATOM 3188 C CA . VAL A 1 399 ? -3.957 -5.309 -11.413 1.00 92.62 399 VAL A CA 1
ATOM 3189 C C . VAL A 1 399 ? -3.517 -4.291 -12.447 1.00 92.62 399 VAL A C 1
ATOM 3191 O O . VAL A 1 399 ? -4.242 -4.029 -13.402 1.00 92.62 399 VAL A O 1
ATOM 3194 N N . VAL A 1 400 ? -2.343 -3.710 -12.236 1.00 94.06 400 VAL A N 1
ATOM 3195 C CA . VAL A 1 400 ? -1.705 -2.786 -13.170 1.00 94.06 400 VAL A CA 1
ATOM 3196 C C . VAL A 1 400 ? -0.495 -3.489 -13.759 1.00 94.06 400 VAL A C 1
ATOM 3198 O O . VAL A 1 400 ? 0.473 -3.769 -13.053 1.00 94.06 400 VAL A O 1
ATOM 3201 N N . SER A 1 401 ? -0.558 -3.791 -15.047 1.00 93.19 401 SER A N 1
ATOM 3202 C CA . SER A 1 401 ? 0.505 -4.458 -15.788 1.00 93.19 401 SER A CA 1
ATOM 3203 C C . SER A 1 401 ? 1.121 -3.477 -16.771 1.00 93.19 401 SER A C 1
ATOM 3205 O O . SER A 1 401 ? 0.416 -2.911 -17.595 1.00 93.19 401 SER A O 1
ATOM 3207 N N . VAL A 1 402 ? 2.431 -3.274 -16.694 1.00 93.06 402 VAL A N 1
ATOM 3208 C CA . VAL A 1 402 ? 3.197 -2.465 -17.644 1.00 93.06 402 VAL A CA 1
ATOM 3209 C C . VAL A 1 402 ? 4.126 -3.388 -18.411 1.00 93.06 402 VAL A C 1
ATOM 3211 O O . VAL A 1 402 ? 4.942 -4.077 -17.799 1.00 93.06 402 VAL A O 1
ATOM 3214 N N . SER A 1 403 ? 4.031 -3.389 -19.734 1.00 94.00 403 SER A N 1
ATOM 3215 C CA . SER A 1 403 ? 4.888 -4.184 -20.601 1.00 94.00 403 SER A CA 1
ATOM 3216 C C . SER A 1 403 ? 5.628 -3.345 -21.635 1.00 94.00 403 SER A C 1
ATOM 3218 O O . SER A 1 403 ? 5.277 -2.192 -21.920 1.00 94.00 403 SER A O 1
ATOM 3220 N N . LYS A 1 404 ? 6.716 -3.917 -22.159 1.00 94.38 404 LYS A N 1
ATOM 3221 C CA . LYS A 1 404 ? 7.529 -3.287 -23.197 1.00 94.38 404 LYS A CA 1
ATOM 3222 C C . LYS A 1 404 ? 8.241 -4.309 -24.073 1.00 94.38 404 LYS A C 1
ATOM 3224 O O . LYS A 1 404 ? 8.857 -5.250 -23.571 1.00 94.38 404 LYS A O 1
ATOM 3229 N N . HIS A 1 405 ? 8.247 -4.052 -25.383 1.00 95.12 405 HIS A N 1
ATOM 3230 C CA . HIS A 1 405 ? 9.071 -4.813 -26.330 1.00 95.12 405 HIS A CA 1
ATOM 3231 C C . HIS A 1 405 ? 10.530 -4.363 -26.360 1.00 95.12 405 HIS A C 1
ATOM 3233 O O . HIS A 1 405 ? 10.852 -3.175 -26.483 1.00 95.12 405 HIS A O 1
ATOM 3239 N N . GLU A 1 406 ? 11.409 -5.352 -26.348 1.00 96.81 406 GLU A N 1
ATOM 3240 C CA . GLU A 1 406 ? 12.852 -5.249 -26.505 1.00 96.81 406 GLU A CA 1
ATOM 3241 C C . GLU A 1 406 ? 13.280 -6.138 -27.684 1.00 96.81 406 GLU A C 1
ATOM 3243 O O . GLU A 1 406 ? 12.645 -7.147 -27.986 1.00 96.81 406 GLU A O 1
ATOM 3248 N N . ARG A 1 407 ? 14.367 -5.779 -28.370 1.00 97.12 407 ARG A N 1
ATOM 3249 C CA . ARG A 1 407 ? 14.892 -6.568 -29.498 1.00 97.12 407 ARG A CA 1
ATOM 3250 C C . ARG A 1 407 ? 16.404 -6.623 -29.505 1.00 97.12 407 ARG A C 1
ATOM 3252 O O . ARG A 1 407 ? 17.060 -5.731 -28.966 1.00 97.12 407 ARG A O 1
ATOM 3259 N N . SER A 1 408 ? 16.962 -7.617 -30.178 1.00 97.56 408 SER A N 1
ATOM 3260 C CA . SER A 1 408 ? 18.395 -7.737 -30.416 1.00 97.56 408 SER A CA 1
ATOM 3261 C C . SER A 1 408 ? 18.988 -6.440 -30.980 1.00 97.56 408 SER A C 1
ATOM 3263 O O . SER A 1 408 ? 18.388 -5.737 -31.802 1.00 97.56 408 SER A O 1
ATOM 3265 N N . GLU A 1 409 ? 20.206 -6.096 -30.557 1.00 96.56 409 GLU A N 1
ATOM 3266 C CA . GLU A 1 409 ? 20.922 -4.971 -31.174 1.00 96.56 409 GLU A CA 1
ATOM 3267 C C . GLU A 1 409 ? 21.328 -5.290 -32.616 1.00 96.56 409 GLU A C 1
ATOM 3269 O O . GLU A 1 409 ? 21.332 -4.389 -33.467 1.00 96.56 409 GLU A O 1
ATOM 3274 N N . CYS A 1 410 ? 21.621 -6.570 -32.875 1.00 93.38 410 CYS A N 1
ATOM 3275 C CA . CYS A 1 410 ? 21.932 -7.098 -34.192 1.00 93.38 410 CYS A CA 1
ATOM 3276 C C . CYS A 1 410 ? 20.700 -7.045 -35.102 1.00 93.38 410 CYS A C 1
ATOM 3278 O O . CYS A 1 410 ? 19.607 -7.453 -34.711 1.00 93.38 410 CYS A O 1
ATOM 3280 N N . LYS A 1 411 ? 20.896 -6.537 -36.323 1.00 93.06 411 LYS A N 1
ATOM 3281 C CA . LYS A 1 411 ? 19.865 -6.474 -37.371 1.00 93.06 411 LYS A CA 1
ATOM 3282 C C . LYS A 1 411 ? 19.900 -7.673 -38.323 1.00 93.06 411 LYS A C 1
ATOM 3284 O O . LYS A 1 411 ? 19.054 -7.752 -39.204 1.00 93.06 411 LYS A O 1
ATOM 3289 N N . GLN A 1 412 ? 20.899 -8.548 -38.206 1.00 95.88 412 GLN A N 1
ATOM 3290 C CA . GLN A 1 412 ? 20.992 -9.740 -39.045 1.00 95.88 412 GLN A CA 1
ATOM 3291 C C . GLN A 1 412 ? 19.946 -10.752 -38.590 1.00 95.88 412 GLN A C 1
ATOM 3293 O O . GLN A 1 412 ? 19.885 -11.080 -37.408 1.00 95.88 412 GLN A O 1
ATOM 3298 N N . GLU A 1 413 ? 19.161 -11.258 -39.537 1.00 95.62 413 GLU A N 1
ATOM 3299 C CA . GLU A 1 413 ? 18.083 -12.220 -39.283 1.00 95.62 413 GLU A CA 1
ATOM 3300 C C . GLU A 1 413 ? 18.574 -13.478 -38.542 1.00 95.62 413 GLU A C 1
ATOM 3302 O O . GLU A 1 413 ? 17.864 -14.009 -37.697 1.00 95.62 413 GLU A O 1
ATOM 3307 N N . GLU A 1 414 ? 19.815 -13.908 -38.786 1.00 96.69 414 GLU A N 1
ATOM 3308 C CA . GLU A 1 414 ? 20.452 -15.076 -38.152 1.00 96.69 414 GLU A CA 1
ATOM 3309 C C . GLU A 1 414 ? 20.746 -14.916 -36.653 1.00 96.69 414 GLU A C 1
ATOM 3311 O O . GLU A 1 414 ? 20.928 -15.905 -35.937 1.00 96.69 414 GLU A O 1
ATOM 3316 N N . ALA A 1 415 ? 20.772 -13.677 -36.168 1.00 96.00 415 ALA A N 1
ATOM 3317 C CA . ALA A 1 415 ? 21.018 -13.330 -34.772 1.00 96.00 415 ALA A CA 1
ATOM 3318 C C . ALA A 1 415 ? 19.889 -12.467 -34.182 1.00 96.00 415 ALA A C 1
ATOM 3320 O O . ALA A 1 415 ? 20.062 -11.858 -33.124 1.00 96.00 415 ALA A O 1
ATOM 3321 N N . PHE A 1 416 ? 18.750 -12.379 -34.878 1.00 97.06 416 PHE A N 1
ATOM 3322 C CA . PHE A 1 416 ? 17.625 -11.562 -34.454 1.00 97.06 416 PHE A CA 1
ATOM 3323 C C . PHE A 1 416 ? 16.772 -12.297 -33.421 1.00 97.06 416 PHE A C 1
ATOM 3325 O O . PHE A 1 416 ? 16.424 -13.465 -33.594 1.00 97.06 416 PHE A O 1
ATOM 3332 N N . PHE A 1 417 ? 16.399 -11.600 -32.359 1.00 97.06 417 PHE A N 1
ATOM 3333 C CA . PHE A 1 417 ? 15.392 -12.050 -31.406 1.00 97.06 417 PHE A CA 1
ATOM 3334 C C . PHE A 1 417 ? 14.688 -10.824 -30.829 1.00 97.06 417 PHE A C 1
ATOM 3336 O O . PHE A 1 417 ? 15.247 -9.724 -30.799 1.00 97.06 417 PHE A O 1
ATOM 3343 N N . GLU A 1 418 ? 13.474 -11.010 -30.345 1.00 97.25 418 GLU A N 1
ATOM 3344 C CA . GLU A 1 418 ? 12.718 -9.986 -29.634 1.00 97.25 418 GLU A CA 1
ATOM 3345 C C . GLU A 1 418 ? 11.972 -10.614 -28.469 1.00 97.25 418 GLU A C 1
ATOM 3347 O O . GLU A 1 418 ? 11.685 -11.809 -28.472 1.00 97.25 418 GLU A O 1
ATOM 3352 N N . PHE A 1 419 ? 11.706 -9.825 -27.440 1.00 97.06 419 PHE A N 1
ATOM 3353 C CA . PHE A 1 419 ? 10.977 -10.293 -26.276 1.00 97.06 419 PHE A CA 1
ATOM 3354 C C . PHE A 1 419 ? 10.137 -9.174 -25.675 1.00 97.06 419 PHE A C 1
ATOM 3356 O O . PHE A 1 419 ? 10.447 -7.987 -25.812 1.00 97.06 419 PHE A O 1
ATOM 3363 N N . GLU A 1 420 ? 9.068 -9.568 -24.999 1.00 95.88 420 GLU A N 1
ATOM 3364 C CA . GLU A 1 420 ? 8.236 -8.692 -24.189 1.00 95.88 420 GLU A CA 1
ATOM 3365 C C . GLU A 1 420 ? 8.489 -9.007 -22.723 1.00 95.88 420 GLU A C 1
ATOM 3367 O O . GLU A 1 420 ? 8.446 -10.168 -22.310 1.00 95.88 420 GLU A O 1
ATOM 3372 N N . TRP A 1 421 ? 8.765 -7.978 -21.930 1.00 95.81 421 TRP A N 1
ATOM 3373 C CA . TRP A 1 421 ? 8.714 -8.100 -20.481 1.00 95.81 421 TRP A CA 1
ATOM 3374 C C . TRP A 1 421 ? 7.487 -7.385 -19.938 1.00 95.81 421 TRP A C 1
ATOM 3376 O O . TRP A 1 421 ? 7.023 -6.409 -20.520 1.00 95.81 421 TRP A O 1
ATOM 3386 N N . GLU A 1 422 ? 6.990 -7.867 -18.806 1.00 95.25 422 GLU A N 1
ATOM 3387 C CA . GLU A 1 422 ? 5.803 -7.387 -18.112 1.00 95.25 422 GLU A CA 1
ATOM 3388 C C . GLU A 1 422 ? 6.112 -7.245 -16.617 1.00 95.25 422 GLU A C 1
ATOM 3390 O O . GLU A 1 422 ? 6.606 -8.175 -15.975 1.00 95.25 422 GLU A O 1
ATOM 3395 N N . ASN A 1 423 ? 5.811 -6.072 -16.068 1.00 93.81 423 ASN A N 1
ATOM 3396 C CA . ASN A 1 423 ? 5.760 -5.791 -14.642 1.00 93.81 423 ASN A CA 1
ATOM 3397 C C . ASN A 1 423 ? 4.295 -5.707 -14.214 1.00 93.81 423 ASN A C 1
ATOM 3399 O O . ASN A 1 423 ? 3.595 -4.791 -14.634 1.00 93.81 423 ASN A O 1
ATOM 3403 N N . SER A 1 424 ? 3.836 -6.633 -13.381 1.00 94.06 424 SER A N 1
ATOM 3404 C CA . SER A 1 424 ? 2.457 -6.694 -12.908 1.00 94.06 424 SER A CA 1
ATOM 3405 C C . SER A 1 424 ? 2.393 -6.401 -11.414 1.00 94.06 424 SER A C 1
ATOM 3407 O O . SER A 1 424 ? 2.891 -7.178 -10.597 1.00 94.06 424 SER A O 1
ATOM 3409 N N . CYS A 1 425 ? 1.754 -5.290 -11.062 1.00 94.44 425 CYS A N 1
ATOM 3410 C CA . CYS A 1 425 ? 1.490 -4.866 -9.694 1.00 94.44 425 CYS A CA 1
ATOM 3411 C C . CYS A 1 425 ? 0.027 -5.145 -9.340 1.00 94.44 425 CYS A C 1
ATOM 3413 O O . CYS A 1 425 ? -0.889 -4.679 -10.015 1.00 94.44 425 CYS A O 1
ATOM 3415 N N . GLN A 1 426 ? -0.198 -5.893 -8.266 1.00 92.25 426 GLN A N 1
ATOM 3416 C CA . GLN A 1 426 ? -1.524 -6.198 -7.745 1.00 92.25 426 GLN A CA 1
ATOM 3417 C C . GLN A 1 426 ? -1.790 -5.341 -6.513 1.00 92.25 426 GLN A C 1
ATOM 3419 O O . GLN A 1 426 ? -0.995 -5.325 -5.575 1.00 92.25 426 GLN A O 1
ATOM 3424 N N . PHE A 1 427 ? -2.937 -4.680 -6.487 1.00 92.69 427 PHE A N 1
ATOM 3425 C CA . PHE A 1 427 ? -3.366 -3.787 -5.421 1.00 92.69 427 PHE A CA 1
ATOM 3426 C C . PHE A 1 427 ? -4.674 -4.262 -4.785 1.00 92.69 427 PHE A C 1
ATOM 3428 O O . PHE A 1 427 ? -5.424 -5.067 -5.350 1.00 92.69 427 PHE A O 1
ATOM 3435 N N . ASP A 1 428 ? -4.974 -3.761 -3.589 1.00 87.31 428 ASP A N 1
ATOM 3436 C CA . ASP A 1 428 ? -6.358 -3.737 -3.120 1.00 87.31 428 ASP A CA 1
ATOM 3437 C C . ASP A 1 428 ? -7.227 -2.818 -4.003 1.00 87.31 428 ASP A C 1
ATOM 3439 O O . ASP A 1 428 ? -6.745 -2.009 -4.791 1.00 87.31 428 ASP A O 1
ATOM 3443 N N . LEU A 1 429 ? -8.545 -2.971 -3.907 1.00 85.69 429 LEU A N 1
ATOM 3444 C CA . LEU A 1 429 ? -9.487 -2.218 -4.744 1.00 85.69 429 LEU A CA 1
ATOM 3445 C C . LEU A 1 429 ? -9.542 -0.710 -4.439 1.00 85.69 429 LEU A C 1
ATOM 3447 O O . LEU A 1 429 ? -10.067 0.058 -5.248 1.00 85.69 429 LEU A O 1
ATOM 3451 N N . LEU A 1 430 ? -9.028 -0.294 -3.276 1.00 86.56 430 LEU A N 1
ATOM 3452 C CA . LEU A 1 430 ? -8.880 1.118 -2.915 1.00 86.56 430 LEU A CA 1
ATOM 3453 C C . LEU A 1 430 ? -7.547 1.704 -3.376 1.00 86.56 430 LEU A C 1
ATOM 3455 O O . LEU A 1 430 ? -7.355 2.902 -3.212 1.00 86.56 430 LEU A O 1
ATOM 3459 N N . MET A 1 431 ? -6.645 0.897 -3.946 1.00 91.50 431 MET A N 1
ATOM 3460 C CA . MET A 1 431 ? -5.285 1.319 -4.276 1.00 91.50 431 MET A CA 1
ATOM 3461 C C . MET A 1 431 ? -4.559 1.934 -3.063 1.00 91.50 431 MET A C 1
ATOM 3463 O O . MET A 1 431 ? -3.846 2.922 -3.185 1.00 91.50 431 MET A O 1
ATOM 3467 N N . TRP A 1 432 ? -4.751 1.375 -1.868 1.00 84.06 432 TRP A N 1
ATOM 3468 C CA . TRP A 1 432 ? -4.054 1.781 -0.638 1.00 84.06 432 TRP A CA 1
ATOM 3469 C C . TRP A 1 432 ? -2.888 0.851 -0.306 1.00 84.06 432 TRP A C 1
ATOM 3471 O O . TRP A 1 432 ? -1.940 1.239 0.382 1.00 84.06 432 TRP A O 1
ATOM 3481 N N . GLU A 1 433 ? -2.946 -0.387 -0.792 1.00 81.62 433 GLU A N 1
ATOM 3482 C CA . GLU A 1 433 ? -1.908 -1.389 -0.592 1.00 81.62 433 GLU A CA 1
ATOM 3483 C C . GLU A 1 433 ? -1.558 -2.093 -1.900 1.00 81.62 433 GLU A C 1
ATOM 3485 O O . GLU A 1 433 ? -2.428 -2.594 -2.609 1.00 81.62 433 GLU A O 1
ATOM 3490 N N . MET A 1 434 ? -0.257 -2.197 -2.158 1.00 88.50 434 MET A N 1
ATOM 3491 C CA . MET A 1 434 ? 0.311 -3.078 -3.170 1.00 88.50 434 MET A CA 1
ATOM 3492 C C . MET A 1 434 ? 0.517 -4.464 -2.548 1.00 88.50 434 MET A C 1
ATOM 3494 O O . MET A 1 434 ? 1.400 -4.651 -1.712 1.00 88.50 434 MET A O 1
ATOM 3498 N N . LYS A 1 435 ? -0.329 -5.418 -2.938 1.00 84.00 435 LYS A N 1
ATOM 3499 C CA . LYS A 1 435 ? -0.354 -6.795 -2.427 1.00 84.00 435 LYS A CA 1
ATOM 3500 C C . LYS A 1 435 ? 0.766 -7.651 -3.001 1.00 84.00 435 LYS A C 1
ATOM 3502 O O . LYS A 1 435 ? 1.332 -8.466 -2.281 1.00 84.00 435 LYS A O 1
ATOM 3507 N N . ASP A 1 436 ? 1.051 -7.484 -4.289 1.00 86.38 436 ASP A N 1
ATOM 3508 C CA . ASP A 1 436 ? 2.064 -8.267 -4.990 1.00 86.38 436 ASP A CA 1
ATOM 3509 C C . ASP A 1 436 ? 2.691 -7.468 -6.133 1.00 86.38 436 ASP A C 1
ATOM 3511 O O . ASP A 1 436 ? 2.068 -6.566 -6.700 1.00 86.38 436 ASP A O 1
ATOM 3515 N N . VAL A 1 437 ? 3.931 -7.816 -6.467 1.00 89.44 437 VAL A N 1
ATOM 3516 C CA . VAL A 1 437 ? 4.633 -7.331 -7.653 1.00 89.44 437 VAL A CA 1
ATOM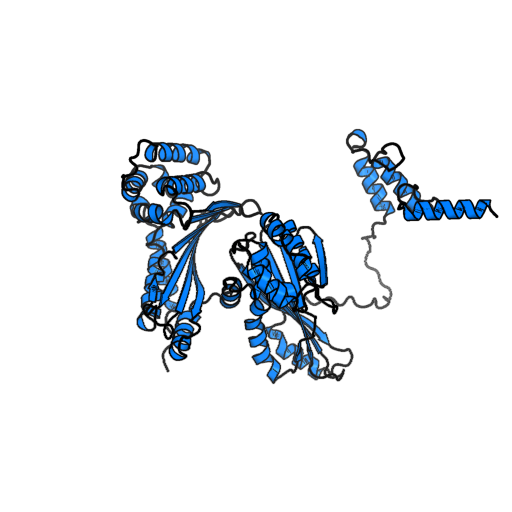 3517 C C . VAL A 1 437 ? 5.392 -8.482 -8.269 1.00 89.44 437 VAL A C 1
ATOM 3519 O O . VAL A 1 437 ? 6.287 -9.060 -7.652 1.00 89.44 437 VAL A O 1
ATOM 3522 N N . SER A 1 438 ? 5.077 -8.756 -9.526 1.00 90.75 438 SER A N 1
ATOM 3523 C CA . SER A 1 438 ? 5.787 -9.732 -10.334 1.00 90.75 438 SER A CA 1
ATOM 3524 C C . SER A 1 438 ? 6.391 -9.060 -11.556 1.00 90.75 438 SER A C 1
ATOM 3526 O O . SER A 1 438 ? 5.826 -8.132 -12.130 1.00 90.75 438 SER A O 1
ATOM 3528 N N . TRP A 1 439 ? 7.562 -9.539 -11.952 1.00 92.38 439 TRP A N 1
ATOM 3529 C CA . TRP A 1 439 ? 8.233 -9.115 -13.169 1.00 92.38 439 TRP A CA 1
ATOM 3530 C C . TRP A 1 439 ? 8.649 -10.363 -13.938 1.00 92.38 439 TRP A C 1
ATOM 3532 O O . TRP A 1 439 ? 9.190 -11.299 -13.342 1.00 92.38 439 TRP A O 1
ATOM 3542 N N . ARG A 1 440 ? 8.378 -10.398 -15.243 1.00 93.94 440 ARG A N 1
ATOM 3543 C CA . ARG A 1 440 ? 8.649 -11.564 -16.092 1.00 93.94 440 ARG A CA 1
ATOM 3544 C C . ARG A 1 440 ? 8.859 -11.186 -17.551 1.00 93.94 440 ARG A C 1
ATOM 3546 O O . ARG A 1 440 ? 8.406 -10.140 -17.996 1.00 93.94 440 ARG A O 1
ATOM 3553 N N . ILE A 1 441 ? 9.465 -12.093 -18.306 1.00 95.62 441 ILE A N 1
ATOM 3554 C CA . ILE A 1 441 ? 9.396 -12.119 -19.768 1.00 95.62 441 ILE A CA 1
ATOM 3555 C C . ILE A 1 441 ? 8.133 -12.890 -20.146 1.00 95.62 441 ILE A C 1
ATOM 3557 O O . ILE A 1 441 ? 8.005 -14.072 -19.814 1.00 95.62 441 ILE A O 1
ATOM 3561 N N . SER A 1 442 ? 7.182 -12.188 -20.759 1.00 94.25 442 SER A N 1
ATOM 3562 C CA . SER A 1 442 ? 5.878 -12.718 -21.163 1.00 94.25 442 SER A CA 1
ATOM 3563 C C . SER A 1 442 ? 5.911 -13.343 -22.556 1.00 94.25 442 SER A C 1
ATOM 3565 O O . SER A 1 442 ? 5.133 -14.257 -22.816 1.00 94.25 442 SER A O 1
ATOM 3567 N N . ASP A 1 443 ? 6.822 -12.899 -23.423 1.00 95.31 443 ASP A N 1
ATOM 3568 C CA . ASP A 1 443 ? 6.958 -13.403 -24.789 1.00 95.31 443 ASP A CA 1
ATOM 3569 C C . ASP A 1 443 ? 8.424 -13.371 -25.244 1.00 95.31 443 ASP A C 1
ATOM 3571 O O . ASP A 1 443 ? 9.157 -12.441 -24.910 1.00 95.31 443 ASP A O 1
ATOM 3575 N N . LEU A 1 444 ? 8.856 -14.376 -26.006 1.00 96.44 444 LEU A N 1
ATOM 3576 C CA . LEU A 1 444 ? 10.190 -14.469 -26.604 1.00 96.44 444 LEU A CA 1
ATOM 3577 C C . LEU A 1 444 ? 10.050 -15.052 -28.009 1.00 96.44 444 LEU A C 1
ATOM 3579 O O . LEU A 1 444 ? 9.656 -16.207 -28.178 1.00 96.44 444 LEU A O 1
ATOM 3583 N N . ARG A 1 445 ? 10.417 -14.259 -29.014 1.00 96.50 445 ARG A N 1
ATOM 3584 C CA . ARG A 1 445 ? 10.292 -14.610 -30.426 1.00 96.50 445 ARG A CA 1
ATOM 3585 C C . ARG A 1 445 ? 11.638 -14.575 -31.124 1.00 96.50 445 ARG A C 1
ATOM 3587 O O . ARG A 1 445 ? 12.514 -13.756 -30.837 1.00 96.50 445 ARG A O 1
ATOM 3594 N N . PHE A 1 446 ? 11.764 -15.459 -32.100 1.00 96.44 446 PHE A N 1
ATOM 3595 C CA . PHE A 1 446 ? 12.925 -15.565 -32.966 1.00 96.44 446 PHE A CA 1
ATOM 3596 C C . PHE A 1 446 ? 12.500 -15.333 -34.408 1.00 96.44 446 PHE A C 1
ATOM 3598 O O . PHE A 1 446 ? 11.392 -15.694 -34.809 1.00 96.44 446 PHE A O 1
ATOM 3605 N N . HIS A 1 447 ? 13.393 -14.750 -35.202 1.00 96.25 447 HIS A N 1
ATOM 3606 C CA . HIS A 1 447 ? 13.207 -14.755 -36.642 1.00 96.25 447 HIS A CA 1
ATOM 3607 C C . HIS A 1 447 ? 13.299 -16.201 -37.152 1.00 96.25 447 HIS A C 1
ATOM 3609 O O . HIS A 1 447 ? 14.034 -17.021 -36.602 1.00 96.25 447 HIS A O 1
ATOM 3615 N N . ASN A 1 448 ? 12.619 -16.525 -38.251 1.00 96.31 448 ASN A N 1
ATOM 3616 C CA . ASN A 1 448 ? 12.653 -17.877 -38.827 1.00 96.31 448 ASN A CA 1
ATOM 3617 C C . ASN A 1 448 ? 14.053 -18.316 -39.314 1.00 96.31 448 ASN A C 1
ATOM 3619 O O . ASN A 1 448 ? 14.256 -19.488 -39.615 1.00 96.31 448 ASN A O 1
ATOM 3623 N N . LYS A 1 449 ? 15.012 -17.384 -39.387 1.00 97.06 449 LYS A N 1
ATOM 3624 C CA . LYS A 1 449 ? 16.416 -17.645 -39.736 1.00 97.06 449 LYS A CA 1
ATOM 3625 C C . LYS A 1 449 ? 17.366 -17.590 -38.543 1.00 97.06 449 LYS A C 1
ATOM 3627 O O . LYS A 1 449 ? 18.557 -17.812 -38.738 1.00 97.06 449 LYS A O 1
ATOM 3632 N N . THR A 1 450 ? 16.886 -17.286 -37.337 1.00 96.94 450 THR A N 1
ATOM 3633 C CA . THR A 1 450 ? 17.754 -17.192 -36.161 1.00 96.94 450 THR A CA 1
ATOM 3634 C C . THR A 1 450 ? 18.429 -18.533 -35.913 1.00 96.94 450 THR A C 1
ATOM 3636 O O . THR A 1 450 ? 17.763 -19.562 -35.804 1.00 96.94 450 THR A O 1
ATOM 3639 N N . THR A 1 451 ? 19.754 -18.522 -35.818 1.00 97.69 451 THR A N 1
ATOM 3640 C CA . THR A 1 451 ? 20.556 -19.730 -35.611 1.00 97.69 451 THR A CA 1
ATOM 3641 C C . THR A 1 451 ? 20.225 -20.398 -34.281 1.00 97.69 451 THR A C 1
ATOM 3643 O O . THR A 1 451 ? 19.925 -19.729 -33.289 1.00 97.69 451 THR A O 1
ATOM 3646 N N . LYS A 1 452 ? 20.314 -21.732 -34.243 1.00 97.44 452 LYS A N 1
ATOM 3647 C CA . LYS A 1 452 ? 20.028 -22.515 -33.035 1.00 97.44 452 LYS A CA 1
ATOM 3648 C C . LYS A 1 452 ? 20.903 -22.096 -31.850 1.00 97.44 452 LYS A C 1
ATOM 3650 O O . LYS A 1 452 ? 20.392 -21.966 -30.748 1.00 97.44 452 LYS A O 1
ATOM 3655 N N . ASP A 1 453 ? 22.174 -21.779 -32.091 1.00 97.75 453 ASP A N 1
ATOM 3656 C CA . ASP A 1 453 ? 23.094 -21.324 -31.043 1.00 97.75 453 ASP A CA 1
ATOM 3657 C C . ASP A 1 453 ? 22.616 -20.028 -30.367 1.00 97.75 453 ASP A C 1
ATOM 3659 O O . ASP A 1 453 ? 22.698 -19.892 -29.146 1.00 97.75 453 ASP A O 1
ATOM 3663 N N . VAL A 1 454 ? 22.071 -19.081 -31.142 1.00 96.81 454 VAL A N 1
ATOM 3664 C CA . VAL A 1 454 ? 21.500 -17.837 -30.604 1.00 96.81 454 VAL A CA 1
ATOM 3665 C C . VAL A 1 454 ? 20.196 -18.111 -29.856 1.00 96.81 454 VAL A C 1
ATOM 3667 O O . VAL A 1 454 ? 19.982 -17.521 -28.798 1.00 96.81 454 VAL A O 1
ATOM 3670 N N . GLN A 1 455 ? 19.348 -19.013 -30.364 1.00 97.44 455 GLN A N 1
ATOM 3671 C CA . GLN A 1 455 ? 18.115 -19.418 -29.680 1.00 97.44 455 GLN A CA 1
ATOM 3672 C C . GLN A 1 455 ? 18.418 -20.066 -28.325 1.00 97.44 455 GLN A C 1
ATOM 3674 O O . GLN A 1 455 ? 17.896 -19.617 -27.304 1.00 97.44 455 GLN A O 1
ATOM 3679 N N . ASP A 1 456 ? 19.311 -21.058 -28.304 1.00 97.06 456 ASP A N 1
ATOM 3680 C CA . ASP A 1 456 ? 19.717 -21.788 -27.103 1.00 97.06 456 ASP A CA 1
ATOM 3681 C C . ASP A 1 456 ? 20.377 -20.839 -26.089 1.00 97.06 456 ASP A C 1
ATOM 3683 O O . ASP A 1 456 ? 20.086 -20.899 -24.890 1.00 97.06 456 ASP A O 1
ATOM 3687 N N . LEU A 1 457 ? 21.221 -19.906 -26.554 1.00 97.69 457 LEU A N 1
ATOM 3688 C CA . LEU A 1 457 ? 21.825 -18.884 -25.698 1.00 97.69 457 LEU A CA 1
ATOM 3689 C C . LEU A 1 457 ? 20.771 -17.941 -25.107 1.00 97.69 457 LEU A C 1
ATOM 3691 O O . LEU A 1 457 ? 20.782 -17.705 -23.898 1.00 97.69 457 LEU A O 1
ATOM 3695 N N . ALA A 1 458 ? 19.865 -17.407 -25.930 1.00 96.56 458 ALA A N 1
ATOM 3696 C CA . ALA A 1 458 ? 18.825 -16.490 -25.475 1.00 96.56 458 ALA A CA 1
ATOM 3697 C C . ALA A 1 458 ? 17.886 -17.168 -24.473 1.00 96.56 458 ALA A C 1
ATOM 3699 O O . ALA A 1 458 ? 17.659 -16.629 -23.393 1.00 96.56 458 ALA A O 1
ATOM 3700 N N . GLN A 1 459 ? 17.415 -18.381 -24.772 1.00 96.31 459 GLN A N 1
ATOM 3701 C CA . GLN A 1 459 ? 16.588 -19.164 -23.854 1.00 96.31 459 GLN A CA 1
ATOM 3702 C C . GLN A 1 459 ? 17.321 -19.445 -22.545 1.00 96.31 459 GLN A C 1
ATOM 3704 O O . GLN A 1 459 ? 16.755 -19.232 -21.480 1.00 96.31 459 GLN A O 1
ATOM 3709 N N . LYS A 1 460 ? 18.594 -19.852 -22.593 1.00 96.00 460 LYS A N 1
ATOM 3710 C CA . LYS A 1 460 ? 19.392 -20.111 -21.389 1.00 96.00 460 LYS A CA 1
ATOM 3711 C C . LYS A 1 460 ? 19.551 -18.867 -20.514 1.00 96.00 460 LYS A C 1
ATOM 3713 O O . LYS A 1 460 ? 19.416 -18.959 -19.296 1.00 96.00 460 LYS A O 1
ATOM 3718 N N . VAL A 1 461 ? 19.871 -17.723 -21.116 1.00 96.44 461 VAL A N 1
ATOM 3719 C CA . VAL A 1 461 ? 20.138 -16.472 -20.389 1.00 96.44 461 VAL A CA 1
ATOM 3720 C C . VAL A 1 461 ? 18.843 -15.843 -19.861 1.00 96.44 461 VAL A C 1
ATOM 3722 O O . VAL A 1 461 ? 18.846 -15.269 -18.774 1.00 96.44 461 VAL A O 1
ATOM 3725 N N . LEU A 1 462 ? 17.733 -15.975 -20.593 1.00 95.56 462 LEU A N 1
ATOM 3726 C CA . LEU A 1 462 ? 16.429 -15.418 -20.222 1.00 95.56 462 LEU A CA 1
ATOM 3727 C C . LEU A 1 462 ? 15.564 -16.383 -19.393 1.00 95.56 462 LEU A C 1
ATOM 3729 O O . LEU A 1 462 ? 14.610 -15.937 -18.764 1.00 95.56 462 LEU A O 1
ATOM 3733 N N . ALA A 1 463 ? 15.893 -17.677 -19.320 1.00 93.88 463 ALA A N 1
ATOM 3734 C CA . ALA A 1 463 ? 15.135 -18.684 -18.566 1.00 93.88 463 ALA A CA 1
ATOM 3735 C C . ALA A 1 463 ? 14.798 -18.297 -17.113 1.00 93.88 463 ALA A C 1
ATOM 3737 O O . ALA A 1 463 ? 13.669 -18.560 -16.705 1.00 93.88 463 ALA A O 1
ATOM 3738 N N . PRO A 1 464 ? 15.687 -17.646 -16.328 1.00 92.38 464 PRO A N 1
ATOM 3739 C CA . PRO A 1 464 ? 15.349 -17.217 -14.965 1.00 92.38 464 PRO A CA 1
ATOM 3740 C C . PRO A 1 464 ? 14.199 -16.201 -14.890 1.00 92.38 464 PRO A C 1
ATOM 3742 O O . PRO A 1 464 ? 13.640 -15.978 -13.818 1.00 92.38 464 PRO A O 1
ATOM 3745 N N . TYR A 1 465 ? 13.885 -15.564 -16.016 1.00 91.81 465 TYR A N 1
ATOM 3746 C CA . TYR A 1 465 ? 12.956 -14.451 -16.148 1.00 91.81 465 TYR A CA 1
ATOM 3747 C C . TYR A 1 465 ? 11.681 -14.813 -16.908 1.00 91.81 465 TYR A C 1
ATOM 3749 O O . TYR A 1 465 ? 10.671 -14.124 -16.779 1.00 91.81 465 TYR A O 1
ATOM 3757 N N . ILE A 1 466 ? 11.713 -15.878 -17.705 1.00 90.31 466 ILE A N 1
ATOM 3758 C CA . ILE A 1 466 ? 10.541 -16.384 -18.414 1.00 90.31 466 ILE A CA 1
ATOM 3759 C C . ILE A 1 466 ? 9.636 -17.038 -17.371 1.00 90.31 466 ILE A C 1
ATOM 3761 O O . ILE A 1 466 ? 10.013 -18.033 -16.747 1.00 90.31 466 ILE A O 1
ATOM 3765 N N . SER A 1 467 ? 8.427 -16.499 -17.166 1.00 74.75 467 SER A N 1
ATOM 3766 C CA . SER A 1 467 ? 7.427 -17.258 -16.408 1.00 74.75 467 SER A CA 1
ATOM 3767 C C . SER A 1 467 ? 7.202 -18.535 -17.188 1.00 74.75 467 SER A C 1
ATOM 3769 O O . SER A 1 467 ? 6.949 -18.396 -18.380 1.00 74.75 467 SER A O 1
ATOM 3771 N N . ILE A 1 468 ? 7.334 -19.717 -16.567 1.00 48.19 468 ILE A N 1
ATOM 3772 C CA . ILE A 1 468 ? 7.120 -21.013 -17.228 1.00 48.19 468 ILE A CA 1
ATOM 3773 C C . ILE A 1 468 ? 5.825 -20.894 -18.024 1.00 48.19 468 ILE A C 1
ATOM 3775 O O . ILE A 1 468 ? 4.727 -20.947 -17.465 1.00 48.19 468 ILE A O 1
ATOM 3779 N N . LEU A 1 469 ? 5.972 -20.635 -19.322 1.00 40.09 469 LEU A N 1
ATOM 3780 C CA . LEU A 1 469 ? 4.861 -20.534 -20.231 1.00 40.09 469 LEU A CA 1
ATOM 3781 C C . LEU A 1 469 ? 4.262 -21.927 -20.137 1.00 40.09 469 LEU A C 1
ATOM 3783 O O . LEU A 1 469 ? 4.962 -22.912 -20.386 1.00 40.09 469 LEU A O 1
ATOM 3787 N N . LYS A 1 470 ? 2.991 -22.043 -19.729 1.00 34.12 470 LYS A N 1
ATOM 3788 C CA . LYS A 1 470 ? 2.242 -23.230 -20.144 1.00 34.12 470 LYS A CA 1
ATOM 3789 C C . LYS A 1 470 ? 2.500 -23.297 -21.645 1.00 34.12 470 LYS A C 1
ATOM 3791 O O . LYS A 1 470 ? 2.218 -22.281 -22.285 1.00 34.12 470 LYS A O 1
ATOM 3796 N N . PRO A 1 471 ? 3.154 -24.359 -22.153 1.00 29.08 471 PRO A N 1
ATOM 3797 C CA . PRO A 1 471 ? 3.664 -24.372 -23.509 1.00 29.08 471 PRO A CA 1
ATOM 3798 C C . PRO A 1 471 ? 2.538 -23.898 -24.404 1.00 29.08 471 PRO A C 1
ATOM 3800 O O . PRO A 1 471 ? 1.439 -24.455 -24.360 1.00 29.08 471 PRO A O 1
ATOM 3803 N N . PHE A 1 472 ? 2.798 -22.784 -25.086 1.00 32.53 472 PHE A N 1
ATOM 3804 C CA . PHE A 1 472 ? 1.924 -22.265 -26.112 1.00 32.53 472 PHE A CA 1
ATOM 3805 C C . PHE A 1 472 ? 1.747 -23.451 -27.050 1.00 32.53 472 PHE A C 1
ATOM 3807 O O . PHE A 1 472 ? 2.716 -23.883 -27.677 1.00 32.53 472 PHE A O 1
ATOM 3814 N N . GLN A 1 473 ? 0.569 -24.081 -27.026 1.00 30.27 473 GLN A N 1
ATOM 3815 C CA . GLN A 1 473 ? 0.219 -25.016 -28.074 1.00 30.27 473 GLN A CA 1
ATOM 3816 C C . GLN A 1 473 ? 0.284 -24.149 -29.317 1.00 30.27 473 GLN A C 1
ATOM 3818 O O . GLN A 1 473 ? -0.554 -23.266 -29.496 1.00 30.27 473 GLN A O 1
ATOM 3823 N N . GLN A 1 474 ? 1.356 -24.308 -30.095 1.00 32.66 474 GLN A N 1
ATOM 3824 C CA . GLN A 1 474 ? 1.316 -23.911 -31.483 1.00 32.66 474 GLN A CA 1
ATOM 3825 C C . GLN A 1 474 ? 0.016 -24.524 -31.987 1.00 32.66 474 GLN A C 1
ATOM 3827 O O . GLN A 1 474 ? -0.164 -25.739 -31.898 1.00 32.66 474 GLN A O 1
ATOM 3832 N N . GLU A 1 475 ? -0.928 -23.681 -32.397 1.00 37.38 475 GLU A N 1
ATOM 3833 C CA . GLU A 1 475 ? -1.904 -24.112 -33.377 1.00 37.38 475 GLU A CA 1
ATOM 3834 C C . GLU A 1 475 ? -1.047 -24.575 -34.552 1.00 37.38 475 GLU A C 1
ATOM 3836 O O . GLU A 1 475 ? -0.542 -23.769 -35.333 1.00 37.38 475 GLU A O 1
ATOM 3841 N N . GLU A 1 476 ? -0.737 -25.872 -34.558 1.00 35.06 476 GLU A N 1
ATOM 3842 C CA . GLU A 1 476 ? -0.187 -26.548 -35.711 1.00 35.06 476 GLU A CA 1
ATOM 3843 C C . GLU A 1 476 ? -1.128 -26.171 -36.852 1.00 35.06 476 GLU A C 1
ATOM 3845 O O . GLU A 1 476 ? -2.345 -26.386 -36.765 1.00 35.06 476 GLU A O 1
ATOM 3850 N N . GLU A 1 477 ? -0.581 -25.539 -37.897 1.00 38.25 477 GLU A N 1
ATOM 3851 C CA . GLU A 1 477 ? -1.265 -25.488 -39.183 1.00 38.25 477 GLU A CA 1
ATOM 3852 C C . GLU A 1 477 ? -1.827 -26.888 -39.434 1.00 38.25 477 GLU A C 1
ATOM 3854 O O . GLU A 1 477 ? -1.091 -27.859 -39.239 1.00 38.25 477 GLU A O 1
ATOM 3859 N N . PRO A 1 478 ? -3.109 -27.036 -39.804 1.00 37.75 478 PRO A N 1
ATOM 3860 C CA . PRO A 1 478 ? -3.705 -28.350 -39.931 1.00 37.75 478 PRO A CA 1
ATOM 3861 C C . PRO A 1 478 ? -2.978 -29.118 -41.035 1.00 37.75 478 PRO A C 1
ATOM 3863 O O . PRO A 1 478 ? -3.277 -28.971 -42.224 1.00 37.75 478 PRO A O 1
ATOM 3866 N N . GLU A 1 479 ? -2.023 -29.958 -40.637 1.00 42.47 479 GLU A N 1
ATOM 3867 C CA . GLU A 1 479 ? -1.496 -31.006 -41.484 1.00 42.47 479 GLU A CA 1
ATOM 3868 C C . GLU A 1 479 ? -2.688 -31.865 -41.906 1.00 42.47 479 GLU A C 1
ATOM 3870 O O . GLU A 1 479 ? -3.489 -32.325 -41.088 1.00 42.47 479 GLU A O 1
ATOM 3875 N N . LYS A 1 480 ? -2.840 -32.026 -43.223 1.00 46.75 480 LYS A N 1
ATOM 3876 C CA . LYS A 1 480 ? -3.836 -32.902 -43.845 1.00 46.75 480 LYS A CA 1
ATOM 3877 C C . LYS A 1 480 ? -3.874 -34.247 -43.103 1.00 46.75 480 LYS A C 1
ATOM 3879 O O . LYS A 1 480 ? -2.907 -35.002 -43.213 1.00 46.75 480 LYS A O 1
ATOM 3884 N N . PRO A 1 481 ? -4.978 -34.608 -42.427 1.00 39.66 481 PRO A N 1
ATOM 3885 C CA . PRO A 1 481 ? -5.027 -35.875 -41.729 1.00 39.66 481 PRO A CA 1
ATOM 3886 C C . PRO A 1 481 ? -5.278 -37.008 -42.725 1.00 39.66 481 PRO A C 1
ATOM 3888 O O . PRO A 1 481 ? -6.290 -37.033 -43.431 1.00 39.66 481 PRO A O 1
ATOM 3891 N N . ALA A 1 482 ? -4.340 -37.955 -42.750 1.00 46.69 482 ALA A N 1
ATOM 3892 C CA . ALA A 1 482 ? -4.585 -39.306 -43.225 1.00 46.69 482 ALA A CA 1
ATOM 3893 C C . ALA A 1 482 ? -5.603 -40.006 -42.304 1.00 46.69 482 ALA A C 1
ATOM 3895 O O . ALA A 1 482 ? -5.667 -39.773 -41.097 1.00 46.69 482 ALA A O 1
ATOM 3896 N N . GLU A 1 483 ? -6.430 -40.839 -42.919 1.00 50.03 483 GLU A N 1
ATOM 3897 C CA . GLU A 1 483 ? -7.669 -41.404 -42.394 1.00 50.03 483 GLU A CA 1
ATOM 3898 C C . GLU A 1 483 ? -7.461 -42.414 -41.245 1.00 50.03 483 GLU A C 1
ATOM 3900 O O . GLU A 1 483 ? -6.854 -43.466 -41.444 1.00 50.03 483 GLU A O 1
ATOM 3905 N N . SER A 1 484 ? -8.049 -42.162 -40.065 1.00 35.44 484 SER A N 1
ATOM 3906 C CA . SER A 1 484 ? -8.675 -43.197 -39.208 1.00 35.44 484 SER A CA 1
ATOM 3907 C C . SER A 1 484 ? -9.437 -42.620 -37.995 1.00 35.44 484 SER A C 1
ATOM 3909 O O . SER A 1 484 ? -9.176 -41.486 -37.598 1.00 35.44 484 SER A O 1
ATOM 3911 N N . PRO A 1 485 ? -10.425 -43.351 -37.424 1.00 53.06 485 PRO A N 1
ATOM 3912 C CA . PRO A 1 485 ? -11.641 -42.745 -36.876 1.00 53.06 485 PRO A CA 1
ATOM 3913 C C . PRO A 1 485 ? -11.781 -42.848 -35.345 1.00 53.06 485 PRO A C 1
ATOM 3915 O O . PRO A 1 485 ? -11.739 -43.941 -34.788 1.00 53.06 485 PRO A O 1
ATOM 3918 N N . VAL A 1 486 ? -12.058 -41.721 -34.675 1.00 35.88 486 VAL A N 1
ATOM 3919 C CA . VAL A 1 486 ? -12.519 -41.617 -33.267 1.00 35.88 486 VAL A CA 1
ATOM 3920 C C . VAL A 1 486 ? -13.512 -40.424 -33.172 1.00 35.88 486 VAL A C 1
ATOM 3922 O O . VAL A 1 486 ? -13.395 -39.492 -33.974 1.00 35.88 486 VAL A O 1
ATOM 3925 N N . PRO A 1 487 ? -14.572 -40.459 -32.328 1.00 42.28 487 PRO A N 1
ATOM 3926 C CA . PRO A 1 487 ? -15.874 -39.878 -32.662 1.00 42.28 487 PRO A CA 1
ATOM 3927 C C . PRO A 1 487 ? -15.977 -38.363 -32.440 1.00 42.28 487 PRO A C 1
ATOM 3929 O O . PRO A 1 487 ? -15.644 -37.830 -31.384 1.00 42.28 487 PRO A O 1
ATOM 3932 N N . ARG A 1 488 ? -16.531 -37.685 -33.451 1.00 40.91 488 ARG A N 1
ATOM 3933 C CA . ARG A 1 488 ? -16.974 -36.285 -33.426 1.00 40.91 488 ARG A CA 1
ATOM 3934 C C . ARG A 1 488 ? -18.297 -36.174 -32.668 1.00 40.91 488 ARG A C 1
ATOM 3936 O O . ARG A 1 488 ? -19.201 -36.946 -32.966 1.00 40.91 488 ARG A O 1
ATOM 3943 N N . ASN A 1 489 ? -18.430 -35.188 -31.779 1.00 46.59 489 ASN A N 1
ATOM 3944 C CA . ASN A 1 489 ? -19.625 -34.334 -31.690 1.00 46.59 489 ASN A CA 1
ATOM 3945 C C . ASN A 1 489 ? -19.464 -33.246 -30.616 1.00 46.59 489 ASN A C 1
ATOM 3947 O O . ASN A 1 489 ? -19.955 -33.372 -29.500 1.00 46.59 489 ASN A O 1
ATOM 3951 N N . VAL A 1 490 ? -18.853 -32.128 -31.002 1.00 41.91 490 VAL A N 1
ATOM 3952 C CA . VAL A 1 490 ? -19.343 -30.808 -30.588 1.00 41.91 490 VAL A CA 1
ATOM 3953 C C . VAL A 1 490 ? -19.452 -30.002 -31.876 1.00 41.91 490 VAL A C 1
ATOM 3955 O O . VAL A 1 490 ? -18.486 -29.424 -32.362 1.00 41.91 490 VAL A O 1
ATOM 3958 N N . SER A 1 491 ? -20.612 -30.091 -32.519 1.00 49.50 491 SER A N 1
ATOM 3959 C CA . SER A 1 491 ? -20.938 -29.282 -33.690 1.00 49.50 491 SER A CA 1
ATOM 3960 C C . SER A 1 491 ? -21.040 -27.815 -33.279 1.00 49.50 491 SER A C 1
ATOM 3962 O O . SER A 1 491 ? -21.705 -27.499 -32.291 1.00 49.50 491 SER A O 1
ATOM 3964 N N . SER A 1 492 ? -20.408 -26.930 -34.047 1.00 57.41 492 SER A N 1
ATOM 3965 C CA . SER A 1 492 ? -20.597 -25.485 -33.945 1.00 57.41 492 SER A CA 1
ATOM 3966 C C . SER A 1 492 ? -22.088 -25.137 -34.030 1.00 57.41 492 SER A C 1
ATOM 3968 O O . SER A 1 492 ? -22.804 -25.607 -34.915 1.00 57.41 492 SER A O 1
ATOM 3970 N N . ILE A 1 493 ? -22.569 -24.331 -33.081 1.00 72.06 493 ILE A N 1
ATOM 3971 C CA . ILE A 1 493 ? -23.948 -23.837 -33.075 1.00 72.06 493 ILE A CA 1
ATOM 3972 C C . ILE A 1 493 ? -24.051 -22.753 -34.147 1.00 72.06 493 ILE A C 1
ATOM 3974 O O . ILE A 1 493 ? -23.364 -21.736 -34.094 1.00 72.06 493 ILE A O 1
ATOM 3978 N N . THR A 1 494 ? -24.913 -22.971 -35.132 1.00 84.69 494 THR A N 1
ATOM 3979 C CA . THR A 1 494 ? -25.215 -21.967 -36.158 1.00 84.69 494 THR A CA 1
ATOM 3980 C C . THR A 1 494 ? -26.060 -20.832 -35.571 1.00 84.69 494 THR A C 1
ATOM 3982 O O . THR A 1 494 ? -26.842 -21.046 -34.642 1.00 84.69 494 THR A O 1
ATOM 3985 N N . LEU A 1 495 ? -25.974 -19.625 -36.142 1.00 76.56 495 LEU A N 1
ATOM 3986 C CA . LEU A 1 495 ? -26.821 -18.485 -35.748 1.00 76.56 495 LEU A CA 1
ATOM 3987 C C . LEU A 1 495 ? -28.317 -18.852 -35.747 1.00 76.56 495 LEU A C 1
ATOM 3989 O O . LEU A 1 495 ? -29.059 -18.453 -34.856 1.00 76.56 495 LEU A O 1
ATOM 3993 N N . GLN A 1 496 ? -28.746 -19.679 -36.700 1.00 87.62 496 GLN A N 1
ATOM 3994 C CA . GLN A 1 496 ? -30.113 -20.193 -36.788 1.00 87.62 496 GLN A CA 1
ATOM 3995 C C . GLN A 1 496 ? -30.505 -21.040 -35.572 1.00 87.62 496 GLN A C 1
ATOM 3997 O O . GLN A 1 496 ? -31.594 -20.865 -35.028 1.00 87.62 496 GLN A O 1
ATOM 4002 N N . GLN A 1 497 ? -29.618 -21.929 -35.121 1.00 84.88 497 GLN A N 1
ATOM 4003 C CA . GLN A 1 497 ? -29.846 -22.746 -33.927 1.00 84.88 497 GLN A CA 1
ATOM 4004 C C . GLN A 1 497 ? -29.863 -21.889 -32.655 1.00 84.88 497 GLN A C 1
ATOM 4006 O O . GLN A 1 497 ? -30.687 -22.131 -31.774 1.00 84.88 497 GLN A O 1
ATOM 4011 N N . ALA A 1 498 ? -29.014 -20.860 -32.579 1.00 84.38 498 ALA A N 1
ATOM 4012 C CA . ALA A 1 498 ? -29.009 -19.915 -31.464 1.00 84.38 498 ALA A CA 1
ATOM 4013 C C . ALA A 1 498 ? -30.312 -19.097 -31.399 1.00 84.38 498 ALA A C 1
ATOM 4015 O O . ALA A 1 498 ? -30.948 -19.048 -30.346 1.00 84.38 498 ALA A O 1
ATOM 4016 N N . LEU A 1 499 ? -30.754 -18.530 -32.529 1.00 87.62 499 LEU A N 1
ATOM 4017 C CA . LEU A 1 499 ? -32.002 -17.764 -32.619 1.00 87.62 499 LEU A CA 1
ATOM 4018 C C . LEU A 1 499 ? -33.222 -18.634 -32.294 1.00 87.62 499 LEU A C 1
ATOM 4020 O O . LEU A 1 499 ? -34.041 -18.240 -31.472 1.00 87.62 499 LEU A O 1
ATOM 4024 N N . GLN A 1 500 ? -33.309 -19.854 -32.837 1.00 90.62 500 GLN A N 1
ATOM 4025 C CA . GLN A 1 500 ? -34.393 -20.783 -32.493 1.00 90.62 500 GLN A CA 1
ATOM 4026 C C . GLN A 1 500 ? -34.410 -21.159 -31.009 1.00 90.62 500 GLN A C 1
ATOM 4028 O O . GLN A 1 500 ? -35.488 -21.282 -30.422 1.00 90.62 500 GLN A O 1
ATOM 4033 N N . SER A 1 501 ? -33.237 -21.368 -30.405 1.00 89.25 501 SER A N 1
ATOM 4034 C CA . SER A 1 501 ? -33.126 -21.702 -28.983 1.00 89.25 501 SER A CA 1
ATOM 4035 C C . SER A 1 501 ? -33.596 -20.540 -28.103 1.00 89.25 501 SER A C 1
ATOM 4037 O O . SER A 1 501 ? -34.408 -20.738 -27.197 1.00 89.25 501 SER A O 1
ATOM 4039 N N . LEU A 1 502 ? -33.172 -19.314 -28.425 1.00 87.81 502 LEU A N 1
ATOM 4040 C CA . LEU A 1 502 ? -33.595 -18.094 -27.734 1.00 87.81 502 LEU A CA 1
ATOM 4041 C C . LEU A 1 502 ? -35.101 -17.856 -27.870 1.00 87.81 502 LEU A C 1
ATOM 4043 O O . LEU A 1 502 ? -35.775 -17.685 -26.857 1.00 87.81 502 LEU A O 1
ATOM 4047 N N . THR A 1 503 ? -35.655 -17.937 -29.083 1.00 93.88 503 THR A N 1
ATOM 4048 C CA . THR A 1 503 ? -37.101 -17.786 -29.306 1.00 93.88 503 THR A CA 1
ATOM 4049 C C . THR A 1 503 ? -37.897 -18.822 -28.512 1.00 93.88 503 THR A C 1
ATOM 4051 O O . THR A 1 503 ? -38.865 -18.463 -27.849 1.00 93.88 503 THR A O 1
ATOM 4054 N N . ARG A 1 504 ? -37.487 -20.101 -28.510 1.00 91.88 504 ARG A N 1
ATOM 4055 C CA . ARG A 1 504 ? -38.169 -21.150 -27.724 1.00 91.88 504 ARG A CA 1
ATOM 4056 C C . ARG A 1 504 ? -38.101 -20.904 -26.223 1.00 91.88 504 ARG A C 1
ATOM 4058 O O . ARG A 1 504 ? -39.084 -21.158 -25.536 1.00 91.88 504 ARG A O 1
ATOM 4065 N N . THR A 1 505 ? -36.958 -20.433 -25.734 1.00 91.12 505 THR A N 1
ATOM 4066 C CA . THR A 1 505 ? -36.741 -20.174 -24.305 1.00 91.12 505 THR A CA 1
ATOM 4067 C C . THR A 1 505 ? -37.579 -18.997 -23.821 1.00 91.12 505 THR A C 1
ATOM 4069 O O . THR A 1 505 ? -38.121 -19.040 -22.723 1.00 91.12 505 THR A O 1
ATOM 4072 N N . LEU A 1 506 ? -37.719 -17.963 -24.652 1.00 89.94 506 LEU A N 1
ATOM 4073 C CA . LEU A 1 506 ? -38.381 -16.716 -24.280 1.00 89.94 506 LEU A CA 1
ATOM 4074 C C . LEU A 1 506 ? -39.890 -16.710 -24.568 1.00 89.94 506 LEU A C 1
ATOM 4076 O O . LEU A 1 506 ? -40.617 -15.942 -23.946 1.00 89.94 506 LEU A O 1
ATOM 4080 N N . ARG A 1 507 ? -40.393 -17.564 -25.470 1.00 94.88 507 ARG A N 1
ATOM 4081 C CA . ARG A 1 507 ? -41.818 -17.589 -25.855 1.00 94.88 507 ARG A CA 1
ATOM 4082 C C . ARG A 1 507 ? -42.802 -17.779 -24.683 1.00 94.88 507 ARG A C 1
ATOM 4084 O O . ARG A 1 507 ? -43.838 -17.122 -24.700 1.00 94.88 507 ARG A O 1
ATOM 4091 N N . PRO A 1 508 ? -42.526 -18.593 -23.644 1.00 94.31 508 PRO A N 1
ATOM 4092 C CA . PRO A 1 508 ? -43.405 -18.674 -22.474 1.00 94.31 508 PRO A CA 1
ATOM 4093 C C . PRO A 1 508 ? -43.553 -17.349 -21.705 1.00 94.31 508 PRO A C 1
ATOM 4095 O O . PRO A 1 508 ? -44.512 -17.200 -20.957 1.00 94.31 508 PRO A O 1
ATOM 4098 N N . MET A 1 509 ? -42.625 -16.402 -21.892 1.00 92.31 509 MET A N 1
ATOM 4099 C CA . MET A 1 509 ? -42.583 -15.099 -21.218 1.00 92.31 509 MET A CA 1
ATOM 4100 C C . MET A 1 509 ? -43.102 -13.951 -22.099 1.00 92.31 509 MET A C 1
ATOM 4102 O O . MET A 1 509 ? -42.918 -12.791 -21.751 1.00 92.31 509 MET A O 1
ATOM 4106 N N . GLU A 1 510 ? -43.734 -14.227 -23.246 1.00 87.69 510 GLU A N 1
ATOM 4107 C CA . GLU A 1 510 ? -44.080 -13.204 -24.251 1.00 87.69 510 GLU A CA 1
ATOM 4108 C C . GLU A 1 510 ? -44.927 -12.031 -23.710 1.00 87.69 510 GLU A C 1
ATOM 4110 O O . GLU A 1 510 ? -44.801 -10.922 -24.215 1.00 87.69 510 GLU A O 1
ATOM 4115 N N . GLY A 1 511 ? -45.720 -12.235 -22.649 1.00 85.81 511 GLY A N 1
ATOM 4116 C CA . GLY A 1 511 ? -46.484 -11.167 -21.984 1.00 85.81 511 GLY A CA 1
ATOM 4117 C C . GLY A 1 511 ? -45.720 -10.349 -20.930 1.00 85.81 511 GLY A C 1
ATOM 4118 O O . GLY A 1 511 ? -46.240 -9.342 -20.459 1.00 85.81 511 GLY A O 1
ATOM 4119 N N . GLU A 1 512 ? -44.516 -10.776 -20.543 1.00 88.81 512 GLU A N 1
ATOM 4120 C CA . GLU A 1 512 ? -43.660 -10.123 -19.535 1.00 88.81 512 GLU A CA 1
ATOM 4121 C C . GLU A 1 512 ? -42.425 -9.452 -20.156 1.00 88.81 512 GLU A C 1
ATOM 4123 O O . GLU A 1 512 ? -41.746 -8.655 -19.506 1.00 88.81 512 GLU A O 1
ATOM 4128 N N . LEU A 1 513 ? -42.111 -9.779 -21.411 1.00 89.75 513 LEU A N 1
ATOM 4129 C CA . LEU A 1 513 ? -40.981 -9.199 -22.125 1.00 89.75 513 LEU A CA 1
ATOM 4130 C C . LEU A 1 513 ? -41.318 -7.771 -22.583 1.00 89.75 513 LEU A C 1
ATOM 4132 O O . LEU A 1 513 ? -42.408 -7.543 -23.109 1.00 89.75 513 LEU A O 1
ATOM 4136 N N . PRO A 1 514 ? -40.393 -6.805 -22.426 1.00 86.81 514 PRO A N 1
ATOM 4137 C CA . PRO A 1 514 ? -40.623 -5.439 -22.875 1.00 86.81 514 PRO A CA 1
ATOM 4138 C C . PRO A 1 514 ? -40.791 -5.401 -24.396 1.00 86.81 514 PRO A C 1
ATOM 4140 O O . PRO A 1 514 ? -40.087 -6.100 -25.127 1.00 86.81 514 PRO A O 1
ATOM 4143 N N . GLU A 1 515 ? -41.703 -4.565 -24.882 1.00 90.94 515 GLU A N 1
ATOM 4144 C CA . GLU A 1 515 ? -41.777 -4.266 -26.309 1.00 90.94 515 GLU A CA 1
ATOM 4145 C C . GLU A 1 515 ? -40.561 -3.430 -26.721 1.00 90.94 515 GLU A C 1
ATOM 4147 O O . GLU A 1 515 ? -40.079 -2.575 -25.974 1.00 90.94 515 GLU A O 1
ATOM 4152 N N . VAL A 1 516 ? -40.041 -3.692 -27.917 1.00 89.31 516 VAL A N 1
ATOM 4153 C CA . VAL A 1 516 ? -38.918 -2.944 -28.477 1.00 89.31 516 VAL A CA 1
ATOM 4154 C C . VAL A 1 516 ? -39.486 -1.838 -29.349 1.00 89.31 516 VAL A C 1
ATOM 4156 O O . VAL A 1 516 ? -40.165 -2.106 -30.343 1.00 89.31 516 VAL A O 1
ATOM 4159 N N . GLU A 1 517 ? -39.206 -0.589 -28.982 1.00 86.06 517 GLU A N 1
ATOM 4160 C CA . GLU A 1 517 ? -39.523 0.550 -29.836 1.00 86.06 517 GLU A CA 1
ATOM 4161 C C . GLU A 1 517 ? -38.621 0.535 -31.069 1.00 86.06 517 GLU A C 1
ATOM 4163 O O . GLU A 1 517 ? -37.394 0.618 -30.991 1.00 86.06 517 GLU A O 1
ATOM 4168 N N . VAL A 1 518 ? -39.259 0.422 -32.228 1.00 79.81 518 VAL A N 1
ATOM 4169 C CA . VAL A 1 518 ? -38.612 0.458 -33.531 1.00 79.81 518 VAL A CA 1
ATOM 4170 C C . VAL A 1 518 ? -38.924 1.803 -34.173 1.00 79.81 518 VAL A C 1
ATOM 4172 O O . VAL A 1 518 ? -40.086 2.173 -34.327 1.00 79.81 518 VAL A O 1
ATOM 4175 N N . GLU A 1 519 ? -37.886 2.555 -34.543 1.00 71.75 519 GLU A N 1
ATOM 4176 C CA . GLU A 1 519 ? -38.041 3.915 -35.061 1.00 71.75 519 GLU A CA 1
ATOM 4177 C C . GLU A 1 519 ? -38.930 3.939 -36.322 1.00 71.75 519 GLU A C 1
ATOM 4179 O O . GLU A 1 519 ? -38.522 3.509 -37.402 1.00 71.75 519 GLU A O 1
ATOM 4184 N N . GLY A 1 520 ? -40.143 4.486 -36.184 1.00 79.88 520 GLY A N 1
ATOM 4185 C CA . GLY A 1 520 ? -41.113 4.628 -37.275 1.00 79.88 520 GLY A CA 1
ATOM 4186 C C . GLY A 1 520 ? -42.131 3.490 -37.407 1.00 79.88 520 GLY A C 1
ATOM 4187 O O . GLY A 1 520 ? -42.983 3.565 -38.292 1.00 79.88 520 GLY A O 1
ATOM 4188 N N . GLU A 1 521 ? -42.097 2.485 -36.530 1.00 80.75 521 GLU A N 1
ATOM 4189 C CA . GLU A 1 521 ? -43.109 1.427 -36.456 1.00 80.75 521 GLU A CA 1
ATOM 4190 C C . GLU A 1 521 ? -43.752 1.360 -35.066 1.00 80.75 521 GLU A C 1
ATOM 4192 O O . GLU A 1 521 ? -43.330 2.026 -34.119 1.00 80.75 521 GLU A O 1
ATOM 4197 N N . LYS A 1 522 ? -44.834 0.585 -34.949 1.00 87.44 522 LYS A N 1
ATOM 4198 C CA . LYS A 1 522 ? -45.400 0.278 -33.632 1.00 87.44 522 LYS A CA 1
ATOM 4199 C C . LYS A 1 522 ? -44.397 -0.580 -32.851 1.00 87.44 522 LYS A C 1
ATOM 4201 O O . LYS A 1 522 ? -43.696 -1.365 -33.489 1.00 87.44 522 LYS A O 1
ATOM 4206 N N . PRO A 1 523 ? -44.339 -0.462 -31.514 1.00 88.62 523 PRO A N 1
ATOM 4207 C CA . PRO A 1 523 ? -43.518 -1.342 -30.693 1.00 88.62 523 PRO A CA 1
ATOM 4208 C C . PRO A 1 523 ? -43.780 -2.813 -31.039 1.00 88.62 523 PRO A C 1
ATOM 4210 O O . PRO A 1 523 ? -44.923 -3.209 -31.284 1.00 88.62 523 PRO A O 1
ATOM 4213 N N . VAL A 1 524 ? -42.711 -3.603 -31.120 1.00 92.50 524 VAL A N 1
ATOM 4214 C CA . VAL A 1 524 ? -42.767 -5.010 -31.539 1.00 92.50 524 VAL A CA 1
ATOM 4215 C C . VAL A 1 524 ? -42.281 -5.891 -30.392 1.00 92.50 524 VAL A C 1
ATOM 4217 O O . VAL A 1 524 ? -41.315 -5.544 -29.709 1.00 92.50 524 VAL A O 1
ATOM 4220 N N . SER A 1 525 ? -42.920 -7.045 -30.170 1.00 94.56 525 SER A N 1
ATOM 4221 C CA . SER A 1 525 ? -42.458 -7.990 -29.146 1.00 94.56 525 SER A CA 1
ATOM 4222 C C . SER A 1 525 ? -41.059 -8.521 -29.484 1.00 94.56 525 SER A C 1
ATOM 4224 O O . SER A 1 525 ? -40.734 -8.779 -30.648 1.00 94.56 525 SER A O 1
ATOM 4226 N N . VAL A 1 526 ? -40.221 -8.735 -28.462 1.00 90.69 526 VAL A N 1
ATOM 4227 C CA . VAL A 1 526 ? -38.872 -9.319 -28.622 1.00 90.69 526 VAL A CA 1
ATOM 4228 C C . VAL A 1 526 ? -38.927 -10.664 -29.362 1.00 90.69 526 VAL A C 1
ATOM 4230 O O . VAL A 1 526 ? -38.049 -10.965 -30.168 1.00 90.69 526 VAL A O 1
ATOM 4233 N N . ILE A 1 527 ? -39.983 -11.454 -29.143 1.00 94.00 527 ILE A N 1
ATOM 4234 C CA . ILE A 1 527 ? -40.213 -12.733 -29.831 1.00 94.00 527 ILE A CA 1
ATOM 4235 C C . ILE A 1 527 ? -40.409 -12.524 -31.334 1.00 94.00 527 ILE A C 1
ATOM 4237 O O . ILE A 1 527 ? -39.709 -13.152 -32.130 1.00 94.00 527 ILE A O 1
ATOM 4241 N N . SER A 1 528 ? -41.282 -11.590 -31.721 1.00 89.56 528 SER A N 1
ATOM 4242 C CA . SER A 1 528 ? -41.530 -11.250 -33.129 1.00 89.56 528 SER A CA 1
ATOM 4243 C C . SER A 1 528 ? -40.269 -10.723 -33.825 1.00 89.56 528 SER A C 1
ATOM 4245 O O . SER A 1 528 ? -40.028 -11.011 -35.003 1.00 89.56 528 SER A O 1
ATOM 4247 N N . LEU A 1 529 ? -39.421 -9.989 -33.095 1.00 90.25 529 LEU A N 1
ATOM 4248 C CA . LEU A 1 529 ? -38.138 -9.504 -33.601 1.00 90.25 529 LEU A CA 1
ATOM 4249 C C . LEU A 1 529 ? -37.151 -10.657 -33.859 1.00 90.25 529 LEU A C 1
ATOM 4251 O O . LEU A 1 529 ? -36.574 -10.742 -34.944 1.00 90.25 529 LEU A O 1
ATOM 4255 N N . LEU A 1 530 ? -36.993 -11.579 -32.902 1.00 91.38 530 LEU A N 1
ATOM 4256 C CA . LEU A 1 530 ? -36.118 -12.751 -33.043 1.00 91.38 530 LEU A CA 1
ATOM 4257 C C . LEU A 1 530 ? -36.574 -13.682 -34.174 1.00 91.38 530 LEU A C 1
ATOM 4259 O O . LEU A 1 530 ? -35.745 -14.198 -34.925 1.00 91.38 530 LEU A O 1
ATOM 4263 N N . GLU A 1 531 ? -37.883 -13.867 -34.339 1.00 91.38 531 GLU A N 1
ATOM 4264 C CA . GLU A 1 531 ? -38.456 -14.638 -35.448 1.00 91.38 531 GLU A CA 1
ATOM 4265 C C . GLU A 1 531 ? -38.193 -13.974 -36.798 1.00 91.38 531 GLU A C 1
ATOM 4267 O O . GLU A 1 531 ? -37.816 -14.648 -37.758 1.00 91.38 531 GLU A O 1
ATOM 4272 N N . SER A 1 532 ? -38.302 -12.646 -36.866 1.00 86.25 532 SER A N 1
ATOM 4273 C CA . SER A 1 532 ? -37.977 -11.882 -38.074 1.00 86.25 532 SER A CA 1
ATOM 4274 C C . SER A 1 532 ? -36.499 -12.019 -38.453 1.00 86.25 532 SER A C 1
ATOM 4276 O O . SER A 1 532 ? -36.185 -12.224 -39.626 1.00 86.25 532 SER A O 1
ATOM 4278 N N . MET A 1 533 ? -35.590 -11.987 -37.471 1.00 85.50 533 MET A N 1
ATOM 4279 C CA . MET A 1 533 ? -34.156 -12.238 -37.680 1.00 85.50 533 MET A CA 1
ATOM 4280 C C . MET A 1 533 ? -33.870 -13.683 -38.109 1.00 85.50 533 MET A C 1
ATOM 4282 O O . MET A 1 533 ? -33.025 -13.934 -38.970 1.00 85.50 533 MET A O 1
ATOM 4286 N N . TYR A 1 534 ? -34.585 -14.653 -37.539 1.00 90.56 534 TYR A N 1
ATOM 4287 C CA . TYR A 1 534 ? -34.471 -16.048 -37.947 1.00 90.56 534 TYR A CA 1
ATOM 4288 C C . TYR A 1 534 ? -34.922 -16.235 -39.406 1.00 90.56 534 TYR A C 1
ATOM 4290 O O . TYR A 1 534 ? -34.211 -16.846 -40.210 1.00 90.56 534 TYR A O 1
ATOM 4298 N N . HIS A 1 535 ? -36.058 -15.651 -39.790 1.00 82.75 535 HIS A N 1
ATOM 4299 C CA . HIS A 1 535 ? -36.580 -15.735 -41.153 1.00 82.75 535 HIS A CA 1
ATOM 4300 C C . HIS A 1 535 ? -35.716 -14.996 -42.183 1.00 82.75 535 HIS A C 1
ATOM 4302 O O . HIS A 1 535 ? -35.522 -15.521 -43.280 1.00 82.75 535 HIS A O 1
ATOM 4308 N N . SER A 1 536 ? -35.128 -13.846 -41.841 1.00 81.38 536 SER A N 1
ATOM 4309 C CA . SER A 1 536 ? -34.175 -13.168 -42.732 1.00 81.38 536 SER A CA 1
ATOM 4310 C C . SER A 1 536 ? -32.890 -13.981 -42.915 1.00 81.38 536 SER A C 1
ATOM 4312 O O . SER A 1 536 ? -32.376 -14.074 -44.024 1.00 81.38 536 SER A O 1
ATOM 4314 N N . SER A 1 537 ? -32.420 -14.676 -41.873 1.00 80.50 537 SER A N 1
ATOM 4315 C CA . SER A 1 537 ? -31.229 -15.537 -41.961 1.00 80.50 537 SER A CA 1
ATOM 4316 C C . SER A 1 537 ? -31.418 -16.811 -42.802 1.00 80.50 537 SER A C 1
ATOM 4318 O O . SER A 1 537 ? -30.443 -17.501 -43.097 1.00 80.50 537 SER A O 1
ATOM 4320 N N . THR A 1 538 ? -32.659 -17.163 -43.162 1.00 77.31 538 THR A N 1
ATOM 4321 C CA . THR A 1 538 ? -32.989 -18.391 -43.915 1.00 77.31 538 THR A CA 1
ATOM 4322 C C . THR A 1 538 ? -33.345 -18.137 -45.382 1.00 77.31 538 THR A C 1
ATOM 4324 O O . THR A 1 538 ? -33.419 -19.091 -46.154 1.00 77.31 538 THR A O 1
ATOM 4327 N N . ARG A 1 539 ? -33.541 -16.878 -45.800 1.00 74.38 539 ARG A N 1
ATOM 4328 C CA . ARG A 1 539 ? -33.893 -16.509 -47.182 1.00 74.38 539 ARG A CA 1
ATOM 4329 C C . ARG A 1 539 ? -32.903 -15.469 -47.709 1.00 74.38 539 ARG A C 1
ATOM 4331 O O . ARG A 1 539 ? -32.870 -14.364 -47.186 1.00 74.38 539 ARG A O 1
ATOM 4338 N N . SER A 1 540 ? -32.148 -15.791 -48.766 1.00 52.66 540 SER A N 1
ATOM 4339 C CA . SER A 1 540 ? -31.164 -14.868 -49.372 1.00 52.66 540 SER A CA 1
ATOM 4340 C C . SER A 1 540 ? -31.776 -13.584 -49.943 1.00 52.66 540 SER A C 1
ATOM 4342 O O . SER A 1 540 ? -31.055 -12.613 -50.145 1.00 52.66 540 SER A O 1
ATOM 4344 N N . ASP A 1 541 ? -33.094 -13.570 -50.172 1.00 46.12 541 ASP A N 1
ATOM 4345 C CA . ASP A 1 541 ? -33.762 -12.543 -50.981 1.00 46.12 541 ASP A CA 1
ATOM 4346 C C . ASP A 1 541 ? -34.725 -11.648 -50.179 1.00 46.12 541 ASP A C 1
ATOM 4348 O O . ASP A 1 541 ? -35.425 -10.815 -50.756 1.00 46.12 541 ASP A O 1
ATOM 4352 N N . TYR A 1 542 ? -34.793 -11.796 -48.851 1.00 45.38 542 TYR A N 1
ATOM 4353 C CA . TYR A 1 542 ? -35.577 -10.885 -48.013 1.00 45.38 542 TYR A CA 1
ATOM 4354 C C . TYR A 1 542 ? -34.686 -9.732 -47.536 1.00 45.38 542 TYR A C 1
ATOM 4356 O O . TYR A 1 542 ? -33.757 -9.981 -46.764 1.00 45.38 542 TYR A O 1
ATOM 4364 N N . PRO A 1 543 ? -34.943 -8.470 -47.936 1.00 49.91 543 PRO A N 1
ATOM 4365 C CA . PRO A 1 543 ? -34.251 -7.351 -47.320 1.00 49.91 543 PRO A CA 1
ATOM 4366 C C . PRO A 1 543 ? -34.557 -7.378 -45.821 1.00 49.91 543 PRO A C 1
ATOM 4368 O O . PRO A 1 543 ? -35.713 -7.554 -45.423 1.00 49.91 543 PRO A O 1
ATOM 4371 N N . LEU A 1 544 ? -33.514 -7.231 -44.998 1.00 50.84 544 LEU A N 1
ATOM 4372 C CA . LEU A 1 544 ? -33.675 -7.002 -43.564 1.00 50.84 544 LEU A CA 1
ATOM 4373 C C . LEU A 1 544 ? -34.746 -5.916 -43.362 1.00 50.84 544 LEU A C 1
ATOM 4375 O O . LEU A 1 544 ? -34.778 -4.961 -44.149 1.00 50.84 544 LEU A O 1
ATOM 4379 N N . PRO A 1 545 ? -35.620 -6.036 -42.345 1.00 49.84 545 PRO A N 1
ATOM 4380 C CA . PRO A 1 545 ? -36.563 -4.976 -42.023 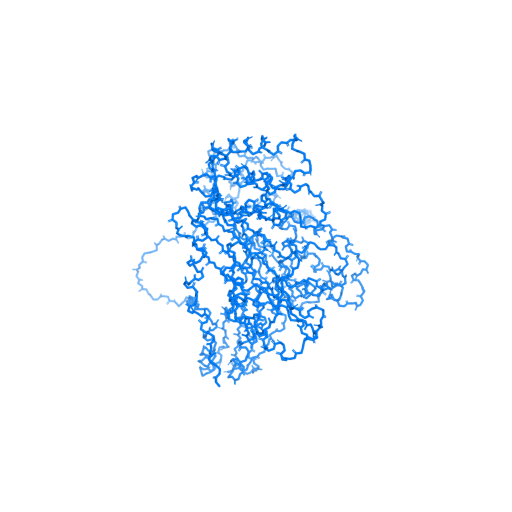1.00 49.84 545 PRO A CA 1
ATOM 4381 C C . PRO A 1 545 ? -35.824 -3.631 -42.000 1.00 49.84 545 PRO A C 1
ATOM 4383 O O . PRO A 1 545 ? -34.746 -3.524 -41.410 1.00 49.84 545 PRO A O 1
ATOM 4386 N N . VAL A 1 546 ? -36.389 -2.616 -42.668 1.00 48.62 546 VAL A N 1
ATOM 4387 C CA . VAL A 1 546 ? -35.800 -1.266 -42.870 1.00 48.62 546 VAL A CA 1
ATOM 4388 C C . VAL A 1 546 ? -35.340 -0.612 -41.552 1.00 48.62 546 VAL A C 1
ATOM 4390 O O . VAL A 1 546 ? -34.506 0.291 -41.548 1.00 48.62 546 VAL A O 1
ATOM 4393 N N . VAL A 1 547 ? -35.841 -1.148 -40.446 1.00 51.00 547 VAL A N 1
ATOM 4394 C CA . VAL A 1 547 ? -35.482 -0.973 -39.039 1.00 51.00 547 VAL A CA 1
ATOM 4395 C C . VAL A 1 547 ? -33.975 -0.908 -38.739 1.00 51.00 547 VAL A C 1
ATOM 4397 O O . VAL A 1 547 ? -33.591 -0.224 -37.796 1.00 51.00 547 VAL A O 1
ATOM 4400 N N . TYR A 1 548 ? -33.106 -1.546 -39.532 1.00 47.91 548 TYR A N 1
ATOM 4401 C CA . TYR A 1 548 ? -31.656 -1.585 -39.258 1.00 47.91 548 TYR A CA 1
ATOM 4402 C C . TYR A 1 548 ? -30.788 -0.698 -40.153 1.00 47.91 548 TYR A C 1
ATOM 4404 O O . TYR A 1 548 ? -29.563 -0.750 -40.069 1.00 47.91 548 TYR A O 1
ATOM 4412 N N . LEU A 1 549 ? -31.391 0.140 -40.994 1.00 50.19 549 LEU A N 1
ATOM 4413 C CA . LEU A 1 549 ? -30.626 1.043 -41.845 1.00 50.19 549 LEU A CA 1
ATOM 4414 C C . LEU A 1 549 ? -30.361 2.356 -41.105 1.00 50.19 549 LEU A C 1
ATOM 4416 O O . LEU A 1 549 ? -31.284 3.088 -40.716 1.00 50.19 549 LEU A O 1
ATOM 4420 N N . SER A 1 550 ? -29.081 2.698 -40.965 1.00 54.47 550 SER A N 1
ATOM 4421 C CA . SER A 1 550 ? -28.668 4.026 -40.522 1.00 54.47 550 SER A CA 1
ATOM 4422 C C . SER A 1 550 ? -29.323 5.101 -41.400 1.00 54.47 550 SER A C 1
ATOM 4424 O O . SER A 1 550 ? -29.693 4.872 -42.557 1.00 54.47 550 SER A O 1
ATOM 4426 N N . ARG A 1 551 ? -29.456 6.326 -40.875 1.00 47.81 551 ARG A N 1
ATOM 4427 C CA . ARG A 1 551 ? -30.042 7.465 -41.614 1.00 47.81 551 ARG A CA 1
ATOM 4428 C C . ARG A 1 551 ? -29.393 7.664 -42.997 1.00 47.81 551 ARG A C 1
ATOM 4430 O O . ARG A 1 551 ? -30.055 8.077 -43.946 1.00 47.81 551 ARG A O 1
ATOM 4437 N N . ARG A 1 552 ? -28.106 7.316 -43.108 1.00 47.25 552 ARG A N 1
ATOM 4438 C CA . ARG A 1 552 ? -27.294 7.373 -44.329 1.00 47.25 552 ARG A CA 1
ATOM 4439 C C . ARG A 1 552 ? -27.670 6.287 -45.342 1.00 47.25 552 ARG A C 1
ATOM 4441 O O . ARG A 1 552 ? -27.736 6.567 -46.536 1.00 47.25 552 ARG A O 1
ATOM 4448 N N . GLU A 1 553 ? -27.972 5.080 -44.881 1.00 52.09 553 GLU A N 1
ATOM 4449 C CA . GLU A 1 553 ? -28.362 3.955 -45.740 1.00 52.09 553 GLU A CA 1
ATOM 4450 C C . GLU A 1 553 ? -29.812 4.081 -46.226 1.00 52.09 553 GLU A C 1
ATOM 4452 O O . GLU A 1 553 ? -30.096 3.813 -47.395 1.00 52.09 553 GLU A O 1
ATOM 4457 N N . ARG A 1 554 ? -30.716 4.611 -45.387 1.00 55.56 554 ARG A N 1
ATOM 4458 C CA . ARG A 1 554 ? -32.086 4.974 -45.806 1.00 55.56 554 ARG A CA 1
ATOM 4459 C C . ARG A 1 554 ? -32.079 6.026 -46.919 1.00 55.56 554 ARG A C 1
ATOM 4461 O O . ARG A 1 554 ? -32.820 5.902 -47.893 1.00 55.56 554 ARG A O 1
ATOM 4468 N N . TRP A 1 555 ? -31.207 7.030 -46.809 1.00 65.94 555 TRP A N 1
ATOM 4469 C CA . TRP A 1 555 ? -31.018 8.051 -47.844 1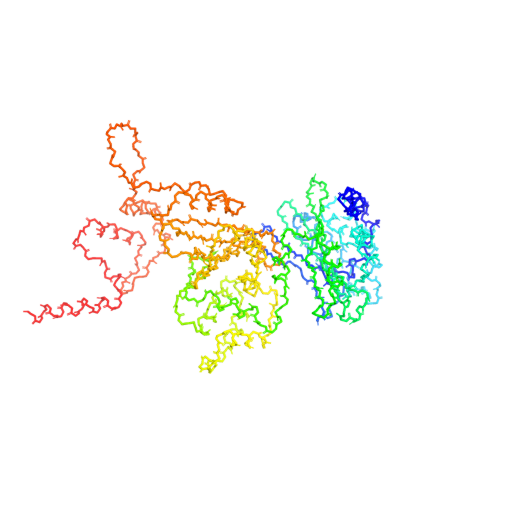.00 65.94 555 TRP A CA 1
ATOM 4470 C C . TRP A 1 555 ? -30.458 7.464 -49.151 1.00 65.94 555 TRP A C 1
ATOM 4472 O O . TRP A 1 555 ? -30.955 7.784 -50.232 1.00 65.94 555 TRP A O 1
ATOM 4482 N N . ALA A 1 556 ? -29.484 6.552 -49.065 1.00 60.53 556 ALA A N 1
ATOM 4483 C CA . ALA A 1 556 ? -28.899 5.889 -50.232 1.00 60.53 556 ALA A CA 1
ATOM 4484 C C . ALA A 1 556 ? -29.925 5.035 -51.003 1.00 60.53 556 ALA A C 1
ATOM 4486 O O . ALA A 1 556 ? -29.999 5.118 -52.229 1.00 60.53 556 ALA A O 1
ATOM 4487 N N . ILE A 1 557 ? -30.774 4.283 -50.296 1.00 66.06 557 ILE A N 1
ATOM 4488 C CA . ILE A 1 557 ? -31.834 3.468 -50.913 1.00 66.06 557 ILE A CA 1
ATOM 4489 C C . ILE A 1 557 ? -32.940 4.345 -51.517 1.00 66.06 557 ILE A C 1
ATOM 4491 O O . ILE A 1 557 ? -33.448 4.042 -52.599 1.00 66.06 557 ILE A O 1
ATOM 4495 N N . GLY A 1 558 ? -33.290 5.457 -50.861 1.00 71.12 558 GLY A N 1
ATOM 4496 C CA . GLY A 1 558 ? -34.235 6.438 -51.400 1.00 71.12 558 GLY A CA 1
ATOM 4497 C C . GLY A 1 558 ? -33.759 7.048 -52.723 1.00 71.12 558 GLY A C 1
ATOM 4498 O O . GLY A 1 558 ? -34.530 7.124 -53.680 1.00 71.12 558 GLY A O 1
ATOM 4499 N N . ASN A 1 559 ? -32.475 7.406 -52.809 1.00 59.94 559 ASN A N 1
ATOM 4500 C CA . ASN A 1 559 ? -31.878 7.928 -54.039 1.00 59.94 559 ASN A CA 1
ATOM 4501 C C . ASN A 1 559 ? -31.757 6.868 -55.135 1.00 59.94 559 ASN A C 1
ATOM 4503 O O . ASN A 1 559 ? -32.003 7.181 -56.296 1.00 59.94 559 ASN A O 1
ATOM 4507 N N . TYR A 1 560 ? -31.451 5.617 -54.781 1.00 60.94 560 TYR A N 1
ATOM 4508 C CA . TYR A 1 560 ? -31.383 4.519 -55.745 1.00 60.94 560 TYR A CA 1
ATOM 4509 C C . TYR A 1 560 ? -32.739 4.273 -56.425 1.00 60.94 560 TYR A C 1
ATOM 4511 O O . TYR A 1 560 ? -32.825 4.260 -57.650 1.00 60.94 560 TYR A O 1
ATOM 4519 N N . LYS A 1 561 ? -33.828 4.200 -55.644 1.00 63.91 561 LYS A N 1
ATOM 4520 C CA . LYS A 1 561 ? -35.194 4.024 -56.178 1.00 63.91 561 LYS A CA 1
ATOM 4521 C C . LYS A 1 561 ? -35.689 5.217 -56.996 1.00 63.91 561 LYS A C 1
ATOM 4523 O O . LYS A 1 561 ? -36.507 5.047 -57.896 1.00 63.91 561 LYS A O 1
ATOM 4528 N N . LYS A 1 562 ? -35.222 6.430 -56.683 1.00 60.19 562 LYS A N 1
ATOM 4529 C CA . LYS A 1 562 ? -35.521 7.626 -57.479 1.00 60.19 562 LYS A CA 1
ATOM 4530 C C . LYS A 1 562 ? -34.817 7.566 -58.838 1.00 60.19 562 LYS A C 1
ATOM 4532 O O . LYS A 1 562 ? -35.455 7.802 -59.856 1.00 60.19 562 LYS A O 1
ATOM 4537 N N . HIS A 1 563 ? -33.556 7.136 -58.851 1.00 53.75 563 HIS A N 1
ATOM 4538 C CA . HIS A 1 563 ? -32.774 6.948 -60.073 1.00 53.75 563 HIS A CA 1
ATOM 4539 C C . HIS A 1 563 ? -33.302 5.822 -60.974 1.00 53.75 563 HIS A C 1
ATOM 4541 O O . HIS A 1 563 ? -33.141 5.886 -62.189 1.00 53.75 563 HIS A O 1
ATOM 4547 N N . GLU A 1 564 ? -33.920 4.799 -60.385 1.00 58.28 564 GLU A N 1
ATOM 4548 C CA . GLU A 1 564 ? -34.525 3.673 -61.104 1.00 58.28 564 GLU A CA 1
ATOM 4549 C C . GLU A 1 564 ? -35.890 4.020 -61.720 1.00 58.28 564 GLU A C 1
ATOM 4551 O O . GLU A 1 564 ? -36.262 3.427 -62.719 1.00 58.28 564 GLU A O 1
ATOM 4556 N N . LYS A 1 565 ? -36.615 5.004 -61.165 1.00 59.78 565 LYS A N 1
ATOM 4557 C CA . LYS A 1 565 ? -37.855 5.551 -61.754 1.00 59.78 565 LYS A CA 1
ATOM 4558 C C . LYS A 1 565 ? -37.620 6.633 -62.810 1.00 59.78 565 LYS A C 1
ATOM 4560 O O . LYS A 1 565 ? -38.537 6.957 -63.557 1.00 59.78 565 LYS A O 1
ATOM 4565 N N . GLU A 1 566 ? -36.442 7.250 -62.799 1.00 59.69 566 GLU A N 1
ATOM 4566 C CA . GLU A 1 566 ? -36.007 8.229 -63.805 1.00 59.69 566 GLU A CA 1
ATOM 4567 C C . GLU A 1 566 ? -35.327 7.559 -65.018 1.00 59.69 566 GLU A C 1
ATOM 4569 O O . GLU A 1 566 ? -35.029 8.233 -66.003 1.00 59.69 566 GLU A O 1
ATOM 4574 N N . LYS A 1 567 ? -35.111 6.240 -64.955 1.00 51.19 567 LYS A N 1
ATOM 4575 C CA . LYS A 1 567 ? -34.836 5.366 -66.101 1.00 51.19 567 LYS A CA 1
ATOM 4576 C C . LYS A 1 567 ? -36.127 4.704 -66.560 1.00 51.19 567 LYS A C 1
ATOM 4578 O O . LYS A 1 567 ? -36.217 4.445 -67.780 1.00 51.19 567 LYS A O 1
#

Organism: NCBI:txid180227

Sequence (567 aa):
MAAHPEGKNRVPEIEQEILGIHSREMQATTVAQDLPRLASRVTVVDYCHGNPKVLFRGSVEKEKKDEREVLVQILKTLASHDKIKPASSASKFIKSLEKHFGPDLSSKADLGKTFKDFVEKEEALRAPSPFVNVLKCLNQEIPFPIVKMLRDSVHQEAPFKDKRGSWFLRIEIFEDKTVVKHIKSNQSRSAPDPLLYYEFTWELALILRANDPLVYNFHLLDVTIGKHANEETRNLVTKLLNGYKSPTYNALSMWKRPIEDGEVLAESTCIFCTDFKITSKEKIIFEVAGGSFSVESALSMCKQLAMSLGEEEICQILDKFPKEEYDKELSVKDTMTQFWATQPLDEDSRTIQILKAIHPDLAIGAVMKMKNEVSPQLKYKGCRNTWRAEVNIADRQVVVSVSKHERSECKQEEAFFEFEWENSCQFDLLMWEMKDVSWRISDLRFHNKTTKDVQDLAQKVLAPYISILKPFQQEEEPEKPAESPVPRNVSSITLQQALQSLTRTLRPMEGELPEVEVEGEKPVSVISLLESMYHSSTRSDYPLPVVYLSRRERWAIGNYKKHEKEK

InterPro domains:
  IPR056651 Ras guanine nucleotide exchange factor glfB-like, C-terminal [PF24929] (14-235)
  IPR056651 Ras guanine nucleotide exchange factor glfB-like, C-terminal [PF24929] (317-461)

Secondary structure (DSSP, 8-state):
-PPPPGGGGSHHHHHHHHHHHHTS-GGGSTHHHHHHHHGGGEEEEE-TTSS-EEEEE---SSS---HHHHHHHHHHHHHH-TTTS-HHHHHHHHHHHHHHTSTTS-TTS-HHHHHHHHHHH-GGGTS--HHHHHHHHSSSSTTHHHHHHHIIIIITTS-EEEPTT--EEEEEE-SS-EEEEEEEEEEETTTT-TTS-EEEEEEEEEEE-SSSPPEEEEEEEEEEEPTT--HHHHHHHHHHHGGGB-TTHHHHHHHHS--STTHHHHHHHHHS-SEEEEEETTEEEEE--SSPP-HHHHHHHHHHHHHHTT-HHHHHHHHTS-GGGTTSSS-HHHHHHHHHHHS---TT-HHHHHHHHT-THHHHHHHHHHHHHHTTTS-EEEEEEEEEEEEEEETTEEEEEEEEEEEES--SGGG-EEEEEEEEEEE-TTSS-EEEEEEEEEEEEE-TT--HHHHHHHHHHHTTTB--PPP---------PPS-------PPPPHHHHHHHHHHHHGGGTTTSPEEP-TTS--EEHHHHHHHHHHHTT-TT-PPPGGG--HHHHHHHHHHHHHHH--